Protein 2R41 (pdb70)

Solvent-accessible surface area: 19221 Å² total

Structure (mmCIF, N/CA/C/O backbone):
data_2R41
#
_entry.id   2R41
#
_cell.length_a   81.983
_cell.length_b   81.983
_cell.length_c   181.849
_cell.angle_alpha   90.00
_cell.angle_beta   90.00
_cell.angle_gamma   90.00
#
_symmetry.space_group_name_H-M   'P 43 21 2'
#
loop_
_entity.id
_entity.type
_entity.pdbx_description
1 polymer 'Uncharacterized protein'
2 water water
#
loop_
_atom_site.group_PDB
_atom_site.id
_atom_site.type_symbol
_atom_site.label_atom_id
_atom_site.label_alt_id
_atom_site.label_comp_id
_atom_site.label_asym_id
_atom_site.label_entity_id
_atom_site.label_seq_id
_atom_site.pdbx_PDB_ins_code
_atom_site.Cartn_x
_atom_site.Cartn_y
_atom_site.Cartn_z
_atom_site.occupancy
_atom_site.B_iso_or_equiv
_atom_site.auth_seq_id
_atom_site.auth_comp_id
_atom_site.auth_asym_id
_atom_site.auth_atom_id
_atom_site.pdbx_PDB_model_num
ATOM 1 N N . GLU A 1 6 ? 19.393 8.529 53.945 1.00 70.25 3 GLU A N 1
ATOM 2 C CA . GLU A 1 6 ? 19.326 7.680 55.128 1.00 70.76 3 GLU A CA 1
ATOM 3 C C . GLU A 1 6 ? 20.581 6.825 55.266 1.00 68.38 3 GLU A C 1
ATOM 4 O O . GLU A 1 6 ? 20.849 6.265 56.329 1.00 69.93 3 GLU A O 1
ATOM 10 N N . ARG A 1 7 ? 21.348 6.730 54.184 1.00 64.91 4 ARG A N 1
ATOM 11 C CA . ARG A 1 7 ? 22.659 6.094 54.228 1.00 62.12 4 ARG A CA 1
ATOM 12 C C . ARG A 1 7 ? 23.728 6.993 53.616 1.00 59.47 4 ARG A C 1
ATOM 13 O O . ARG A 1 7 ? 23.577 7.478 52.494 1.00 59.95 4 ARG A O 1
ATOM 21 N N . PHE A 1 8 ? 24.808 7.210 54.359 1.00 56.68 5 PHE A N 1
ATOM 22 C CA . PHE A 1 8 ? 25.586 8.438 54.240 1.00 52.93 5 PHE A CA 1
ATOM 23 C C . PHE A 1 8 ? 24.678 9.659 54.148 1.00 53.64 5 PHE A C 1
ATOM 24 O O . PHE A 1 8 ? 24.909 10.558 53.339 1.00 52.46 5 PHE A O 1
ATOM 32 N N . ASP A 1 9 ? 23.644 9.686 54.983 1.00 55.82 6 ASP A N 1
ATOM 33 C CA . ASP A 1 9 ? 22.835 10.879 55.158 1.00 57.50 6 ASP A CA 1
ATOM 34 C C . ASP A 1 9 ? 23.765 11.995 55.568 1.00 56.18 6 ASP A C 1
ATOM 35 O O . ASP A 1 9 ? 24.624 11.794 56.402 1.00 55.63 6 ASP A O 1
ATOM 40 N N . SER A 1 10 ? 23.623 13.174 54.987 1.00 56.33 7 SER A N 1
ATOM 41 C CA . SER A 1 10 ? 24.575 14.230 55.330 1.00 55.91 7 SER A CA 1
ATOM 42 C C . SER A 1 10 ? 24.253 14.921 56.647 1.00 57.39 7 SER A C 1
ATOM 43 O O . SER A 1 10 ? 24.930 15.851 57.026 1.00 57.53 7 SER A O 1
ATOM 46 N N . ASP A 1 11 ? 23.233 14.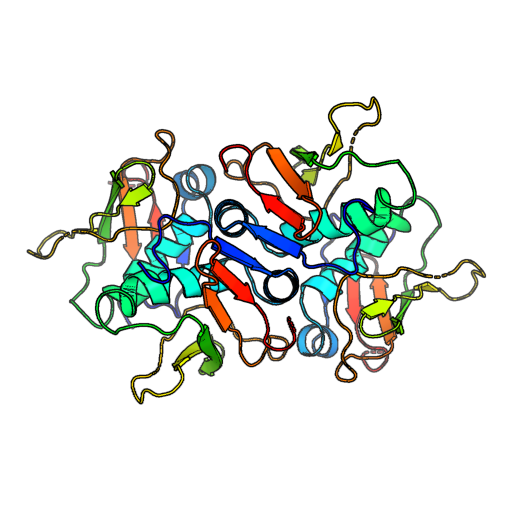456 57.355 1.00 59.27 8 ASP A N 1
ATOM 47 C CA . ASP A 1 11 ? 22.896 15.037 58.654 1.00 61.38 8 ASP A CA 1
ATOM 48 C C . ASP A 1 11 ? 23.513 14.318 59.829 1.00 59.96 8 ASP A C 1
ATOM 49 O O . ASP A 1 11 ? 23.329 14.743 60.952 1.00 62.27 8 ASP A O 1
ATOM 54 N N . ARG A 1 12 ? 24.199 13.213 59.602 1.00 56.59 9 ARG A N 1
ATOM 55 C CA . ARG A 1 12 ? 24.865 12.555 60.705 1.00 54.84 9 ARG A CA 1
ATOM 56 C C . ARG A 1 12 ? 26.376 12.868 60.641 1.00 52.27 9 ARG A C 1
ATOM 57 O O . ARG A 1 12 ? 26.869 13.354 59.624 1.00 51.41 9 ARG A O 1
ATOM 65 N N . SER A 1 13 ? 27.107 12.610 61.715 1.00 50.46 10 SER A N 1
ATOM 66 C CA . SER A 1 13 ? 28.484 12.972 61.761 1.00 47.41 10 SER A CA 1
ATOM 67 C C . SER A 1 13 ? 29.362 12.207 60.803 1.00 45.13 10 SER A C 1
ATOM 68 O O . SER A 1 13 ? 29.169 11.030 60.564 1.00 44.68 10 SER A O 1
ATOM 71 N N . ARG A 1 14 ? 30.371 12.915 60.303 1.00 43.51 11 ARG A N 1
ATOM 72 C CA . ARG A 1 14 ? 31.294 12.443 59.304 1.00 40.96 11 ARG A CA 1
ATOM 73 C C . ARG A 1 14 ? 32.714 12.714 59.730 1.00 39.91 11 ARG A C 1
ATOM 74 O O . ARG A 1 14 ? 33.011 13.793 60.198 1.00 40.12 11 ARG A O 1
ATOM 82 N N . TYR A 1 15 ? 33.575 11.716 59.544 1.00 38.84 12 TYR A N 1
ATOM 83 C CA . TYR A 1 15 ? 34.931 11.719 60.02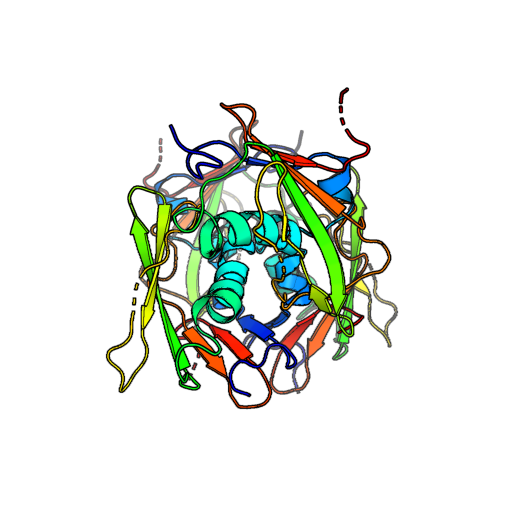9 1.00 38.29 12 TYR A CA 1
ATOM 84 C C . TYR A 1 15 ? 35.921 11.236 58.976 1.00 37.37 12 TYR A C 1
ATOM 85 O O . TYR A 1 15 ? 35.539 10.593 57.988 1.00 37.18 12 TYR A O 1
ATOM 94 N N . ALA A 1 16 ? 37.200 11.527 59.203 1.00 36.59 13 ALA A N 1
ATOM 95 C CA . ALA A 1 16 ? 38.265 10.920 58.432 1.00 35.75 13 ALA A CA 1
ATOM 96 C C . ALA A 1 16 ? 39.264 10.248 59.378 1.00 36.91 13 ALA A C 1
ATOM 97 O O . ALA A 1 16 ? 39.703 10.867 60.340 1.00 37.85 13 ALA A O 1
ATOM 99 N N . SER A 1 17 ? 39.652 9.003 59.129 1.00 37.13 14 SER A N 1
ATOM 100 C CA . SER A 1 17 ? 40.573 8.388 60.066 1.00 38.58 14 SER A CA 1
ATOM 101 C C . SER A 1 17 ? 41.898 9.107 60.017 1.00 39.05 14 SER A C 1
ATOM 102 O O . SER A 1 17 ? 42.200 9.856 59.059 1.00 37.43 14 SER A O 1
ATO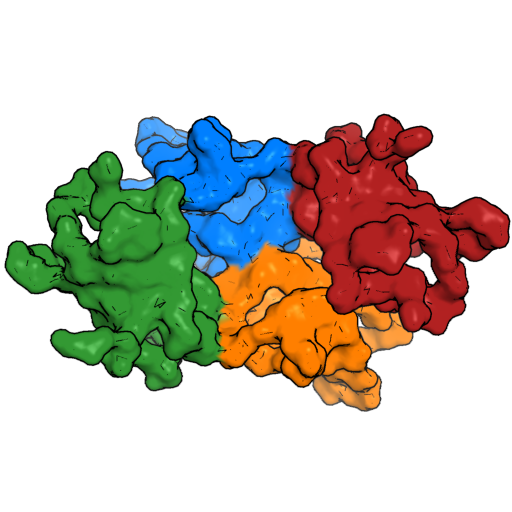M 105 N N . LEU A 1 18 ? 42.697 8.850 61.054 1.00 40.61 15 LEU A N 1
ATOM 106 C CA . LEU A 1 18 ? 44.038 9.394 61.132 1.00 41.15 15 LEU A CA 1
ATOM 107 C C . LEU A 1 18 ? 44.816 9.030 59.877 1.00 40.94 15 LEU A C 1
ATOM 108 O O . LEU A 1 18 ? 45.519 9.875 59.314 1.00 40.63 15 LEU A O 1
ATOM 113 N N . GLY A 1 19 ? 44.676 7.767 59.459 1.00 41.24 16 GLY A N 1
ATOM 114 C CA . GLY A 1 19 ? 45.456 7.198 58.361 1.00 41.19 16 GLY A CA 1
ATOM 115 C C . GLY A 1 19 ? 45.228 7.936 57.063 1.00 39.82 16 GLY A C 1
ATOM 116 O O . GLY A 1 19 ? 46.176 8.199 56.305 1.00 40.36 16 GLY A O 1
ATOM 117 N N . VAL A 1 20 ? 43.966 8.289 56.818 1.00 38.19 17 VAL A N 1
ATOM 118 C CA . VAL A 1 20 ? 43.577 9.100 55.662 1.00 35.91 17 VAL A CA 1
ATOM 119 C C . VAL A 1 20 ? 44.107 10.517 55.774 1.00 35.66 17 VAL A C 1
ATOM 120 O O . VAL A 1 20 ? 44.785 10.999 54.854 1.00 36.04 17 VAL A O 1
ATOM 124 N N . VAL A 1 21 ? 43.830 11.184 56.896 1.00 35.06 18 VAL A N 1
ATOM 125 C CA . VAL A 1 21 ? 44.348 12.525 57.087 1.00 34.58 18 VAL A CA 1
ATOM 126 C C . VAL A 1 21 ? 45.870 12.582 56.917 1.00 36.44 18 VAL A C 1
ATOM 127 O O . VAL A 1 21 ? 46.383 13.491 56.279 1.00 37.28 18 VAL A O 1
ATOM 131 N N . SER A 1 22 ? 46.617 11.628 57.448 1.00 37.86 19 SER A N 1
ATOM 132 C CA . SER A 1 22 ? 48.077 11.757 57.326 1.00 40.47 19 SER A CA 1
ATOM 133 C C . SER A 1 22 ? 48.612 11.498 55.946 1.00 40.16 19 SER A C 1
ATOM 134 O O . SER A 1 22 ? 49.773 11.755 55.678 1.00 41.31 19 SER A O 1
ATOM 137 N N . SER A 1 23 ? 47.767 11.037 55.043 1.00 39.25 20 SER A N 1
ATOM 138 C CA . SER A 1 23 ? 48.289 10.748 53.740 1.00 39.51 20 SER A CA 1
ATOM 139 C C . SER A 1 23 ? 47.610 11.443 52.607 1.00 37.99 20 SER A C 1
ATOM 140 O O . SER A 1 23 ? 48.047 11.270 51.500 1.00 39.34 20 SER A O 1
ATOM 143 N N . LEU A 1 24 ? 46.530 12.171 52.849 1.00 36.42 21 LEU A N 1
ATOM 144 C CA . LEU A 1 24 ? 45.809 12.841 51.766 1.00 34.98 21 LEU A CA 1
ATOM 145 C C . LEU A 1 24 ? 45.605 14.258 52.192 1.00 35.98 21 LEU A C 1
ATOM 146 O O . LEU A 1 24 ? 45.466 14.498 53.391 1.00 37.10 21 LEU A O 1
ATOM 151 N N . PRO A 1 25 ? 45.593 15.224 51.250 1.00 36.19 22 PRO A N 1
ATOM 152 C CA . PRO A 1 25 ? 45.264 16.595 51.679 1.00 36.22 22 PRO A CA 1
ATOM 153 C C . PRO A 1 25 ? 43.789 16.754 51.996 1.00 35.76 22 PRO A C 1
ATOM 154 O O . PRO A 1 25 ? 42.951 15.966 51.530 1.00 34.41 22 PRO A O 1
ATOM 158 N N . SER A 1 26 ? 43.476 17.769 52.792 1.00 37.43 23 SER A N 1
ATOM 159 C CA . SER A 1 26 ? 42.096 18.025 53.242 1.00 37.90 23 SER A CA 1
ATOM 160 C C . SER A 1 26 ? 41.119 18.111 52.089 1.00 37.83 23 SER A C 1
ATOM 161 O O . SER A 1 26 ? 40.024 17.552 52.178 1.00 36.96 23 SER A O 1
ATOM 164 N N . GLY A 1 27 ? 41.520 18.831 51.026 1.00 38.79 24 GLY A N 1
ATOM 165 C CA . GLY A 1 27 ? 40.676 19.056 49.855 1.00 38.59 24 GLY A CA 1
ATOM 166 C C . GLY A 1 27 ? 40.247 17.763 49.193 1.00 37.66 24 GLY A C 1
ATOM 167 O O . GLY A 1 27 ? 39.087 17.595 48.809 1.00 37.76 24 GLY A O 1
ATOM 168 N N . LEU A 1 28 ? 41.172 16.831 49.078 1.00 37.32 25 LEU A N 1
ATOM 169 C CA . LEU A 1 28 ? 40.851 15.571 48.490 1.00 37.32 25 LEU A CA 1
ATOM 170 C C . LEU A 1 28 ? 39.902 14.764 49.379 1.00 37.76 25 LEU A C 1
ATOM 171 O O . LEU A 1 28 ? 38.994 14.090 48.893 1.00 37.61 25 LEU A O 1
ATOM 176 N N . ILE A 1 29 ? 40.099 14.823 50.689 1.00 39.11 26 ILE A N 1
ATOM 177 C CA . ILE A 1 29 ? 39.218 14.080 51.583 1.00 39.38 26 ILE A CA 1
ATOM 178 C C . ILE A 1 29 ? 37.806 14.588 51.410 1.00 39.96 26 ILE A C 1
ATOM 179 O O . ILE A 1 29 ? 36.890 13.781 51.211 1.00 40.05 26 ILE A O 1
ATOM 184 N N . ASP A 1 30 ? 37.646 15.916 51.438 1.00 41.16 27 ASP A N 1
ATOM 185 C CA . ASP A 1 30 ? 36.359 16.570 51.212 1.00 42.77 27 ASP A CA 1
ATOM 186 C C . ASP A 1 30 ? 35.706 16.202 49.873 1.00 42.46 27 ASP A C 1
ATOM 187 O O . ASP A 1 30 ? 34.469 16.087 49.782 1.00 42.37 27 ASP A O 1
ATOM 192 N N . SER A 1 31 ? 36.535 15.980 48.855 1.00 41.69 28 SER A N 1
ATOM 193 C CA . SER A 1 31 ? 36.021 15.604 47.560 1.00 41.57 28 SER A CA 1
ATOM 194 C C . SER A 1 31 ? 35.174 14.395 47.682 1.00 40.59 28 SER A C 1
ATOM 195 O O . SER A 1 31 ? 34.129 14.290 47.030 1.00 40.99 28 SER A O 1
ATOM 198 N N . ILE A 1 32 ? 35.607 13.477 48.536 1.00 39.67 29 ILE A N 1
ATOM 199 C CA . ILE A 1 32 ? 34.928 12.195 48.632 1.00 38.64 29 ILE A CA 1
ATOM 200 C C . ILE A 1 32 ? 33.517 12.445 49.139 1.00 38.33 29 ILE A C 1
ATOM 201 O O . ILE A 1 32 ? 32.527 11.900 48.605 1.00 38.40 29 ILE A O 1
ATOM 206 N N . TRP A 1 33 ? 33.410 13.292 50.147 1.00 37.17 30 TRP A N 1
ATOM 207 C CA . TRP A 1 33 ? 32.086 13.548 50.642 1.00 37.37 30 TRP A CA 1
ATOM 208 C C . TRP A 1 33 ? 31.257 14.162 49.554 1.00 37.31 30 TRP A C 1
ATOM 209 O O . TRP A 1 33 ? 30.122 13.745 49.347 1.00 37.34 30 TRP A O 1
ATOM 220 N N . LEU A 1 34 ? 31.838 15.131 48.841 1.00 36.99 31 LEU A N 1
ATOM 221 C CA . LEU A 1 34 ? 31.121 15.766 47.755 1.00 37.50 31 LEU A CA 1
ATOM 222 C C . LEU A 1 34 ? 30.732 14.778 46.660 1.00 37.40 31 LEU A C 1
ATOM 223 O O . LEU A 1 34 ? 29.577 14.791 46.202 1.00 38.30 31 LEU A O 1
ATOM 228 N N . ILE A 1 35 ? 31.661 13.925 46.235 1.00 35.88 32 ILE A N 1
ATOM 229 C CA . ILE A 1 35 ? 31.287 12.940 45.242 1.00 35.92 32 ILE A CA 1
ATOM 230 C C . ILE A 1 35 ? 30.046 12.217 45.737 1.00 36.94 32 ILE A C 1
ATOM 231 O O . ILE A 1 35 ? 29.044 12.189 45.050 1.00 38.52 32 ILE A O 1
ATOM 236 N N . ILE A 1 36 ? 30.087 11.673 46.942 1.00 36.78 33 ILE A N 1
ATOM 237 C CA . ILE A 1 36 ? 28.917 11.020 47.467 1.00 38.02 33 ILE A CA 1
ATOM 238 C C . ILE A 1 36 ? 27.702 11.940 47.446 1.00 40.25 33 ILE A C 1
ATOM 239 O O . ILE A 1 36 ? 26.631 11.561 46.992 1.00 41.93 33 ILE A O 1
ATOM 244 N N . ASP A 1 37 ? 27.838 13.153 47.931 1.00 41.34 34 ASP A N 1
ATOM 245 C CA . ASP A 1 37 ? 26.652 13.982 48.035 1.00 44.33 34 ASP A CA 1
ATOM 246 C C . ASP A 1 37 ? 26.143 14.479 46.673 1.00 45.33 34 ASP A C 1
ATOM 247 O O . ASP A 1 37 ? 24.964 14.456 46.414 1.00 47.07 34 ASP A O 1
ATOM 252 N N . LEU A 1 38 ? 27.034 14.922 45.798 1.00 45.38 35 LEU A N 1
ATOM 253 C CA . LEU A 1 38 ? 26.635 15.459 44.507 1.00 46.27 35 LEU A CA 1
ATOM 254 C C . LEU A 1 38 ? 26.467 14.434 43.390 1.00 46.67 35 LEU A C 1
ATOM 255 O O . LEU A 1 38 ? 25.849 14.739 42.371 1.00 48.82 35 LEU A O 1
ATOM 260 N N . ASN A 1 39 ? 27.034 13.246 43.511 1.00 45.42 36 ASN A N 1
ATOM 261 C CA . ASN A 1 39 ? 26.964 12.341 42.376 1.00 45.51 36 ASN A CA 1
ATOM 262 C C . ASN A 1 39 ? 26.331 11.016 42.697 1.00 46.11 36 ASN A C 1
ATOM 263 O O . ASN A 1 39 ? 25.880 10.335 41.810 1.00 47.19 36 ASN A O 1
ATOM 268 N N . LEU A 1 40 ? 26.343 10.603 43.947 1.00 46.21 37 LEU A N 1
ATOM 269 C CA . LEU A 1 40 ? 26.000 9.232 44.229 1.00 47.06 37 LEU A CA 1
ATOM 270 C C . LEU A 1 40 ? 24.622 9.141 44.855 1.00 49.94 37 LEU A C 1
ATOM 271 O O . LEU A 1 40 ? 23.811 8.278 44.500 1.00 51.66 37 LEU A O 1
ATOM 276 N N . LYS A 1 41 ? 24.353 10.072 45.768 1.00 51.01 38 LYS A N 1
ATOM 277 C CA . LYS A 1 41 ? 23.262 9.953 46.716 1.00 52.87 38 LYS A CA 1
ATOM 278 C C . LYS A 1 41 ? 21.954 10.328 46.021 1.00 53.73 38 LYS A C 1
ATOM 279 O O . LYS A 1 41 ? 21.860 11.356 45.392 1.00 53.52 38 LYS A O 1
ATOM 285 N N . GLY A 1 42 ? 20.954 9.464 46.097 1.00 55.30 39 GLY A N 1
ATOM 286 C CA . GLY A 1 42 ? 19.668 9.755 45.467 1.00 57.54 39 GLY A CA 1
ATOM 287 C C . GLY A 1 42 ? 19.588 9.245 44.042 1.00 57.77 39 GLY A C 1
ATOM 288 O O . GLY A 1 42 ? 18.533 9.248 43.417 1.00 60.48 39 GLY A O 1
ATOM 289 N N . VAL A 1 43 ? 20.716 8.774 43.541 1.00 55.62 40 VAL A N 1
ATOM 290 C CA . VAL A 1 43 ? 20.850 8.362 42.176 1.00 54.47 40 VAL A CA 1
ATOM 291 C C . VAL A 1 43 ? 21.089 6.863 42.185 1.00 53.98 40 VAL A C 1
ATOM 292 O O . VAL A 1 43 ? 20.586 6.158 41.351 1.00 55.30 40 VAL A O 1
ATOM 296 N N . ILE A 1 44 ? 21.865 6.364 43.129 1.00 52.80 41 ILE A N 1
ATOM 297 C CA . ILE A 1 44 ? 22.017 4.912 43.295 1.00 53.19 41 ILE A CA 1
ATOM 298 C C . ILE A 1 44 ? 21.803 4.571 44.755 1.00 53.46 41 ILE A C 1
ATOM 299 O O . ILE A 1 44 ? 22.194 5.361 45.609 1.00 52.36 41 ILE A O 1
ATOM 304 N N . PRO A 1 45 ? 21.128 3.442 45.066 1.00 55.58 42 PRO A N 1
ATOM 305 C CA . PRO A 1 45 ? 21.266 2.871 46.440 1.00 56.32 42 PRO A CA 1
ATOM 306 C C . PRO A 1 45 ? 22.757 2.663 46.840 1.00 54.55 42 PRO A C 1
ATOM 307 O O . PRO A 1 45 ? 23.614 2.408 45.971 1.00 53.12 42 PRO A O 1
ATOM 311 N N . LEU A 1 46 ? 23.070 2.802 48.127 1.00 54.08 43 LEU A N 1
ATOM 312 C CA . LEU A 1 46 ? 24.459 2.748 48.546 1.00 52.00 43 LEU A CA 1
ATOM 313 C C . LEU A 1 46 ? 24.664 1.716 49.649 1.00 53.86 43 LEU A C 1
ATOM 314 O O . LEU A 1 46 ? 23.871 1.693 50.604 1.00 55.32 43 LEU A O 1
ATOM 319 N N . ASN A 1 47 ? 25.689 0.848 49.507 1.00 53.96 44 ASN A N 1
ATOM 320 C CA . ASN A 1 47 ? 26.179 0.006 50.621 1.00 55.58 44 ASN A CA 1
ATOM 321 C C . ASN A 1 47 ? 26.688 0.873 51.761 1.00 54.94 44 ASN A C 1
ATOM 322 O O . ASN A 1 47 ? 27.129 2.025 51.568 1.00 53.77 44 ASN A O 1
ATOM 327 N N . ASP A 1 48 ? 26.696 0.302 52.949 1.00 55.81 45 ASP A N 1
ATOM 328 C CA . ASP A 1 48 ? 27.377 0.948 54.055 1.00 54.09 45 ASP A CA 1
ATOM 329 C C . ASP A 1 48 ? 28.898 1.081 53.821 1.00 50.89 45 ASP A C 1
ATOM 330 O O . ASP A 1 48 ? 29.568 1.819 54.525 1.00 49.68 45 ASP A O 1
ATOM 335 N N . LEU A 1 49 ? 29.416 0.385 52.816 1.00 49.56 46 LEU A N 1
ATOM 336 C CA . LEU A 1 49 ? 30.820 0.443 52.455 1.00 47.45 46 LEU A CA 1
ATOM 337 C C . LEU A 1 49 ? 31.037 0.765 50.966 1.00 46.55 46 LEU A C 1
ATOM 338 O O . LEU A 1 49 ? 30.704 -0.052 50.059 1.00 48.12 46 LEU A O 1
ATOM 343 N N . LEU A 1 50 ? 31.591 1.954 50.718 1.00 44.00 47 LEU A N 1
ATOM 344 C CA . LEU A 1 50 ? 31.896 2.407 49.364 1.00 42.56 47 LEU A CA 1
ATOM 345 C C . LEU A 1 50 ? 33.383 2.290 49.099 1.00 42.67 47 LEU A C 1
ATOM 346 O O . LEU A 1 50 ? 34.157 2.486 50.031 1.00 43.17 47 LEU A O 1
ATOM 351 N N . HIS A 1 51 ? 33.787 1.934 47.874 1.00 43.04 48 HIS A N 1
ATOM 352 C CA . HIS A 1 51 ? 35.209 1.906 47.480 1.00 43.65 48 HIS A CA 1
ATOM 353 C C . HIS A 1 51 ? 35.558 3.108 46.632 1.00 42.53 48 HIS A C 1
ATOM 354 O O . HIS A 1 51 ? 34.807 3.488 45.731 1.00 42.79 48 HIS A O 1
ATOM 361 N N . PHE A 1 52 ? 36.717 3.687 46.888 1.00 41.90 49 PHE A N 1
ATOM 362 C CA . PHE A 1 52 ? 37.228 4.750 46.059 1.00 40.96 49 PHE A CA 1
ATOM 363 C C . PHE A 1 52 ? 38.683 4.468 45.743 1.00 42.69 49 PHE A C 1
ATOM 364 O O . PHE A 1 52 ? 39.546 4.652 46.594 1.00 43.87 49 PHE A O 1
ATOM 372 N N . ASP A 1 53 ? 38.977 3.976 44.545 1.00 44.04 50 ASP A N 1
ATOM 373 C CA . ASP A 1 53 ? 40.372 3.789 44.167 1.00 45.25 50 ASP A CA 1
ATOM 374 C C . ASP A 1 53 ? 40.872 5.125 43.713 1.00 43.97 50 ASP A C 1
ATOM 375 O O . ASP A 1 53 ? 40.104 5.892 43.145 1.00 43.19 50 ASP A O 1
ATOM 380 N N . LEU A 1 54 ? 42.137 5.419 44.006 1.00 44.01 51 LEU A N 1
ATOM 381 C CA . LEU A 1 54 ? 42.755 6.684 43.633 1.00 43.15 51 LEU A CA 1
ATOM 382 C C . LEU A 1 54 ? 43.736 6.442 42.539 1.00 44.14 51 LEU A C 1
ATOM 383 O O . LEU A 1 54 ? 44.764 5.849 42.786 1.00 44.95 51 LEU A O 1
ATOM 388 N N . LEU A 1 55 ? 43.427 6.923 41.337 1.00 44.40 52 LEU A N 1
ATOM 389 C CA . LEU A 1 55 ? 44.209 6.597 40.146 1.00 46.01 52 LEU A CA 1
ATOM 390 C C . LEU A 1 55 ? 44.958 7.789 39.633 1.00 47.01 52 LEU A C 1
ATOM 391 O O . LEU A 1 55 ? 44.524 8.933 39.852 1.00 46.01 52 LEU A O 1
ATOM 396 N N . ASN A 1 56 ? 46.094 7.525 38.974 1.00 49.32 53 ASN A N 1
ATOM 397 C CA . ASN A 1 56 ? 46.853 8.595 38.337 1.00 50.60 53 ASN A CA 1
ATOM 398 C C . ASN A 1 56 ? 46.278 8.919 36.974 1.00 51.27 53 ASN A C 1
ATOM 399 O O . ASN A 1 56 ? 46.478 8.197 36.021 1.00 52.59 53 ASN A O 1
ATOM 404 N N . ASN A 1 57 ? 45.554 10.016 36.889 1.00 51.37 54 ASN A N 1
ATOM 405 C CA . ASN A 1 57 ? 45.169 10.518 35.602 1.00 53.21 54 ASN A CA 1
ATOM 406 C C . ASN A 1 57 ? 46.095 11.613 35.141 1.00 54.80 54 ASN A C 1
ATOM 407 O O . ASN A 1 57 ? 45.868 12.794 35.412 1.00 55.05 54 ASN A O 1
ATOM 412 N N . ASN A 1 58 ? 47.141 11.216 34.443 1.00 56.85 55 ASN A N 1
ATOM 413 C CA . ASN A 1 58 ? 48.045 12.167 33.820 1.00 59.50 55 ASN A CA 1
ATOM 414 C C . ASN A 1 58 ? 48.608 13.246 34.759 1.00 59.10 55 ASN A C 1
ATOM 415 O O . ASN A 1 58 ? 48.782 14.412 34.386 1.00 60.46 55 ASN A O 1
ATOM 420 N N . GLY A 1 59 ? 48.912 12.836 35.977 1.00 57.71 56 GLY A N 1
ATOM 421 C CA . GLY A 1 59 ? 49.559 13.719 36.922 1.00 57.90 56 GLY A CA 1
ATOM 422 C C . GLY A 1 59 ? 48.564 14.203 37.948 1.00 55.58 56 GLY A C 1
ATOM 423 O O . GLY A 1 59 ? 48.946 14.732 39.010 1.00 55.88 56 GLY A O 1
ATOM 424 N N . LYS A 1 60 ? 47.291 14.009 37.627 1.00 53.31 57 LYS A N 1
ATOM 425 C CA . LYS A 1 60 ? 46.213 14.419 38.488 1.00 51.38 57 LYS A CA 1
ATOM 426 C C . LYS A 1 60 ? 45.503 13.188 39.013 1.00 48.62 57 LYS A C 1
ATOM 427 O O . LYS A 1 60 ? 45.739 12.108 38.521 1.00 48.40 57 LYS A O 1
ATOM 433 N N . VAL A 1 61 ? 44.635 13.355 40.006 1.00 46.55 58 VAL A N 1
ATOM 434 C CA . VAL A 1 61 ? 43.986 12.218 40.674 1.00 44.98 58 VAL A CA 1
ATOM 435 C C . VAL A 1 61 ? 42.638 11.923 40.036 1.00 44.83 58 VAL A C 1
ATOM 436 O O . VAL A 1 61 ? 41.834 12.837 39.894 1.00 45.72 58 VAL A O 1
ATOM 440 N N . THR A 1 62 ? 42.387 10.673 39.641 1.00 44.39 59 THR A N 1
ATOM 441 C CA . THR A 1 62 ? 41.019 10.240 39.327 1.00 43.54 59 THR A CA 1
ATOM 442 C C . THR A 1 62 ? 40.488 9.323 40.400 1.00 42.74 59 THR A C 1
ATOM 443 O O . THR A 1 62 ? 41.156 8.366 40.819 1.00 43.38 59 THR A O 1
ATOM 447 N N . VAL A 1 63 ? 39.274 9.592 40.830 1.00 41.37 60 VAL A N 1
ATOM 448 C CA . VAL A 1 63 ? 38.684 8.744 41.819 1.00 40.61 60 VAL A CA 1
ATOM 449 C C . VAL A 1 63 ? 37.802 7.823 41.077 1.00 40.97 60 VAL A C 1
ATOM 450 O O . VAL A 1 63 ? 37.009 8.265 40.244 1.00 41.92 60 VAL A O 1
ATOM 454 N N . HIS A 1 64 ? 37.911 6.546 41.388 1.00 40.75 61 HIS A N 1
ATOM 455 C CA . HIS A 1 64 ? 37.013 5.620 40.803 1.00 41.71 61 HIS A CA 1
ATOM 456 C C . HIS A 1 64 ? 36.129 5.015 41.864 1.00 41.13 61 HIS A C 1
ATOM 457 O O . HIS A 1 64 ? 36.587 4.299 42.737 1.00 41.03 61 HIS A O 1
ATOM 464 N N . PHE A 1 65 ? 34.845 5.303 41.789 1.00 41.25 62 PHE A N 1
ATOM 465 C CA . PHE A 1 65 ? 33.927 4.718 42.740 1.00 42.23 62 PHE A CA 1
ATOM 466 C C . PHE A 1 65 ? 33.349 3.349 42.380 1.00 43.93 62 PHE A C 1
ATOM 467 O O . PHE A 1 65 ? 32.761 3.186 41.337 1.00 44.94 62 PHE A O 1
ATOM 475 N N . SER A 1 66 ? 33.441 2.388 43.282 1.00 45.28 63 SER A N 1
ATOM 476 C CA . SER A 1 66 ? 32.712 1.149 43.092 1.00 48.07 63 SER A CA 1
ATOM 477 C C . SER A 1 66 ? 32.181 0.668 44.423 1.00 49.51 63 SER A C 1
ATOM 478 O O . SER A 1 66 ? 32.618 1.145 45.466 1.00 48.89 63 SER A O 1
ATOM 481 N N . GLN A 1 67 ? 31.268 -0.301 44.382 1.00 51.87 64 GLN A N 1
ATOM 482 C CA . GLN A 1 67 ? 30.827 -0.961 45.588 1.00 53.91 64 GLN A CA 1
ATOM 483 C C . GLN A 1 67 ? 30.386 -2.384 45.297 1.00 58.02 64 GLN A C 1
ATOM 484 O O . GLN A 1 67 ? 30.317 -2.770 44.142 1.00 59.00 64 GLN A O 1
ATOM 490 N N . GLU A 1 68 ? 30.119 -3.162 46.348 1.00 61.71 65 GLU A N 1
ATOM 491 C CA . GLU A 1 68 ? 29.957 -4.607 46.221 1.00 66.79 65 GLU A CA 1
ATOM 492 C C . GLU A 1 68 ? 28.526 -4.994 45.919 1.00 68.39 65 GLU A C 1
ATOM 493 O O . GLU A 1 68 ? 27.593 -4.286 46.331 1.00 67.50 65 GLU A O 1
ATOM 499 N N . ASN A 1 69 ? 28.376 -6.124 45.208 1.00 70.76 66 ASN A N 1
ATOM 500 C CA . ASN A 1 69 ? 27.081 -6.594 44.711 1.00 72.73 66 ASN A CA 1
ATOM 501 C C . ASN A 1 69 ? 26.360 -5.565 43.858 1.00 70.57 66 ASN A C 1
ATOM 502 O O . ASN A 1 69 ? 25.152 -5.350 44.015 1.00 71.71 66 ASN A O 1
ATOM 507 N N . SER A 1 70 ? 27.099 -4.903 42.978 1.00 67.46 67 SER A N 1
ATOM 508 C CA . SER A 1 70 ? 26.505 -3.899 42.104 1.00 65.16 67 SER A CA 1
ATOM 509 C C . SER A 1 70 ? 27.495 -3.620 41.041 1.00 62.91 67 SER A C 1
ATOM 510 O O . SER A 1 70 ? 28.696 -3.598 41.296 1.00 62.45 67 SER A O 1
ATOM 513 N N . SER A 1 71 ? 27.014 -3.412 39.836 1.00 61.70 68 SER A N 1
ATOM 514 C CA . SER A 1 71 ? 27.962 -3.186 38.802 1.00 59.98 68 SER A CA 1
ATOM 515 C C . SER A 1 71 ? 27.976 -1.711 38.396 1.00 57.21 68 SER A C 1
ATOM 516 O O . SER A 1 71 ? 28.478 -1.393 37.315 1.00 57.39 68 SER A O 1
ATOM 519 N N . VAL A 1 72 ? 27.438 -0.820 39.244 1.00 54.39 69 VAL A N 1
ATOM 520 C CA . VAL A 1 72 ? 27.441 0.619 38.958 1.00 51.33 69 VAL A CA 1
ATOM 521 C C . VAL A 1 72 ? 28.718 1.212 39.459 1.00 49.75 69 VAL A C 1
ATOM 522 O O . VAL A 1 72 ? 29.019 1.072 40.629 1.00 50.17 69 VAL A O 1
ATOM 526 N N . GLU A 1 73 ? 29.482 1.845 38.581 1.00 48.65 70 GLU A N 1
ATOM 527 C CA . GLU A 1 73 ? 30.761 2.439 38.975 1.00 48.28 70 GLU A CA 1
ATOM 528 C C . GLU A 1 73 ? 30.838 3.828 38.419 1.00 46.89 70 GLU A C 1
ATOM 529 O O . GLU A 1 73 ? 29.941 4.218 37.669 1.00 48.78 70 GLU A O 1
ATOM 543 N N . ALA A 1 75 ? 33.866 7.207 37.333 1.00 43.76 72 ALA A N 1
ATOM 544 C CA . ALA A 1 75 ? 35.196 7.799 37.380 1.00 43.72 72 ALA A CA 1
ATOM 545 C C . ALA A 1 75 ? 35.025 9.292 37.532 1.00 43.71 72 ALA A C 1
ATOM 546 O O . ALA A 1 75 ? 34.224 9.886 36.819 1.00 45.75 72 ALA A O 1
ATOM 548 N N . ILE A 1 76 ? 35.743 9.912 38.461 1.00 42.74 73 ILE A N 1
ATOM 549 C CA . ILE A 1 76 ? 35.638 11.347 38.634 1.00 42.30 73 ILE A CA 1
ATOM 550 C C . ILE A 1 76 ? 37.020 11.982 38.599 1.00 43.01 73 ILE A C 1
ATOM 551 O O . ILE A 1 76 ? 37.854 11.708 39.449 1.00 42.45 73 ILE A O 1
ATOM 556 N N . ASP A 1 77 ? 37.274 12.824 37.608 1.00 44.59 74 ASP A N 1
ATOM 557 C CA . ASP A 1 77 ? 38.538 13.525 37.565 1.00 46.22 74 ASP A CA 1
ATOM 558 C C . ASP A 1 77 ? 38.473 14.721 38.477 1.00 45.83 74 ASP A C 1
ATOM 559 O O . ASP A 1 77 ? 37.558 15.554 38.379 1.00 47.02 74 ASP A O 1
ATOM 564 N N . LEU A 1 78 ? 39.442 14.785 39.376 1.00 44.64 75 LEU A N 1
ATOM 565 C CA . LEU A 1 78 ? 39.576 15.876 40.300 1.00 44.39 75 LEU A CA 1
ATOM 566 C C . LEU A 1 78 ? 40.845 16.621 39.978 1.00 46.28 75 LEU A C 1
ATOM 567 O O . LEU A 1 78 ? 41.773 16.019 39.444 1.00 47.35 75 LEU A O 1
ATOM 572 N N . PRO A 1 79 ? 40.917 17.915 40.344 1.00 47.40 76 PRO A N 1
ATOM 573 C CA . PRO A 1 79 ? 42.058 18.761 40.067 1.00 49.49 76 PRO A CA 1
ATOM 574 C C . PRO A 1 79 ? 43.308 18.572 40.942 1.00 50.27 76 PRO A C 1
ATOM 575 O O . PRO A 1 79 ? 44.315 19.225 40.662 1.00 53.92 76 PRO A O 1
ATOM 579 N N . PHE A 1 80 ? 43.287 17.720 41.959 1.00 48.32 77 PHE A N 1
ATOM 580 C CA . PHE A 1 80 ? 44.465 17.485 42.826 1.00 48.08 77 PHE A CA 1
ATOM 581 C C . PHE A 1 80 ? 45.633 16.736 42.215 1.00 48.14 77 PHE A C 1
ATOM 582 O O . PHE A 1 80 ? 45.419 15.817 41.446 1.00 48.18 77 PHE A O 1
ATOM 590 N N . SER A 1 81 ? 46.860 17.086 42.577 1.00 48.43 78 SER A N 1
ATOM 591 C CA . SER A 1 81 ? 48.014 16.345 42.075 1.00 49.72 78 SER A CA 1
ATOM 592 C C . SER A 1 81 ? 48.029 14.969 42.644 1.00 48.12 78 SER A C 1
ATOM 593 O O . SER A 1 81 ? 47.709 14.803 43.829 1.00 48.00 78 SER A O 1
ATOM 596 N N . TYR A 1 82 ? 48.442 13.999 41.824 1.00 47.56 79 TYR A N 1
ATOM 597 C CA . TYR A 1 82 ? 48.597 12.599 42.233 1.00 45.69 79 TYR A CA 1
ATOM 598 C C . TYR A 1 82 ? 49.963 12.389 42.903 1.00 46.87 79 TYR A C 1
ATOM 599 O O . TYR A 1 82 ? 50.932 13.052 42.526 1.00 49.35 79 TYR A O 1
ATOM 608 N N . SER A 1 83 ? 50.052 11.504 43.901 1.00 45.46 80 SER A N 1
ATOM 609 C CA . SER A 1 83 ? 51.350 11.152 44.501 1.00 46.36 80 SER A CA 1
ATOM 610 C C . SER A 1 83 ? 51.476 9.662 44.612 1.00 46.20 80 SER A C 1
ATOM 611 O O . SER A 1 83 ? 50.514 9.032 44.981 1.00 44.50 80 SER A O 1
ATOM 614 N N . THR A 1 84 ? 52.638 9.081 44.314 1.00 48.22 81 THR A N 1
ATOM 615 C CA . THR A 1 84 ? 52.746 7.627 44.498 1.00 49.44 81 THR A CA 1
ATOM 616 C C . THR A 1 84 ? 52.593 7.232 45.958 1.00 48.76 81 THR A C 1
ATOM 617 O O . THR A 1 84 ? 52.355 6.071 46.264 1.00 49.49 81 THR A O 1
ATOM 621 N N . ALA A 1 85 ? 52.726 8.193 46.854 1.00 47.65 82 ALA A N 1
ATOM 622 C CA . ALA A 1 85 ? 52.621 7.895 48.251 1.00 47.20 82 ALA A CA 1
ATOM 623 C C . ALA A 1 85 ? 51.192 7.808 48.744 1.00 45.22 82 ALA A C 1
ATOM 624 O O . ALA A 1 85 ? 50.968 7.495 49.918 1.00 46.11 82 ALA A O 1
ATOM 626 N N . TYR A 1 86 ? 50.216 8.098 47.897 1.00 44.08 83 TYR A N 1
ATOM 627 C CA . TYR A 1 86 ? 48.828 8.085 48.368 1.00 43.02 83 TYR A CA 1
ATOM 628 C C . TYR A 1 86 ? 48.355 6.667 48.510 1.00 43.54 83 TYR A C 1
ATOM 629 O O . TYR A 1 86 ? 48.768 5.809 47.751 1.00 44.11 83 TYR A O 1
ATOM 638 N N . PRO A 1 87 ? 47.442 6.415 49.454 1.00 43.47 84 PRO A N 1
ATOM 639 C CA . PRO A 1 87 ? 46.931 5.055 49.502 1.00 44.83 84 PRO A CA 1
ATOM 640 C C . PRO A 1 87 ? 46.342 4.743 48.132 1.00 45.22 84 PRO A C 1
ATOM 641 O O . PRO A 1 87 ? 45.797 5.647 47.486 1.00 43.93 84 PRO A O 1
ATOM 645 N N . SER A 1 88 ? 46.453 3.498 47.686 1.00 46.96 85 SER A N 1
ATOM 646 C CA . SER A 1 88 ? 45.947 3.185 46.379 1.00 47.43 85 SER A CA 1
ATOM 647 C C . SER A 1 88 ? 44.413 3.161 46.368 1.00 45.83 85 SER A C 1
ATOM 648 O O . SER A 1 88 ? 43.809 3.502 45.334 1.00 45.65 85 SER A O 1
ATOM 651 N N A ARG A 1 89 ? 43.792 2.762 47.480 0.50 45.50 86 ARG A N 1
ATOM 652 N N B ARG A 1 89 ? 43.782 2.740 47.465 0.50 45.40 86 ARG A N 1
ATOM 653 C CA A ARG A 1 89 ? 42.334 2.913 47.629 0.50 44.50 86 ARG A CA 1
ATOM 654 C CA B ARG A 1 89 ? 42.336 2.977 47.625 0.50 44.22 86 ARG A CA 1
ATOM 655 C C A ARG A 1 89 ? 41.912 3.269 49.059 0.50 43.68 86 ARG A C 1
ATOM 656 C C B ARG A 1 89 ? 41.926 3.304 49.057 0.50 43.53 86 ARG A C 1
ATOM 657 O O A ARG A 1 89 ? 42.649 2.991 50.003 0.50 44.57 86 ARG A O 1
ATOM 658 O O B ARG A 1 89 ? 42.674 3.036 49.995 0.50 44.42 86 ARG A O 1
ATOM 673 N N . ILE A 1 90 ? 40.754 3.923 49.194 1.00 42.14 87 ILE A N 1
ATOM 674 C CA . ILE A 1 90 ? 40.165 4.272 50.500 1.00 41.75 87 ILE A CA 1
ATOM 675 C C . ILE A 1 90 ? 38.697 3.889 50.522 1.00 41.83 87 ILE A C 1
ATOM 676 O O . ILE A 1 90 ? 38.144 3.597 49.461 1.00 42.11 87 ILE A O 1
ATOM 681 N N . PHE A 1 91 ? 38.074 3.906 51.712 1.00 41.82 88 PHE A N 1
ATOM 682 C CA . PHE A 1 91 ? 36.671 3.511 51.884 1.00 42.01 88 PHE A CA 1
ATOM 683 C C . PHE A 1 91 ? 35.835 4.597 52.507 1.00 41.04 88 PHE A C 1
ATOM 684 O O . PHE A 1 91 ? 36.336 5.419 53.236 1.00 41.41 88 PHE A O 1
ATOM 692 N N . ALA A 1 92 ? 34.542 4.579 52.245 1.00 40.93 89 ALA A N 1
ATOM 693 C CA . ALA A 1 92 ? 33.602 5.355 53.028 1.00 40.82 89 ALA A CA 1
ATOM 694 C C . ALA A 1 92 ? 32.720 4.318 53.709 1.00 43.16 89 ALA A C 1
ATOM 695 O O . ALA A 1 92 ? 32.230 3.392 53.063 1.00 44.54 89 ALA A O 1
ATOM 697 N N . PHE A 1 93 ? 32.557 4.441 55.017 1.00 44.20 90 PHE A N 1
ATOM 698 C CA . PHE A 1 93 ? 31.815 3.470 55.768 1.00 46.41 90 PHE A CA 1
ATOM 699 C C . PHE A 1 93 ? 30.815 4.186 56.610 1.00 47.69 90 PHE A C 1
ATOM 700 O O . PHE A 1 93 ? 31.143 5.212 57.220 1.00 47.15 90 PHE A O 1
ATOM 708 N N . ASP A 1 94 ? 29.596 3.631 56.634 1.00 49.79 91 ASP A N 1
ATOM 709 C CA . ASP A 1 94 ? 28.467 4.132 57.429 1.00 51.04 91 ASP A CA 1
ATOM 710 C C . ASP A 1 94 ? 27.996 3.049 58.428 1.00 53.84 91 ASP A C 1
ATOM 711 O O . ASP A 1 94 ? 27.269 2.121 58.049 1.00 55.52 91 ASP A O 1
ATOM 716 N N . ASP A 1 95 ? 28.396 3.154 59.696 1.00 54.80 92 ASP A N 1
ATOM 717 C CA . ASP A 1 95 ? 27.987 2.144 60.674 1.00 58.35 92 ASP A CA 1
ATOM 718 C C . ASP A 1 95 ? 26.528 2.305 61.122 1.00 60.65 92 ASP A C 1
ATOM 719 O O . ASP A 1 95 ? 26.057 1.538 61.956 1.00 63.30 92 ASP A O 1
ATOM 724 N N . GLY A 1 96 ? 25.835 3.314 60.588 1.00 60.10 93 GLY A N 1
ATOM 725 C CA . GLY A 1 96 ? 24.493 3.686 61.064 1.00 62.74 93 GLY A CA 1
ATOM 726 C C . GLY A 1 96 ? 24.353 4.898 61.999 1.00 63.51 93 GLY A C 1
ATOM 727 O O . GLY A 1 96 ? 23.256 5.407 62.198 1.00 64.75 93 GLY A O 1
ATOM 728 N N A HIS A 1 97 ? 25.459 5.334 62.591 0.50 62.40 94 HIS A N 1
ATOM 729 N N B HIS A 1 97 ? 25.465 5.355 62.570 0.50 62.69 94 HIS A N 1
ATOM 730 C CA A HIS A 1 97 ? 25.474 6.523 63.430 0.50 62.42 94 HIS A CA 1
ATOM 731 C CA B HIS A 1 97 ? 25.453 6.517 63.456 0.50 63.14 94 HIS A CA 1
ATOM 732 C C A HIS A 1 97 ? 26.510 7.438 62.801 0.50 59.99 94 HIS A C 1
ATOM 733 C C B HIS A 1 97 ? 26.577 7.478 63.059 0.50 60.65 94 HIS A C 1
ATOM 734 O O A HIS A 1 97 ? 26.214 8.560 62.378 0.50 59.40 94 HIS A O 1
ATOM 735 O O B HIS A 1 97 ? 26.405 8.700 63.072 0.50 60.55 94 HIS A O 1
ATOM 748 N N . ARG A 1 98 ? 27.726 6.914 62.696 1.00 59.06 95 ARG A N 1
ATOM 749 C CA . ARG A 1 98 ? 28.871 7.689 62.261 1.00 56.81 95 ARG A CA 1
ATOM 750 C C . ARG A 1 98 ? 29.304 7.256 60.843 1.00 54.43 95 ARG A C 1
ATOM 751 O O . ARG A 1 98 ? 29.175 6.101 60.465 1.00 55.38 95 ARG A O 1
ATOM 759 N N . GLU A 1 99 ? 29.796 8.197 60.060 1.00 51.58 96 GLU A N 1
ATOM 760 C CA . GLU A 1 99 ? 30.258 7.909 58.732 1.00 49.18 96 GLU A CA 1
ATOM 761 C C . GLU A 1 99 ? 31.691 8.347 58.654 1.00 46.62 96 GLU A C 1
ATOM 762 O O . GLU A 1 99 ? 32.045 9.394 59.157 1.00 46.36 96 GLU A O 1
ATOM 768 N N . THR A 1 100 ? 32.516 7.551 58.005 1.00 44.88 97 THR A N 1
ATOM 769 C CA . THR A 1 100 ? 33.946 7.763 58.058 1.00 43.26 97 THR A CA 1
ATOM 770 C C . THR A 1 100 ? 34.656 7.372 56.780 1.00 42.40 97 THR A C 1
ATOM 771 O O . THR A 1 100 ? 34.354 6.342 56.176 1.00 42.85 97 THR A O 1
ATOM 775 N N . ILE A 1 101 ? 35.616 8.194 56.370 1.00 41.27 98 ILE A N 1
ATOM 776 C CA . ILE A 1 101 ? 36.558 7.800 55.327 1.00 39.66 98 ILE A CA 1
ATOM 777 C C . ILE A 1 101 ? 37.788 7.206 55.977 1.00 39.33 98 ILE A C 1
ATOM 778 O O . ILE A 1 101 ? 38.416 7.837 56.824 1.00 38.87 98 ILE A O 1
ATOM 783 N N . LEU A 1 102 ? 38.119 5.982 55.602 1.00 39.69 99 LEU A N 1
ATOM 784 C CA . LEU A 1 102 ? 39.259 5.293 56.228 1.00 41.57 99 LEU A CA 1
ATOM 785 C C . LEU A 1 102 ? 40.057 4.413 55.253 1.00 42.16 99 LEU A C 1
ATOM 786 O O . LEU A 1 102 ? 39.629 4.211 54.125 1.00 41.97 99 LEU A O 1
ATOM 791 N N . LEU A 1 103 ? 41.225 3.935 55.673 1.00 43.67 100 LEU A N 1
ATOM 792 C CA . LEU A 1 103 ? 42.038 3.074 54.830 1.00 45.32 100 LEU A CA 1
ATOM 793 C C . LEU A 1 103 ? 41.557 1.672 55.022 1.00 48.63 100 LEU A C 1
ATOM 794 O O . LEU A 1 103 ? 41.007 1.346 56.077 1.00 49.92 100 LEU A O 1
ATOM 799 N N . PRO A 1 104 ? 41.739 0.822 54.006 1.00 50.62 101 PRO A N 1
ATOM 800 C CA . PRO A 1 104 ? 41.360 -0.562 54.120 1.00 53.62 101 PRO A CA 1
ATOM 801 C C . PRO A 1 104 ? 41.928 -1.215 55.365 1.00 56.89 101 PRO A C 1
ATOM 802 O O . PRO A 1 104 ? 41.161 -1.834 56.120 1.00 58.48 101 PRO A O 1
ATOM 806 N N . ALA A 1 105 ? 43.236 -1.044 55.597 1.00 58.62 102 ALA A N 1
ATOM 807 C CA . ALA A 1 105 ? 43.913 -1.603 56.766 1.00 61.65 102 ALA A CA 1
ATOM 808 C C . ALA A 1 105 ? 43.184 -1.210 58.038 1.00 62.65 102 ALA A C 1
ATOM 809 O O . ALA A 1 105 ? 43.093 -1.982 58.960 1.00 64.79 102 ALA A O 1
ATOM 811 N N . GLU A 1 106 ? 42.609 -0.020 58.056 1.00 62.76 103 GLU A N 1
ATOM 812 C CA . GLU A 1 106 ? 41.898 0.461 59.229 1.00 64.88 103 GLU A CA 1
ATOM 813 C C . GLU A 1 106 ? 40.546 -0.209 59.519 1.00 67.82 103 GLU A C 1
ATOM 814 O O . GLU A 1 106 ? 40.045 -0.067 60.630 1.00 68.81 103 GLU A O 1
ATOM 828 N N . LEU A 1 108 ? 39.365 -3.218 60.812 1.00 83.70 105 LEU A N 1
ATOM 829 C CA . LEU A 1 108 ? 39.548 -4.448 61.621 1.00 88.61 105 LEU A CA 1
ATOM 830 C C . LEU A 1 108 ? 39.344 -4.140 63.119 1.00 90.01 105 LEU A C 1
ATOM 831 O O . LEU A 1 108 ? 38.317 -3.585 63.532 1.00 89.58 105 LEU A O 1
ATOM 844 N N . PHE B 1 5 ? 39.732 4.312 81.451 1.00 66.91 2 PHE B N 1
ATOM 845 C CA . PHE B 1 5 ? 40.566 4.165 80.222 1.00 63.37 2 PHE B CA 1
ATOM 846 C C . PHE B 1 5 ? 41.798 5.064 80.112 1.00 61.04 2 PHE B C 1
ATOM 847 O O . PHE B 1 5 ? 41.828 6.124 80.720 1.00 60.61 2 PHE B O 1
ATOM 855 N N . GLU B 1 6 ? 42.809 4.648 79.338 1.00 59.70 3 GLU B N 1
ATOM 856 C CA . GLU B 1 6 ? 43.944 5.515 79.050 1.00 57.61 3 GLU B CA 1
ATOM 857 C C . GLU B 1 6 ? 43.601 6.592 78.032 1.00 55.50 3 GLU B C 1
ATOM 858 O O . GLU B 1 6 ? 43.217 6.291 76.879 1.00 55.35 3 GLU B O 1
ATOM 864 N N . ARG B 1 7 ? 43.774 7.849 78.436 1.00 54.02 4 ARG B N 1
ATOM 865 C CA . ARG B 1 7 ? 43.380 8.944 77.574 1.00 51.80 4 ARG B CA 1
ATOM 866 C C . ARG B 1 7 ? 44.220 9.035 76.323 1.00 49.60 4 ARG B C 1
ATOM 867 O O . ARG B 1 7 ? 45.441 8.900 76.384 1.00 49.60 4 ARG B O 1
ATOM 875 N N . PHE B 1 8 ? 43.549 9.247 75.194 1.00 47.73 5 PHE B N 1
ATOM 876 C CA . PHE B 1 8 ? 44.208 9.482 73.915 1.00 45.77 5 PHE B CA 1
ATOM 877 C C . PHE B 1 8 ? 45.222 8.435 73.556 1.00 46.33 5 PHE B C 1
ATOM 878 O O . PHE B 1 8 ? 46.242 8.724 72.966 1.00 46.08 5 PHE B O 1
ATOM 886 N N . ASP B 1 9 ? 44.904 7.202 73.910 1.00 48.11 6 ASP B N 1
ATOM 887 C CA . ASP B 1 9 ? 45.791 6.078 73.711 1.00 49.40 6 ASP B CA 1
ATOM 888 C C . ASP B 1 9 ? 46.007 5.861 72.199 1.00 48.89 6 ASP B C 1
ATOM 889 O O . ASP B 1 9 ? 45.056 5.726 71.423 1.00 48.36 6 ASP B O 1
ATOM 894 N N . SER B 1 10 ? 47.274 5.867 71.800 1.00 48.69 7 SER B N 1
ATOM 895 C CA . SER B 1 10 ? 47.653 5.654 70.410 1.00 49.19 7 SER B CA 1
ATOM 896 C C . SER B 1 10 ? 47.248 4.301 69.802 1.00 51.09 7 SER B C 1
ATOM 897 O O . SER B 1 10 ? 47.246 4.161 68.588 1.00 51.17 7 SER B O 1
ATOM 900 N N . ASP B 1 11 ? 46.905 3.322 70.636 1.00 52.73 8 ASP B N 1
ATOM 901 C CA . ASP B 1 11 ? 46.524 2.002 70.160 1.00 55.05 8 ASP B CA 1
ATOM 902 C C . ASP B 1 11 ? 45.055 1.928 69.811 1.00 54.12 8 ASP B C 1
ATOM 903 O O . ASP B 1 11 ? 44.535 0.842 69.618 1.00 56.13 8 ASP B O 1
ATOM 908 N N . ARG B 1 12 ? 44.367 3.058 69.781 1.00 51.48 9 ARG B N 1
ATOM 909 C CA . ARG B 1 12 ? 42.973 3.064 69.354 1.00 50.64 9 ARG B CA 1
ATOM 910 C C . ARG B 1 12 ? 42.791 4.055 68.218 1.00 49.11 9 ARG B C 1
ATOM 911 O O . ARG B 1 12 ? 43.714 4.775 67.860 1.00 48.16 9 ARG B O 1
ATOM 919 N N . SER B 1 13 ? 41.579 4.079 67.680 1.00 49.37 10 SER B N 1
ATOM 920 C CA . SER B 1 13 ? 41.224 4.776 66.451 1.00 47.75 10 SER B CA 1
ATOM 921 C C . SER B 1 13 ? 41.120 6.270 66.654 1.00 45.35 10 SER B C 1
ATOM 922 O O . SER B 1 13 ? 40.522 6.717 67.631 1.00 45.03 10 SER B O 1
ATOM 925 N N . ARG B 1 14 ? 41.721 7.026 65.727 1.00 43.48 11 ARG B N 1
ATOM 926 C CA . ARG B 1 14 ? 41.726 8.478 65.776 1.00 41.00 11 ARG B CA 1
ATOM 927 C C . ARG B 1 14 ? 41.048 9.076 64.566 1.00 40.90 11 ARG B C 1
ATOM 928 O O . ARG B 1 14 ? 41.235 8.598 63.438 1.00 41.77 11 ARG B O 1
ATOM 936 N N . TYR B 1 15 ? 40.268 10.131 64.793 1.00 40.16 12 TYR B N 1
ATOM 937 C CA . TYR B 1 15 ? 39.514 10.740 63.733 1.00 39.89 12 TYR B CA 1
ATOM 938 C C . TYR B 1 15 ? 39.546 12.223 63.822 1.00 39.31 12 TYR B C 1
ATOM 939 O O . TYR B 1 15 ? 39.751 12.799 64.890 1.00 40.06 12 TYR B O 1
ATOM 948 N N . ALA B 1 16 ? 39.328 12.850 62.676 1.00 39.02 13 ALA B N 1
ATOM 949 C CA . ALA B 1 16 ? 39.044 14.266 62.605 1.00 37.35 13 ALA B CA 1
ATOM 950 C C . ALA B 1 16 ? 37.658 14.369 62.020 1.00 38.52 13 ALA B C 1
ATOM 951 O O . ALA B 1 16 ? 37.302 13.602 61.111 1.00 38.69 13 ALA B O 1
ATOM 953 N N . SER B 1 17 ? 36.867 15.286 62.582 1.00 39.08 14 SER B N 1
ATOM 954 C CA . SER B 1 17 ? 35.538 15.605 62.074 1.00 40.44 14 SER B CA 1
ATOM 955 C C . SER B 1 17 ? 35.587 16.329 60.724 1.00 40.56 14 SER B C 1
ATOM 956 O O . SER B 1 17 ? 36.583 16.949 60.340 1.00 40.13 14 SER B O 1
ATOM 959 N N . LEU B 1 18 ? 34.462 16.286 60.040 1.00 41.85 15 LEU B N 1
ATOM 960 C CA . LEU B 1 18 ? 34.286 16.933 58.771 1.00 42.22 15 LEU B CA 1
ATOM 961 C C . LEU B 1 18 ? 34.490 18.402 58.971 1.00 41.36 15 LEU B C 1
ATOM 962 O O . LEU B 1 18 ? 35.075 19.096 58.135 1.00 41.37 15 LEU B O 1
ATOM 967 N N . GLY B 1 19 ? 33.989 18.884 60.089 1.00 40.92 16 GLY B N 1
ATOM 968 C CA . GLY B 1 19 ? 34.072 20.294 60.345 1.00 40.53 16 GLY B CA 1
ATOM 969 C C . GLY B 1 19 ? 35.515 20.704 60.354 1.00 39.01 16 GLY B C 1
ATOM 970 O O . GLY B 1 19 ? 35.844 21.748 59.819 1.00 39.48 16 GLY B O 1
ATOM 971 N N . VAL B 1 20 ? 36.373 19.877 60.952 1.00 37.39 17 VAL B N 1
ATOM 972 C CA . VAL B 1 20 ? 37.777 20.205 61.096 1.00 36.11 17 VAL B CA 1
ATOM 973 C C . VAL B 1 20 ? 38.573 19.981 59.802 1.00 36.54 17 VAL B C 1
ATOM 974 O O . VAL B 1 20 ? 39.455 20.773 59.418 1.00 36.08 17 VAL B O 1
ATOM 978 N N . VAL B 1 21 ? 38.247 18.897 59.111 1.00 37.24 18 VAL B N 1
ATOM 979 C CA . VAL B 1 21 ? 38.930 18.584 57.885 1.00 37.11 18 VAL B CA 1
ATOM 980 C C . VAL B 1 21 ? 38.654 19.662 56.871 1.00 38.67 18 VAL B C 1
ATOM 981 O O . VAL B 1 21 ? 39.474 19.908 56.013 1.00 39.69 18 VAL B O 1
ATOM 985 N N . SER B 1 22 ? 37.526 20.346 56.975 1.00 39.70 19 SER B N 1
ATOM 986 C CA . SER B 1 22 ? 37.254 21.373 55.983 1.00 41.38 19 SER B CA 1
ATOM 987 C C . SER B 1 22 ? 37.671 22.757 56.406 1.00 40.65 19 SER B C 1
ATOM 988 O O . SER B 1 22 ? 37.285 23.697 55.780 1.00 42.14 19 SER B O 1
ATOM 991 N N . SER B 1 23 ? 38.448 22.904 57.460 1.00 39.78 20 SER B N 1
ATOM 992 C CA . SER B 1 23 ? 38.947 24.228 57.798 1.00 40.12 20 SER B CA 1
ATOM 993 C C . SER B 1 23 ? 40.421 24.217 57.991 1.00 39.12 20 SER B C 1
ATOM 994 O O . SER B 1 23 ? 41.025 25.256 57.872 1.00 40.46 20 SER B O 1
ATOM 997 N N . LEU B 1 24 ? 41.010 23.077 58.332 1.00 37.74 21 LEU B N 1
ATOM 998 C CA . LEU B 1 24 ? 42.470 23.030 58.530 1.00 36.96 21 LEU B CA 1
ATOM 999 C C . LEU B 1 24 ? 43.126 22.153 57.512 1.00 37.62 21 LEU B C 1
ATOM 1000 O O . LEU B 1 24 ? 42.491 21.202 57.017 1.00 38.70 21 LEU B O 1
ATOM 1005 N N . PRO B 1 25 ? 44.398 22.461 57.173 1.00 37.72 22 PRO B N 1
ATOM 1006 C CA . PRO B 1 25 ? 45.140 21.480 56.352 1.00 37.73 22 PRO B CA 1
ATOM 1007 C C . PRO B 1 25 ? 45.490 20.230 57.187 1.00 37.11 22 PRO B C 1
ATOM 1008 O O . PRO B 1 25 ? 45.655 20.323 58.443 1.00 35.65 22 PRO B O 1
ATOM 1012 N N . SER B 1 26 ? 45.565 19.081 56.495 1.00 37.51 23 SER B N 1
ATOM 1013 C CA . SER B 1 26 ? 45.942 17.789 57.099 1.00 36.88 23 SER B CA 1
ATOM 1014 C C . SER B 1 26 ? 47.141 17.924 58.016 1.00 36.32 23 SER B C 1
ATOM 1015 O O . SER B 1 26 ? 47.096 17.479 59.185 1.00 35.35 23 SER B O 1
ATOM 1018 N N . GLY B 1 27 ? 48.215 18.512 57.479 1.00 36.38 24 GLY B N 1
ATOM 1019 C CA . GLY B 1 27 ? 49.413 18.754 58.266 1.00 36.46 24 GLY B CA 1
ATOM 1020 C C . GLY B 1 27 ? 49.117 19.316 59.646 1.00 35.13 24 GLY B C 1
ATOM 1021 O O . GLY B 1 27 ? 49.587 18.810 60.669 1.00 34.36 24 GLY B O 1
ATOM 1022 N N . LEU B 1 28 ? 48.298 20.344 59.682 1.00 34.86 25 LEU B N 1
ATOM 1023 C CA . LEU B 1 28 ? 48.009 20.961 60.920 1.00 34.91 25 LEU B CA 1
ATOM 1024 C C . LEU B 1 28 ? 47.213 20.059 61.816 1.00 34.98 25 LEU B C 1
ATOM 1025 O O . LEU B 1 28 ? 47.397 20.093 63.006 1.00 35.32 25 LEU B O 1
ATOM 1030 N N . ILE B 1 29 ? 46.328 19.247 61.255 1.00 36.03 26 ILE B N 1
ATOM 1031 C CA . ILE B 1 29 ? 45.502 18.344 62.043 1.00 36.37 26 ILE B CA 1
ATOM 1032 C C . ILE B 1 29 ? 46.369 17.260 62.678 1.00 37.98 26 ILE B C 1
ATOM 1033 O O . ILE B 1 29 ? 46.241 16.948 63.875 1.00 37.76 26 ILE B O 1
ATOM 1038 N N . ASP B 1 30 ? 47.253 16.691 61.856 1.00 40.08 27 ASP B N 1
ATOM 1039 C CA . ASP B 1 30 ? 48.224 15.712 62.303 1.00 42.12 27 ASP B CA 1
ATOM 1040 C C . ASP B 1 30 ? 49.060 16.310 63.409 1.00 41.58 27 ASP B C 1
ATOM 1041 O O . ASP B 1 30 ? 49.595 15.590 64.229 1.00 41.92 27 ASP B O 1
ATOM 1046 N N . SER B 1 31 ? 49.236 17.621 63.405 1.00 41.15 28 SER B N 1
ATOM 1047 C CA . SER B 1 31 ? 49.994 18.246 64.476 1.00 41.61 28 SER B CA 1
ATOM 1048 C C . SER B 1 31 ? 49.344 18.159 65.821 1.00 40.55 28 SER B C 1
ATOM 1049 O O . SER B 1 31 ? 50.019 17.931 66.809 1.00 40.88 28 SER B O 1
ATOM 1052 N N . ILE B 1 32 ? 48.034 18.309 65.879 1.00 39.67 29 ILE B N 1
ATOM 1053 C CA . ILE B 1 32 ? 47.414 18.138 67.156 1.00 39.05 29 ILE B CA 1
ATOM 1054 C C . ILE B 1 32 ? 47.749 16.732 67.675 1.00 39.23 29 ILE B C 1
ATOM 1055 O O . ILE B 1 32 ? 48.246 16.564 68.807 1.00 39.98 29 ILE B O 1
ATOM 1060 N N . TRP B 1 33 ? 47.535 15.716 66.850 1.00 38.55 30 TRP B N 1
ATOM 1061 C CA . TRP B 1 33 ? 47.866 14.393 67.318 1.00 38.56 30 TRP B CA 1
ATOM 1062 C C . TRP B 1 33 ? 49.346 14.320 67.763 1.00 39.28 30 TRP B C 1
ATOM 1063 O O . TRP B 1 33 ? 49.654 13.820 68.865 1.00 40.62 30 TRP B O 1
ATOM 1074 N N . LEU B 1 34 ? 50.261 14.831 66.947 1.00 38.36 31 LEU B N 1
ATOM 1075 C CA . LEU B 1 34 ? 51.639 14.699 67.298 1.00 38.41 31 LEU B CA 1
ATOM 1076 C C . LEU B 1 34 ? 51.937 15.498 68.566 1.00 38.21 31 LEU B C 1
ATOM 1077 O O . LEU B 1 34 ? 52.827 15.131 69.351 1.00 38.59 31 LEU B O 1
ATOM 1082 N N . ILE B 1 35 ? 51.191 16.581 68.786 1.00 36.76 32 ILE B N 1
ATOM 1083 C CA . ILE B 1 35 ? 51.406 17.372 69.978 1.00 35.94 32 ILE B CA 1
ATOM 1084 C C . ILE B 1 35 ? 51.003 16.543 71.165 1.00 36.35 32 ILE B C 1
ATOM 1085 O O . ILE B 1 35 ? 51.740 16.471 72.136 1.00 37.73 32 ILE B O 1
ATOM 1090 N N . ILE B 1 36 ? 49.867 15.864 71.082 1.00 35.85 33 ILE B N 1
ATOM 1091 C CA . ILE B 1 36 ? 49.461 15.001 72.173 1.00 36.72 33 ILE B CA 1
ATOM 1092 C C . ILE B 1 36 ? 50.480 13.862 72.415 1.00 38.99 33 ILE B C 1
ATOM 1093 O O . ILE B 1 36 ? 50.900 13.612 73.555 1.00 40.00 33 ILE B O 1
ATOM 1098 N N . ASP B 1 37 ? 50.885 13.170 71.358 1.00 40.29 34 ASP B N 1
ATOM 1099 C CA . ASP B 1 37 ? 51.772 12.023 71.537 1.00 43.30 34 ASP B CA 1
ATOM 1100 C C . ASP B 1 37 ? 53.173 12.407 71.995 1.00 43.68 34 ASP B C 1
ATOM 1101 O O . ASP B 1 37 ? 53.754 11.703 72.761 1.00 45.00 34 ASP B O 1
ATOM 1106 N N . LEU B 1 38 ? 53.691 13.547 71.552 1.00 43.65 35 LEU B N 1
ATOM 1107 C CA . LEU B 1 38 ? 55.075 13.935 71.777 1.00 43.94 35 LEU B CA 1
ATOM 1108 C C . LEU B 1 38 ? 55.274 14.803 72.984 1.00 44.04 35 LEU B C 1
ATOM 1109 O O . LEU B 1 38 ? 56.310 14.717 73.640 1.00 46.40 35 LEU B O 1
ATOM 1114 N N . ASN B 1 39 ? 54.317 15.667 73.275 1.00 42.13 36 ASN B N 1
ATOM 1115 C CA . ASN B 1 39 ? 54.526 16.629 74.341 1.00 42.16 36 ASN B CA 1
ATOM 1116 C C . ASN B 1 39 ? 53.608 16.500 75.557 1.00 41.86 36 ASN B C 1
ATOM 1117 O O . ASN B 1 39 ? 53.910 17.025 76.646 1.00 42.29 36 ASN B O 1
ATOM 1122 N N . LEU B 1 40 ? 52.478 15.827 75.356 1.00 40.59 37 LEU B N 1
ATOM 1123 C CA . LEU B 1 40 ? 51.517 15.663 76.410 1.00 40.17 37 LEU B CA 1
ATOM 1124 C C . LEU B 1 40 ? 51.597 14.292 77.010 1.00 41.14 37 LEU B C 1
ATOM 1125 O O . LEU B 1 40 ? 51.910 14.179 78.182 1.00 42.92 37 LEU B O 1
ATOM 1130 N N . LYS B 1 41 ? 51.332 13.243 76.241 1.00 40.81 38 LYS B N 1
ATOM 1131 C CA . LYS B 1 41 ? 51.335 11.902 76.839 1.00 42.54 38 LYS B CA 1
ATOM 1132 C C . LYS B 1 41 ? 52.655 11.591 77.525 1.00 43.12 38 LYS B C 1
ATOM 1133 O O . LYS B 1 41 ? 53.713 11.935 77.018 1.00 43.50 38 LYS B O 1
ATOM 1139 N N . GLY B 1 42 ? 52.598 10.975 78.695 1.00 43.85 39 GLY B N 1
ATOM 1140 C CA . GLY B 1 42 ? 53.822 10.664 79.425 1.00 44.82 39 GLY B CA 1
ATOM 1141 C C . GLY B 1 42 ? 54.283 11.861 80.232 1.00 44.52 39 GLY B C 1
ATOM 1142 O O . GLY B 1 42 ? 55.173 11.775 81.082 1.00 47.07 39 GLY B O 1
ATOM 1143 N N . VAL B 1 43 ? 53.656 12.990 80.011 1.00 42.44 40 VAL B N 1
ATOM 1144 C CA . VAL B 1 43 ? 54.142 14.185 80.635 1.00 42.24 40 VAL B CA 1
ATOM 1145 C C . VAL B 1 43 ? 53.163 14.715 81.691 1.00 42.35 40 VAL B C 1
ATOM 1146 O O . VAL B 1 43 ? 53.545 14.894 82.869 1.00 44.18 40 VAL B O 1
ATOM 1150 N N . ILE B 1 44 ? 51.917 14.940 81.274 1.00 39.73 41 ILE B N 1
ATOM 1151 C CA . ILE B 1 44 ? 50.873 15.358 82.182 1.00 39.38 41 ILE B CA 1
ATOM 1152 C C . ILE B 1 44 ? 49.690 14.390 82.126 1.00 39.67 41 ILE B C 1
ATOM 1153 O O . ILE B 1 44 ? 49.480 13.738 81.097 1.00 39.57 41 ILE B O 1
ATOM 1158 N N . PRO B 1 45 ? 48.913 14.279 83.216 1.00 40.42 42 PRO B N 1
ATOM 1159 C CA . PRO B 1 45 ? 47.689 13.500 83.195 1.00 40.72 42 PRO B CA 1
ATOM 1160 C C . PRO B 1 45 ? 46.705 14.254 82.337 1.00 40.28 42 PRO B C 1
ATOM 1161 O O . PRO B 1 45 ? 46.823 15.492 82.216 1.00 39.62 42 PRO B O 1
ATOM 1165 N N . LEU B 1 46 ? 45.743 13.545 81.741 1.00 40.48 43 LEU B N 1
ATOM 1166 C CA . LEU B 1 46 ? 44.926 14.140 80.666 1.00 39.29 43 LEU B CA 1
ATOM 1167 C C . LEU B 1 46 ? 43.472 13.972 80.921 1.00 41.28 43 LEU B C 1
ATOM 1168 O O . LEU B 1 46 ? 43.014 12.877 81.240 1.00 41.99 43 LEU B O 1
ATOM 1173 N N . ASN B 1 47 ? 42.770 15.094 80.812 1.00 42.82 44 ASN B N 1
ATOM 1174 C CA . ASN B 1 47 ? 41.318 15.154 80.701 1.00 45.97 44 ASN B CA 1
ATOM 1175 C C . ASN B 1 47 ? 40.863 14.404 79.438 1.00 45.63 44 ASN B C 1
ATOM 1176 O O . ASN B 1 47 ? 41.649 14.167 78.520 1.00 43.47 44 ASN B O 1
ATOM 1181 N N . ASP B 1 48 ? 39.595 14.027 79.391 1.00 47.98 45 ASP B N 1
ATOM 1182 C CA . ASP B 1 48 ? 39.090 13.270 78.251 1.00 48.42 45 ASP B CA 1
ATOM 1183 C C . ASP B 1 48 ? 38.772 14.227 77.115 1.00 47.13 45 ASP B C 1
ATOM 1184 O O . ASP B 1 48 ? 38.547 13.807 75.978 1.00 46.80 45 ASP B O 1
ATOM 1189 N N . LEU B 1 49 ? 38.795 15.516 77.426 1.00 46.98 46 LEU B N 1
ATOM 1190 C CA . LEU B 1 49 ? 38.554 16.539 76.441 1.00 46.26 46 LEU B CA 1
ATOM 1191 C C . LEU B 1 49 ? 39.663 17.566 76.548 1.00 45.03 46 LEU B C 1
ATOM 1192 O O . LEU B 1 49 ? 39.875 18.107 77.613 1.00 46.44 46 LEU B O 1
ATOM 1197 N N . LEU B 1 50 ? 40.376 17.822 75.461 1.00 43.16 47 LEU B N 1
ATOM 1198 C CA . LEU B 1 50 ? 41.448 18.801 75.466 1.00 42.64 47 LEU B CA 1
ATOM 1199 C C . LEU B 1 50 ? 41.099 20.040 74.643 1.00 43.57 47 LEU B C 1
ATOM 1200 O O . LEU B 1 50 ? 40.439 19.944 73.583 1.00 42.98 47 LEU B O 1
ATOM 1205 N N . HIS B 1 51 ? 41.584 21.202 75.092 1.00 44.52 48 HIS B N 1
ATOM 1206 C CA . HIS B 1 51 ? 41.384 22.441 74.341 1.00 45.05 48 HIS B CA 1
ATOM 1207 C C . HIS B 1 51 ? 42.641 22.876 73.647 1.00 43.71 48 HIS B C 1
ATOM 1208 O O . HIS B 1 51 ? 43.653 23.054 74.281 1.00 44.04 48 HIS B O 1
ATOM 1215 N N . PHE B 1 52 ? 42.572 23.104 72.348 1.00 43.71 49 PHE B N 1
ATOM 1216 C CA . PHE B 1 52 ? 43.649 23.834 71.667 1.00 43.77 49 PHE B CA 1
ATOM 1217 C C . PHE B 1 52 ? 43.207 25.121 70.979 1.00 44.35 49 PHE B C 1
ATOM 1218 O O . PHE B 1 52 ? 42.323 25.083 70.132 1.00 45.38 49 PHE B O 1
ATOM 1226 N N . ASP B 1 53 ? 43.818 26.249 71.328 1.00 44.87 50 ASP B N 1
ATOM 1227 C CA . ASP B 1 53 ? 43.619 27.497 70.588 1.00 46.01 50 ASP B CA 1
ATOM 1228 C C . ASP B 1 53 ? 44.618 27.702 69.478 1.00 44.88 50 ASP B C 1
ATOM 1229 O O . ASP B 1 53 ? 45.823 27.558 69.686 1.00 44.19 50 ASP B O 1
ATOM 1234 N N . LEU B 1 54 ? 44.104 28.072 68.308 1.00 44.38 51 LEU B N 1
ATOM 1235 C CA . LEU B 1 54 ? 44.943 28.383 67.172 1.00 43.67 51 LEU B CA 1
ATOM 1236 C C . LEU B 1 54 ? 45.228 29.865 67.127 1.00 44.72 51 LEU B C 1
ATOM 1237 O O . LEU B 1 54 ? 44.387 30.633 66.758 1.00 46.41 51 LEU B O 1
ATOM 1242 N N . LEU B 1 55 ? 46.415 30.270 67.527 1.00 44.83 52 LEU B N 1
ATOM 1243 C CA . LEU B 1 55 ? 46.757 31.669 67.518 1.00 46.03 52 LEU B CA 1
ATOM 1244 C C . LEU B 1 55 ? 47.718 32.077 66.411 1.00 46.24 52 LEU B C 1
ATOM 1245 O O . LEU B 1 55 ? 48.532 31.300 65.912 1.00 45.72 52 LEU B O 1
ATOM 1250 N N . ASN B 1 56 ? 47.603 33.335 66.034 1.00 47.24 53 ASN B N 1
ATOM 1251 C CA . ASN B 1 56 ? 48.504 33.895 65.109 1.00 47.38 53 ASN B CA 1
ATOM 1252 C C . ASN B 1 56 ? 49.737 34.276 65.845 1.00 48.20 53 ASN B C 1
ATOM 1253 O O . ASN B 1 56 ? 49.707 35.145 66.668 1.00 50.08 53 ASN B O 1
ATOM 1258 N N . ASN B 1 57 ? 50.841 33.642 65.544 1.00 48.31 54 ASN B N 1
ATOM 1259 C CA . ASN B 1 57 ? 52.070 34.128 66.066 1.00 50.16 54 ASN B CA 1
ATOM 1260 C C . ASN B 1 57 ? 52.921 34.490 64.899 1.00 51.44 54 ASN B C 1
ATOM 1261 O O . ASN B 1 57 ? 53.605 33.649 64.324 1.00 51.18 54 ASN B O 1
ATOM 1266 N N . ASN B 1 58 ? 52.840 35.754 64.515 1.00 53.78 55 ASN B N 1
ATOM 1267 C CA . ASN B 1 58 ? 53.721 36.257 63.490 1.00 56.21 55 ASN B CA 1
ATOM 1268 C C . ASN B 1 58 ? 53.535 35.637 62.091 1.00 55.99 55 ASN B C 1
ATOM 1269 O O . ASN B 1 58 ? 54.461 35.621 61.277 1.00 57.47 55 ASN B O 1
ATOM 1274 N N . GLY B 1 59 ? 52.342 35.106 61.829 1.00 54.24 56 GLY B N 1
ATOM 1275 C CA . GLY B 1 59 ? 51.989 34.639 60.515 1.00 53.43 56 GLY B CA 1
ATOM 1276 C C . GLY B 1 59 ? 51.906 33.152 60.497 1.00 51.46 56 GLY B C 1
ATOM 1277 O O . GLY B 1 59 ? 51.328 32.584 59.571 1.00 50.52 56 GLY B O 1
ATOM 1278 N N . LYS B 1 60 ? 52.514 32.531 61.508 1.00 51.28 57 LYS B N 1
ATOM 1279 C CA . LYS B 1 60 ? 52.467 31.077 61.703 1.00 50.11 57 LYS B CA 1
ATOM 1280 C C . LYS B 1 60 ? 51.449 30.748 62.800 1.00 48.34 57 LYS B C 1
ATOM 1281 O O . LYS B 1 60 ? 50.982 31.630 63.518 1.00 49.12 57 LYS B O 1
ATOM 1287 N N . VAL B 1 61 ? 51.082 29.484 62.920 1.00 46.45 58 VAL B N 1
ATOM 1288 C CA . VAL B 1 61 ? 50.118 29.071 63.930 1.00 44.59 58 VAL B CA 1
ATOM 1289 C C . VAL B 1 61 ? 50.839 28.739 65.234 1.00 44.18 58 VAL B C 1
ATOM 1290 O O . VAL B 1 61 ? 51.852 28.044 65.226 1.00 44.88 58 VAL B O 1
ATOM 1294 N N . THR B 1 62 ? 50.331 29.223 66.357 1.00 43.26 59 THR B N 1
ATOM 1295 C CA . THR B 1 62 ? 50.788 28.704 67.624 1.00 42.42 59 THR B CA 1
ATOM 1296 C C . THR B 1 62 ? 49.584 28.095 68.277 1.00 41.49 59 THR B C 1
ATOM 1297 O O . THR B 1 62 ? 48.509 28.687 68.241 1.00 41.61 59 THR B O 1
ATOM 1301 N N . VAL B 1 63 ? 49.778 26.924 68.873 1.00 40.36 60 VAL B N 1
ATOM 1302 C CA . VAL B 1 63 ? 48.746 26.252 69.600 1.00 40.21 60 VAL B CA 1
ATOM 1303 C C . VAL B 1 63 ? 48.900 26.476 71.098 1.00 42.03 60 VAL B C 1
ATOM 1304 O O . VAL B 1 63 ? 49.954 26.197 71.675 1.00 42.66 60 VAL B O 1
ATOM 1308 N N A HIS B 1 64 ? 47.851 27.005 71.712 0.50 42.70 61 HIS B N 1
ATOM 1309 N N B HIS B 1 64 ? 47.852 27.016 71.717 0.50 43.14 61 HIS B N 1
ATOM 1310 C CA A HIS B 1 64 ? 47.772 27.061 73.157 0.50 43.80 61 HIS B CA 1
ATOM 1311 C CA B HIS B 1 64 ? 47.747 27.132 73.173 0.50 44.67 61 HIS B CA 1
ATOM 1312 C C A HIS B 1 64 ? 46.956 25.856 73.565 0.50 43.57 61 HIS B C 1
ATOM 1313 C C B HIS B 1 64 ? 46.938 25.907 73.616 0.50 44.11 61 HIS B C 1
ATOM 1314 O O A HIS B 1 64 ? 45.837 25.663 73.096 0.50 43.68 61 HIS B O 1
ATOM 1315 O O B HIS B 1 64 ? 45.786 25.757 73.214 0.50 44.28 61 HIS B O 1
ATOM 1328 N N . PHE B 1 65 ? 47.528 25.027 74.423 1.00 44.06 62 PHE B N 1
ATOM 1329 C CA . PHE B 1 65 ? 46.778 23.913 74.993 1.00 43.40 62 PHE B CA 1
ATOM 1330 C C . PHE B 1 65 ? 46.376 24.237 76.431 1.00 44.62 62 PHE B C 1
ATOM 1331 O O . PHE B 1 65 ? 47.154 24.805 77.185 1.00 45.11 62 PHE B O 1
ATOM 1339 N N . SER B 1 66 ? 45.152 23.895 76.784 1.00 45.08 63 SER B N 1
ATOM 1340 C CA . SER B 1 66 ? 44.770 23.834 78.163 1.00 47.82 63 SER B CA 1
ATOM 1341 C C . SER B 1 66 ? 43.731 22.712 78.303 1.00 48.48 63 SER B C 1
ATOM 1342 O O . SER B 1 66 ? 43.322 22.094 77.307 1.00 47.52 63 SER B O 1
ATOM 1345 N N . GLN B 1 67 ? 43.310 22.455 79.537 1.00 50.50 64 GLN B N 1
ATOM 1346 C CA . GLN B 1 67 ? 42.302 21.437 79.807 1.00 51.83 64 GLN B CA 1
ATOM 1347 C C . GLN B 1 67 ? 41.573 21.716 81.117 1.00 56.33 64 GLN B C 1
ATOM 1348 O O . GLN B 1 67 ? 42.072 22.449 81.971 1.00 57.01 64 GLN B O 1
ATOM 1354 N N . GLU B 1 68 ? 40.391 21.128 81.268 1.00 59.76 65 GLU B N 1
ATOM 1355 C CA . GLU B 1 68 ? 39.352 21.704 82.114 1.00 65.00 65 GLU B CA 1
ATOM 1356 C C . GLU B 1 68 ? 39.793 21.755 83.573 1.00 68.54 65 GLU B C 1
ATOM 1357 O O . GLU B 1 68 ? 39.754 22.809 84.206 1.00 71.96 65 GLU B O 1
ATOM 1363 N N . ASN B 1 69 ? 40.213 20.609 84.099 1.00 69.38 66 ASN B N 1
ATOM 1364 C CA . ASN B 1 69 ? 40.409 20.452 85.535 1.00 72.52 66 ASN B CA 1
ATOM 1365 C C . ASN B 1 69 ? 41.875 20.583 85.934 1.00 71.52 66 ASN B C 1
ATOM 1366 O O . ASN B 1 69 ? 42.319 19.980 86.911 1.00 73.30 66 ASN B O 1
ATOM 1371 N N . SER B 1 70 ? 42.623 21.373 85.171 1.00 69.54 67 SER B N 1
ATOM 1372 C CA . SER B 1 70 ? 44.065 21.479 85.358 1.00 68.86 67 SER B CA 1
ATOM 1373 C C . SER B 1 70 ? 44.547 22.908 85.133 1.00 68.87 67 SER B C 1
ATOM 1374 O O . SER B 1 70 ? 43.829 23.734 84.569 1.00 69.58 67 SER B O 1
ATOM 1377 N N . SER B 1 71 ? 45.767 23.192 85.577 1.00 68.87 68 SER B N 1
ATOM 1378 C CA . SER B 1 71 ? 46.290 24.512 85.529 1.00 69.87 68 SER B CA 1
ATOM 1379 C C . SER B 1 71 ? 47.528 24.505 84.672 1.00 68.42 68 SER B C 1
ATOM 1380 O O . SER B 1 71 ? 48.284 25.474 84.656 1.00 69.23 68 SER B O 1
ATOM 1383 N N . VAL B 1 72 ? 47.763 23.413 83.966 1.00 67.27 69 VAL B N 1
ATOM 1384 C CA . VAL B 1 72 ? 48.856 23.425 83.009 1.00 66.31 69 VAL B CA 1
ATOM 1385 C C . VAL B 1 72 ? 48.357 24.058 81.721 1.00 65.03 69 VAL B C 1
ATOM 1386 O O . VAL B 1 72 ? 47.208 23.847 81.330 1.00 64.76 69 VAL B O 1
ATOM 1390 N N . GLU B 1 73 ? 49.215 24.848 81.086 1.00 64.62 70 GLU B N 1
ATOM 1391 C CA . GLU B 1 73 ? 48.896 25.509 79.820 1.00 64.38 70 GLU B CA 1
ATOM 1392 C C . GLU B 1 73 ? 50.159 25.546 79.024 1.00 63.12 70 GLU B C 1
ATOM 1393 O O . GLU B 1 73 ? 51.202 25.875 79.534 1.00 64.39 70 GLU B O 1
ATOM 1407 N N . ALA B 1 75 ? 52.163 26.170 75.092 1.00 59.04 72 ALA B N 1
ATOM 1408 C CA . ALA B 1 75 ? 52.127 26.944 73.869 1.00 57.96 72 ALA B CA 1
ATOM 1409 C C . ALA B 1 75 ? 53.130 26.361 72.907 1.00 57.11 72 ALA B C 1
ATOM 1410 O O . ALA B 1 75 ? 54.309 26.398 73.198 1.00 57.71 72 ALA B O 1
ATOM 1412 N N . ILE B 1 76 ? 52.671 25.846 71.756 1.00 55.61 73 ILE B N 1
ATOM 1413 C CA . ILE B 1 76 ? 53.575 25.180 70.809 1.00 55.11 73 ILE B CA 1
ATOM 1414 C C . ILE B 1 76 ? 53.631 25.906 69.503 1.00 54.63 73 ILE B C 1
ATOM 1415 O O . ILE B 1 76 ? 52.623 25.955 68.814 1.00 54.22 73 ILE B O 1
ATOM 1420 N N . ASP B 1 77 ? 54.796 26.448 69.147 1.00 55.19 74 ASP B N 1
ATOM 1421 C CA . ASP B 1 77 ? 54.940 27.132 67.848 1.00 55.64 74 ASP B CA 1
ATOM 1422 C C . ASP B 1 77 ? 54.953 26.101 66.718 1.00 53.97 74 ASP B C 1
ATOM 1423 O O . ASP B 1 77 ? 55.637 25.117 66.837 1.00 54.10 74 ASP B O 1
ATOM 1428 N N . LEU B 1 78 ? 54.165 26.287 65.660 1.00 52.49 75 LEU B N 1
ATOM 1429 C CA . LEU B 1 78 ? 54.111 25.299 64.582 1.00 51.64 75 LEU B CA 1
ATOM 1430 C C . LEU B 1 78 ? 54.517 25.934 63.281 1.00 53.45 75 LEU B C 1
ATOM 1431 O O . LEU B 1 78 ? 54.392 27.139 63.143 1.00 55.09 75 LEU B O 1
ATOM 1436 N N . PRO B 1 79 ? 55.035 25.143 62.328 1.00 54.17 76 PRO B N 1
ATOM 1437 C CA . PRO B 1 79 ? 55.447 25.716 61.034 1.00 55.28 76 PRO B CA 1
ATOM 1438 C C . PRO B 1 79 ? 54.327 26.265 60.159 1.00 53.72 76 PRO B C 1
ATOM 1439 O O . PRO B 1 79 ? 54.606 27.052 59.287 1.00 55.34 76 PRO B O 1
ATOM 1443 N N . PHE B 1 80 ? 53.082 25.864 60.370 1.00 51.14 77 PHE B N 1
ATOM 1444 C CA . PHE B 1 80 ? 52.008 26.193 59.401 1.00 50.60 77 PHE B CA 1
ATOM 1445 C C . PHE B 1 80 ? 51.606 27.635 59.435 1.00 50.37 77 PHE B C 1
ATOM 1446 O O . PHE B 1 80 ? 51.577 28.244 60.488 1.00 50.76 77 PHE B O 1
ATOM 1454 N N . SER B 1 81 ? 51.292 28.207 58.293 1.00 50.26 78 SER B N 1
ATOM 1455 C CA . SER B 1 81 ? 50.887 29.587 58.349 1.00 50.51 78 SER B CA 1
ATOM 1456 C C . SER B 1 81 ? 49.436 29.687 58.775 1.00 48.43 78 SER B C 1
ATOM 1457 O O . SER B 1 81 ? 48.642 28.769 58.564 1.00 47.36 78 SER B O 1
ATOM 1460 N N . TYR B 1 82 ? 49.133 30.816 59.401 1.00 47.86 79 TYR B N 1
ATOM 1461 C CA . TYR B 1 82 ? 47.853 31.130 59.989 1.00 46.12 79 TYR B CA 1
ATOM 1462 C C . TYR B 1 82 ? 46.892 31.714 58.965 1.00 47.24 79 TYR B C 1
ATOM 1463 O O . TYR B 1 82 ? 47.311 32.323 57.982 1.00 48.93 79 TYR B O 1
ATOM 1472 N N . SER B 1 83 ? 45.595 31.529 59.214 1.00 46.84 80 SER B N 1
ATOM 1473 C CA . SER B 1 83 ? 44.529 32.095 58.398 1.00 48.09 80 SER B CA 1
ATOM 1474 C C . SER B 1 83 ? 43.474 32.613 59.316 1.00 47.81 80 SER B C 1
ATOM 1475 O O . SER B 1 83 ? 43.107 31.914 60.261 1.00 46.18 80 SER B O 1
ATOM 1478 N N . THR B 1 84 ? 42.975 33.818 59.009 1.00 49.48 81 THR B N 1
ATOM 1479 C CA . THR B 1 84 ? 41.793 34.393 59.649 1.00 50.23 81 THR B CA 1
ATOM 1480 C C . THR B 1 84 ? 40.601 33.477 59.631 1.00 49.04 81 THR B C 1
ATOM 1481 O O . THR B 1 84 ? 39.702 33.670 60.416 1.00 50.72 81 THR B O 1
ATOM 1485 N N . ALA B 1 85 ? 40.558 32.500 58.738 1.00 47.23 82 ALA B N 1
ATOM 1486 C CA . ALA B 1 85 ? 39.373 31.679 58.662 1.00 46.49 82 ALA B CA 1
ATOM 1487 C C . ALA B 1 85 ? 39.481 30.353 59.426 1.00 44.98 82 ALA B C 1
ATOM 1488 O O . ALA B 1 85 ? 38.543 29.567 59.457 1.00 45.05 82 ALA B O 1
ATOM 1490 N N . TYR B 1 86 ? 40.619 30.071 60.037 1.00 43.85 83 TYR B N 1
ATOM 1491 C CA . TYR B 1 86 ? 40.710 28.888 60.859 1.00 42.08 83 TYR B CA 1
ATOM 1492 C C . TYR B 1 86 ? 39.842 29.054 62.075 1.00 43.04 83 TYR B C 1
ATOM 1493 O O . TYR B 1 86 ? 39.645 30.173 62.521 1.00 45.10 83 TYR B O 1
ATOM 1502 N N . PRO B 1 87 ? 39.334 27.950 62.642 1.00 42.78 84 PRO B N 1
ATOM 1503 C CA . PRO B 1 87 ? 38.530 28.086 63.865 1.00 43.44 84 PRO B CA 1
ATOM 1504 C C . PRO B 1 87 ? 39.451 28.614 64.928 1.00 43.54 84 PRO B C 1
ATOM 1505 O O . PRO B 1 87 ? 40.619 28.300 64.839 1.00 42.79 84 PRO B O 1
ATOM 1509 N N . SER B 1 88 ? 38.978 29.381 65.914 1.00 45.63 85 SER B N 1
ATOM 1510 C CA . SER B 1 88 ? 39.855 29.867 67.028 1.00 47.15 85 SER B CA 1
ATOM 1511 C C . SER B 1 88 ? 40.422 28.754 67.893 1.00 46.55 85 SER B C 1
ATOM 1512 O O . SER B 1 88 ? 41.568 28.811 68.407 1.00 46.40 85 SER B O 1
ATOM 1515 N N . ARG B 1 89 ? 39.571 27.752 68.057 1.00 46.20 86 ARG B N 1
ATOM 1516 C CA . ARG B 1 89 ? 39.726 26.768 69.063 1.00 45.51 86 ARG B CA 1
ATOM 1517 C C . ARG B 1 89 ? 39.153 25.451 68.557 1.00 44.06 86 ARG B C 1
ATOM 1518 O O . ARG B 1 89 ? 38.025 25.371 68.022 1.00 44.87 86 ARG B O 1
ATOM 1526 N N . ILE B 1 90 ? 39.932 24.405 68.730 1.00 41.83 87 ILE B N 1
ATOM 1527 C CA . ILE B 1 90 ? 39.422 23.087 68.499 1.00 40.67 87 ILE B CA 1
ATOM 1528 C C . ILE B 1 90 ? 39.631 22.213 69.744 1.00 41.09 87 ILE B C 1
ATOM 1529 O O . ILE B 1 90 ? 40.414 22.553 70.654 1.00 40.98 87 ILE B O 1
ATOM 1534 N N . PHE B 1 91 ? 38.919 21.090 69.757 1.00 41.03 88 PHE B N 1
ATOM 1535 C CA . PHE B 1 91 ? 38.945 20.155 70.834 1.00 41.26 88 PHE B CA 1
ATOM 1536 C C . PHE B 1 91 ? 39.508 18.826 70.350 1.00 40.24 88 PHE B C 1
ATOM 1537 O O . PHE B 1 91 ? 39.293 18.430 69.192 1.00 39.59 88 PHE B O 1
ATOM 1545 N N . ALA B 1 92 ? 40.228 18.138 71.238 1.00 39.84 89 ALA B N 1
ATOM 1546 C CA . ALA B 1 92 ? 40.401 16.697 71.103 1.00 39.20 89 ALA B CA 1
ATOM 1547 C C . ALA B 1 92 ? 39.569 15.999 72.192 1.00 40.51 89 ALA B C 1
ATOM 1548 O O . ALA B 1 92 ? 39.678 16.313 73.395 1.00 41.38 89 ALA B O 1
ATOM 1550 N N . PHE B 1 93 ? 38.698 15.094 71.763 1.00 40.70 90 PHE B N 1
ATOM 1551 C CA . PHE B 1 93 ? 37.816 14.418 72.676 1.00 42.45 90 PHE B CA 1
ATOM 1552 C C . PHE B 1 93 ? 37.997 12.934 72.587 1.00 44.19 90 PHE B C 1
ATOM 1553 O O . PHE B 1 93 ? 37.983 12.348 71.485 1.00 44.84 90 PHE B O 1
ATOM 1561 N N . ASP B 1 94 ? 38.143 12.301 73.744 1.00 45.87 91 ASP B N 1
ATOM 1562 C CA . ASP B 1 94 ? 38.297 10.861 73.770 1.00 46.96 91 ASP B CA 1
ATOM 1563 C C . ASP B 1 94 ? 37.184 10.267 74.599 1.00 48.89 91 ASP B C 1
ATOM 1564 O O . ASP B 1 94 ? 36.978 10.667 75.721 1.00 50.17 91 ASP B O 1
ATOM 1569 N N . ASP B 1 95 ? 36.462 9.307 74.054 1.00 50.15 92 ASP B N 1
ATOM 1570 C CA . ASP B 1 95 ? 35.283 8.816 74.757 1.00 53.19 92 ASP B CA 1
ATOM 1571 C C . ASP B 1 95 ? 35.459 7.418 75.284 1.00 54.61 92 ASP B C 1
ATOM 1572 O O . ASP B 1 95 ? 34.491 6.789 75.674 1.00 57.51 92 ASP B O 1
ATOM 1577 N N . GLY B 1 96 ? 36.662 6.888 75.266 1.00 53.37 93 GLY B N 1
ATOM 1578 C CA . GLY B 1 96 ? 36.794 5.509 75.672 1.00 56.14 93 GLY B CA 1
ATOM 1579 C C . GLY B 1 96 ? 37.022 4.541 74.537 1.00 56.96 93 GLY B C 1
ATOM 1580 O O . GLY B 1 96 ? 37.821 3.626 74.684 1.00 57.30 93 GLY B O 1
ATOM 1581 N N A HIS B 1 97 ? 36.350 4.782 73.405 0.50 57.21 94 HIS B N 1
ATOM 1582 N N B HIS B 1 97 ? 36.299 4.688 73.428 0.50 57.18 94 HIS B N 1
ATOM 1583 C CA A HIS B 1 97 ? 36.371 3.902 72.229 0.50 58.07 94 HIS B CA 1
ATOM 1584 C CA B HIS B 1 97 ? 36.610 3.920 72.223 0.50 57.32 94 HIS B CA 1
ATOM 1585 C C A HIS B 1 97 ? 37.012 4.573 71.002 0.50 56.28 94 HIS B C 1
ATOM 1586 C C B HIS B 1 97 ? 37.367 4.864 71.298 0.50 55.33 94 HIS B C 1
ATOM 1587 O O A HIS B 1 97 ? 37.839 3.964 70.312 0.50 56.26 94 HIS B O 1
ATOM 1588 O O B HIS B 1 97 ? 38.592 4.763 71.143 0.50 54.13 94 HIS B O 1
ATOM 1601 N N . ARG B 1 98 ? 36.631 5.831 70.759 1.00 55.13 95 ARG B N 1
ATOM 1602 C CA . ARG B 1 98 ? 37.077 6.636 69.637 1.00 54.15 95 ARG B CA 1
ATOM 1603 C C . ARG B 1 98 ? 37.705 7.932 70.111 1.00 50.72 95 ARG B C 1
ATOM 1604 O O . ARG B 1 98 ? 37.284 8.499 71.116 1.00 51.68 95 ARG B O 1
ATOM 1612 N N . GLU B 1 99 ? 38.690 8.418 69.371 1.00 47.35 96 GLU B N 1
ATOM 1613 C CA . GLU B 1 99 ? 39.342 9.640 69.716 1.00 44.80 96 GLU B CA 1
ATOM 1614 C C . GLU B 1 99 ? 39.222 10.608 68.567 1.00 44.48 96 GLU B C 1
ATOM 1615 O O . GLU B 1 99 ? 39.621 10.303 67.435 1.00 44.38 96 GLU B O 1
ATOM 1621 N N . THR B 1 100 ? 38.715 11.804 68.846 1.00 44.25 97 THR B N 1
ATOM 1622 C CA . THR B 1 100 ? 38.359 12.703 67.766 1.00 43.44 97 THR B CA 1
ATOM 1623 C C . THR B 1 100 ? 38.884 14.097 67.959 1.00 42.11 97 THR B C 1
ATOM 1624 O O . THR B 1 100 ? 38.892 14.605 69.065 1.00 42.48 97 THR B O 1
ATOM 1628 N N . ILE B 1 101 ? 39.334 14.710 66.870 1.00 41.20 98 ILE B N 1
ATOM 1629 C CA . ILE B 1 101 ? 39.613 16.129 66.852 1.00 39.87 98 ILE B CA 1
ATOM 1630 C C . ILE B 1 101 ? 38.451 16.756 66.147 1.00 39.98 98 ILE B C 1
ATOM 1631 O O . ILE B 1 101 ? 38.072 16.323 65.060 1.00 40.57 98 ILE B O 1
ATOM 1636 N N . LEU B 1 102 ? 37.842 17.741 66.782 1.00 39.99 99 LEU B N 1
ATOM 1637 C CA . LEU B 1 102 ? 36.542 18.225 66.319 1.00 40.91 99 LEU B CA 1
ATOM 1638 C C . LEU B 1 102 ? 36.314 19.683 66.730 1.00 41.52 99 LEU B C 1
ATOM 1639 O O . LEU B 1 102 ? 37.101 20.234 67.496 1.00 40.13 99 LEU B O 1
ATOM 1644 N N . LEU B 1 103 ? 35.246 20.288 66.220 1.00 43.60 100 LEU B N 1
ATOM 1645 C CA . LEU B 1 103 ? 34.963 21.694 66.484 1.00 45.58 100 LEU B CA 1
ATOM 1646 C C . LEU B 1 103 ? 34.050 21.853 67.696 1.00 48.83 100 LEU B C 1
ATOM 1647 O O . LEU B 1 103 ? 33.126 21.066 67.897 1.00 49.99 100 LEU B O 1
ATOM 1652 N N . PRO B 1 104 ? 34.317 22.877 68.500 1.00 50.95 101 PRO B N 1
ATOM 1653 C CA . PRO B 1 104 ? 33.426 23.239 69.607 1.00 53.38 101 PRO B CA 1
ATOM 1654 C C . PRO B 1 104 ? 31.959 23.040 69.242 1.00 56.24 101 PRO B C 1
ATOM 1655 O O . PRO B 1 104 ? 31.247 22.307 69.928 1.00 57.89 101 PRO B O 1
ATOM 1659 N N . ALA B 1 105 ? 31.518 23.690 68.169 1.00 58.04 102 ALA B N 1
ATOM 1660 C CA . ALA B 1 105 ? 30.119 23.634 67.761 1.00 61.19 102 ALA B CA 1
ATOM 1661 C C . ALA B 1 105 ? 29.653 22.193 67.587 1.00 62.29 102 ALA B C 1
ATOM 1662 O O . ALA B 1 105 ? 28.468 21.892 67.731 1.00 64.16 102 ALA B O 1
ATOM 1664 N N . GLU B 1 106 ? 30.592 21.305 67.276 1.00 61.77 103 GLU B N 1
ATOM 1665 C CA . GLU B 1 106 ? 30.258 19.939 66.892 1.00 63.71 103 GLU B CA 1
ATOM 1666 C C . GLU B 1 106 ? 30.012 19.065 68.117 1.00 66.19 103 GLU B C 1
ATOM 1667 O O . GLU B 1 106 ? 29.884 17.846 68.007 1.00 67.13 103 GLU B O 1
ATOM 1689 N N . PHE C 1 5 ? 41.625 25.364 24.841 1.00 88.52 2 PHE C N 1
ATOM 1690 C CA . PHE C 1 5 ? 41.347 25.929 26.156 1.00 83.98 2 PHE C CA 1
ATOM 1691 C C . PHE C 1 5 ? 39.890 25.711 26.552 1.00 80.28 2 PHE C C 1
ATOM 1692 O O . PHE C 1 5 ? 39.054 25.370 25.716 1.00 81.50 2 PHE C O 1
ATOM 1700 N N . GLU C 1 6 ? 39.594 25.912 27.832 1.00 75.37 3 GLU C N 1
ATOM 1701 C CA . GLU C 1 6 ? 38.399 25.340 28.440 1.00 70.38 3 GLU C CA 1
ATOM 1702 C C . GLU C 1 6 ? 37.915 26.188 29.611 1.00 65.63 3 GLU C C 1
ATOM 1703 O O . GLU C 1 6 ? 38.718 26.735 30.368 1.00 64.27 3 GLU C O 1
ATOM 1709 N N . ARG C 1 7 ? 36.598 26.294 29.755 1.00 62.36 4 ARG C N 1
ATOM 1710 C CA . ARG C 1 7 ? 36.000 27.305 30.619 1.00 58.07 4 ARG C CA 1
ATOM 1711 C C . ARG C 1 7 ? 35.957 26.834 32.069 1.00 55.26 4 ARG C C 1
ATOM 1712 O O . ARG C 1 7 ? 35.299 25.845 32.391 1.00 55.24 4 ARG C O 1
ATOM 1720 N N . PHE C 1 8 ? 36.661 27.550 32.939 1.00 52.53 5 PHE C N 1
ATOM 1721 C CA . PHE C 1 8 ? 37.015 27.027 34.253 1.00 49.15 5 PHE C CA 1
ATOM 1722 C C . PHE C 1 8 ? 37.762 25.702 34.136 1.00 49.84 5 PHE C C 1
ATOM 1723 O O . PHE C 1 8 ? 37.541 24.782 34.923 1.00 49.93 5 PHE C O 1
ATOM 1731 N N . ASP C 1 9 ? 38.646 25.613 33.148 1.00 51.21 6 ASP C N 1
ATOM 1732 C CA . ASP C 1 9 ? 39.613 24.523 33.082 1.00 52.40 6 ASP C CA 1
ATOM 1733 C C . ASP C 1 9 ? 40.306 24.318 34.425 1.00 51.60 6 ASP C C 1
ATOM 1734 O O . ASP C 1 9 ? 40.729 25.279 35.069 1.00 50.62 6 ASP C O 1
ATOM 1739 N N . SER C 1 10 ? 40.419 23.061 34.841 1.00 52.37 7 SER C N 1
ATOM 1740 C CA . SER C 1 10 ? 41.037 22.730 36.120 1.00 51.65 7 SER C CA 1
ATOM 1741 C C . SER C 1 10 ? 42.546 22.563 35.976 1.00 53.68 7 SER C C 1
ATOM 1742 O O . SER C 1 10 ? 43.262 22.428 36.968 1.00 54.61 7 SER C O 1
ATOM 1745 N N . ASP C 1 11 ? 43.022 22.574 34.735 1.00 55.50 8 ASP C N 1
ATOM 1746 C CA . ASP C 1 11 ? 44.452 22.499 34.463 1.00 57.93 8 ASP C CA 1
ATOM 1747 C C . ASP C 1 11 ? 45.104 23.875 34.555 1.00 55.83 8 ASP C C 1
ATOM 1748 O O . ASP C 1 11 ? 46.314 24.012 34.374 1.00 58.01 8 ASP C O 1
ATOM 1753 N N . ARG C 1 12 ? 44.294 24.890 34.836 1.00 51.70 9 ARG C N 1
ATOM 1754 C CA . ARG C 1 12 ? 44.758 26.259 34.819 1.00 49.39 9 ARG C CA 1
ATOM 1755 C C . ARG C 1 12 ? 44.684 26.693 36.259 1.00 47.43 9 ARG C C 1
ATOM 1756 O O . ARG C 1 12 ? 44.017 26.043 37.050 1.00 45.88 9 ARG C O 1
ATOM 1764 N N . SER C 1 13 ? 45.381 27.763 36.618 1.00 47.92 10 SER C N 1
ATOM 1765 C CA . SER C 1 13 ? 45.489 28.132 38.031 1.00 47.57 10 SER C CA 1
ATOM 1766 C C . SER C 1 13 ? 44.245 28.744 38.595 1.00 44.90 10 SER C C 1
ATOM 1767 O O . SER C 1 13 ? 43.659 29.591 37.973 1.00 44.27 10 SER C O 1
ATOM 1770 N N . ARG C 1 14 ? 43.861 28.307 39.789 1.00 44.13 11 ARG C N 1
ATOM 1771 C CA . ARG C 1 14 ? 42.700 28.841 40.463 1.00 43.09 11 ARG C CA 1
ATOM 1772 C C . ARG C 1 14 ? 43.130 29.570 41.724 1.00 43.58 11 ARG C C 1
ATOM 1773 O O . ARG C 1 14 ? 43.893 29.023 42.494 1.00 45.11 11 ARG C O 1
ATOM 1781 N N . TYR C 1 15 ? 42.680 30.805 41.922 1.00 43.49 12 TYR C N 1
ATOM 1782 C CA . TYR C 1 15 ? 43.075 31.586 43.076 1.00 43.97 12 TYR C CA 1
ATOM 1783 C C . TYR C 1 15 ? 41.825 31.939 43.798 1.00 42.94 12 TYR C C 1
ATOM 1784 O O . TYR C 1 15 ? 40.740 31.896 43.224 1.00 43.18 12 TYR C O 1
ATOM 1793 N N . ALA C 1 16 ? 41.945 32.307 45.059 1.00 42.68 13 ALA C N 1
ATOM 1794 C CA . ALA C 1 16 ? 40.805 32.899 45.738 1.00 41.92 13 ALA C CA 1
ATOM 1795 C C . ALA C 1 16 ? 41.190 34.260 46.292 1.00 42.61 13 ALA C C 1
ATOM 1796 O O . ALA C 1 16 ? 42.282 34.424 46.816 1.00 44.01 13 ALA C O 1
ATOM 1798 N N . SER C 1 17 ? 40.305 35.238 46.189 1.00 42.32 14 SER C N 1
ATOM 1799 C CA . SER C 1 17 ? 40.639 36.596 46.606 1.00 43.06 14 SER C CA 1
ATOM 1800 C C . SER C 1 17 ? 40.843 36.687 48.098 1.00 42.87 14 SER C C 1
ATOM 1801 O O . SER C 1 17 ? 40.364 35.846 48.837 1.00 41.80 14 SER C O 1
ATOM 1804 N N . LEU C 1 18 ? 41.481 37.769 48.523 1.00 43.94 15 LEU C N 1
ATOM 1805 C CA . LEU C 1 18 ? 41.674 38.062 49.922 1.00 44.94 15 LEU C CA 1
ATOM 1806 C C . LEU C 1 18 ? 40.383 37.998 50.734 1.00 45.51 15 LEU C C 1
ATOM 1807 O O . LEU C 1 18 ? 40.329 37.291 51.746 1.00 46.64 15 LEU C O 1
ATOM 1812 N N . GLY C 1 19 ? 39.348 38.708 50.303 1.00 45.30 16 GLY C N 1
ATOM 1813 C CA . GLY C 1 19 ? 38.086 38.679 51.010 1.00 45.53 16 GLY C CA 1
ATOM 1814 C C . GLY C 1 19 ? 37.477 37.302 51.139 1.00 44.86 16 GLY C C 1
ATOM 1815 O O . GLY C 1 19 ? 36.892 36.964 52.163 1.00 45.90 16 GLY C O 1
ATOM 1816 N N . VAL C 1 20 ? 37.605 36.496 50.106 1.00 44.17 17 VAL C N 1
ATOM 1817 C CA . VAL C 1 20 ? 37.050 35.154 50.161 1.00 43.96 17 VAL C CA 1
ATOM 1818 C C . VAL C 1 20 ? 37.885 34.277 51.097 1.00 44.77 17 VAL C C 1
ATOM 1819 O O . VAL C 1 20 ? 37.359 33.508 51.909 1.00 45.78 17 VAL C O 1
ATOM 1823 N N . VAL C 1 21 ? 39.194 34.387 50.987 1.00 45.08 18 VAL C N 1
ATOM 1824 C CA . VAL C 1 21 ? 40.065 33.417 51.628 1.00 45.39 18 VAL C CA 1
ATOM 1825 C C . VAL C 1 21 ? 40.008 33.619 53.130 1.00 46.59 18 VAL C C 1
ATOM 1826 O O . VAL C 1 21 ? 40.193 32.662 53.891 1.00 47.10 18 VAL C O 1
ATOM 1830 N N . SER C 1 22 ? 39.715 34.858 53.533 1.00 47.08 19 SER C N 1
ATOM 1831 C CA . SER C 1 22 ? 39.792 35.268 54.937 1.00 48.96 19 SER C CA 1
ATOM 1832 C C . SER C 1 22 ? 38.403 35.192 55.590 1.00 49.31 19 SER C C 1
ATOM 1833 O O . SER C 1 22 ? 38.216 35.512 56.769 1.00 51.14 19 SER C O 1
ATOM 1836 N N . SER C 1 23 ? 37.432 34.728 54.825 1.00 48.02 20 SER C N 1
ATOM 1837 C CA . SER C 1 23 ? 36.081 34.833 55.241 1.00 48.03 20 SER C CA 1
ATOM 1838 C C . SER C 1 23 ? 35.328 33.504 55.090 1.00 47.24 20 SER C C 1
ATOM 1839 O O . SER C 1 23 ? 34.368 33.255 55.820 1.00 48.38 20 SER C O 1
ATOM 1842 N N . LEU C 1 24 ? 35.766 32.631 54.180 1.00 45.54 21 LEU C N 1
ATOM 1843 C CA . LEU C 1 24 ? 35.224 31.250 54.095 1.00 44.58 21 LEU C CA 1
ATOM 1844 C C . LEU C 1 24 ? 36.283 30.214 54.426 1.00 44.24 21 LEU C C 1
ATOM 1845 O O . LEU C 1 24 ? 37.448 30.390 54.049 1.00 45.48 21 LEU C O 1
ATOM 1850 N N . PRO C 1 25 ? 35.905 29.118 55.100 1.00 43.45 22 PRO C N 1
ATOM 1851 C CA . PRO C 1 25 ? 36.906 28.081 55.313 1.00 43.52 22 PRO C CA 1
ATOM 1852 C C . PRO C 1 25 ? 37.314 27.436 54.003 1.00 42.13 22 PRO C C 1
ATOM 1853 O O . PRO C 1 25 ? 36.577 27.500 53.049 1.00 41.64 22 PRO C O 1
ATOM 1857 N N . SER C 1 26 ? 38.482 26.830 53.958 1.00 42.60 23 SER C N 1
ATOM 1858 C CA . SER C 1 26 ? 38.947 26.087 52.786 1.00 42.82 23 SER C CA 1
ATOM 1859 C C . SER C 1 26 ? 38.012 25.064 52.141 1.00 42.38 23 SER C C 1
ATOM 1860 O O . SER C 1 26 ? 37.946 24.948 50.923 1.00 41.61 23 SER C O 1
ATOM 1863 N N . GLY C 1 27 ? 37.317 24.308 52.967 1.00 43.12 24 GLY C N 1
ATOM 1864 C CA . GLY C 1 27 ? 36.530 23.219 52.488 1.00 43.94 24 GLY C CA 1
ATOM 1865 C C . GLY C 1 27 ? 35.364 23.752 51.718 1.00 43.19 24 GLY C C 1
ATOM 1866 O O . GLY C 1 27 ? 34.748 23.034 50.933 1.00 44.27 24 GLY C O 1
ATOM 1867 N N . LEU C 1 28 ? 35.054 25.021 51.927 1.00 42.12 25 LEU C N 1
ATOM 1868 C CA . LEU C 1 28 ? 33.933 25.617 51.234 1.00 40.73 25 LEU C CA 1
ATOM 1869 C C . LEU C 1 28 ? 34.352 26.238 49.914 1.00 39.26 25 LEU C C 1
ATOM 1870 O O . LEU C 1 28 ? 33.624 26.164 48.912 1.00 38.67 25 LEU C O 1
ATOM 1875 N N . ILE C 1 29 ? 35.511 26.878 49.926 1.00 38.75 26 ILE C N 1
ATOM 1876 C CA . ILE C 1 29 ? 36.085 27.362 48.713 1.00 38.20 26 ILE C CA 1
ATOM 1877 C C . ILE C 1 29 ? 36.240 26.152 47.767 1.00 39.83 26 ILE C C 1
ATOM 1878 O O . ILE C 1 29 ? 35.725 26.178 46.647 1.00 39.23 26 ILE C O 1
ATOM 1883 N N . ASP C 1 30 ? 36.875 25.075 48.228 1.00 41.48 27 ASP C N 1
ATOM 1884 C CA . ASP C 1 30 ? 37.059 23.918 47.370 1.00 43.77 27 ASP C CA 1
ATOM 1885 C C . ASP C 1 30 ? 35.724 23.413 46.840 1.00 43.98 27 ASP C C 1
ATOM 1886 O O . ASP C 1 30 ? 35.609 23.040 45.656 1.00 44.50 27 ASP C O 1
ATOM 1891 N N . SER C 1 31 ? 34.715 23.392 47.709 1.00 43.92 28 SER C N 1
ATOM 1892 C CA . SER C 1 31 ? 33.347 23.123 47.268 1.00 43.53 28 SER C CA 1
ATOM 1893 C C . SER C 1 31 ? 32.916 23.908 46.051 1.00 41.83 28 SER C C 1
ATOM 1894 O O . SER C 1 31 ? 32.306 23.329 45.160 1.00 42.45 28 SER C O 1
ATOM 1897 N N . ILE C 1 32 ? 33.190 25.212 45.995 1.00 39.89 29 ILE C N 1
ATOM 1898 C CA . ILE C 1 32 ? 32.766 25.939 44.813 1.00 38.45 29 ILE C CA 1
ATOM 1899 C C . ILE C 1 32 ? 33.455 25.331 43.601 1.00 38.08 29 ILE C C 1
ATOM 1900 O O . ILE C 1 32 ? 32.796 24.971 42.630 1.00 38.28 29 ILE C O 1
ATOM 1905 N N . TRP C 1 33 ? 34.770 25.162 43.670 1.00 37.32 30 TRP C N 1
ATOM 1906 C CA . TRP C 1 33 ? 35.462 24.560 42.560 1.00 37.53 30 TRP C CA 1
ATOM 1907 C C . TRP C 1 33 ? 34.878 23.192 42.260 1.00 38.80 30 TRP C C 1
ATOM 1908 O O . TRP C 1 33 ? 34.619 22.887 41.095 1.00 40.19 30 TRP C O 1
ATOM 1919 N N . LEU C 1 34 ? 34.633 22.364 43.273 1.00 38.75 31 LEU C N 1
ATOM 1920 C CA . LEU C 1 34 ? 34.112 21.048 42.961 1.00 39.62 31 LEU C CA 1
ATOM 1921 C C . LEU C 1 34 ? 32.740 21.096 42.324 1.00 38.55 31 LEU C C 1
ATOM 1922 O O . LEU C 1 34 ? 32.444 20.327 41.410 1.00 38.72 31 LEU C O 1
ATOM 1927 N N . ILE C 1 35 ? 31.903 22.012 42.776 1.00 37.12 32 ILE C N 1
ATOM 1928 C CA . ILE C 1 35 ? 30.614 22.160 42.128 1.00 37.72 32 ILE C CA 1
ATOM 1929 C C . ILE C 1 35 ? 30.822 22.434 40.646 1.00 38.70 32 ILE C C 1
ATOM 1930 O O . ILE C 1 35 ? 30.213 21.784 39.811 1.00 40.49 32 ILE C O 1
ATOM 1935 N N . ILE C 1 36 ? 31.686 23.386 40.314 1.00 38.30 33 ILE C N 1
ATOM 1936 C CA . ILE C 1 36 ? 32.001 23.637 38.932 1.00 38.67 33 ILE C CA 1
ATOM 1937 C C . ILE C 1 36 ? 32.475 22.343 38.280 1.00 41.05 33 ILE C C 1
ATOM 1938 O O . ILE C 1 36 ? 31.962 21.947 37.251 1.00 42.36 33 ILE C O 1
ATOM 1943 N N . ASP C 1 37 ? 33.422 21.653 38.888 1.00 42.46 34 ASP C N 1
ATOM 1944 C CA . ASP C 1 37 ? 33.988 20.493 38.223 1.00 45.85 34 ASP C CA 1
ATOM 1945 C C . ASP C 1 37 ? 33.083 19.277 38.119 1.00 46.75 34 ASP C C 1
ATOM 1946 O O . ASP C 1 37 ? 33.195 18.525 37.165 1.00 48.46 34 ASP C O 1
ATOM 1951 N N . LEU C 1 38 ? 32.195 19.077 39.088 1.00 45.93 35 LEU C N 1
ATOM 1952 C CA . LEU C 1 38 ? 31.441 17.846 39.156 1.00 46.36 35 LEU C CA 1
ATOM 1953 C C . LEU C 1 38 ? 30.092 18.032 38.560 1.00 46.22 35 LEU C C 1
ATOM 1954 O O . LEU C 1 38 ? 29.585 17.139 37.856 1.00 48.46 35 LEU C O 1
ATOM 1959 N N . ASN C 1 39 ? 29.516 19.197 38.823 1.00 44.04 36 ASN C N 1
ATOM 1960 C CA . ASN C 1 39 ? 28.171 19.493 38.365 1.00 44.07 36 ASN C CA 1
ATOM 1961 C C . ASN C 1 39 ? 28.031 20.389 37.141 1.00 43.50 36 ASN C C 1
ATOM 1962 O O . ASN C 1 39 ? 26.975 20.384 36.498 1.00 44.78 36 ASN C O 1
ATOM 1967 N N . LEU C 1 40 ? 29.046 21.171 36.801 1.00 42.06 37 LEU C N 1
ATOM 1968 C CA . LEU C 1 40 ? 28.854 22.115 35.719 1.00 40.59 37 LEU C CA 1
ATOM 1969 C C . LEU C 1 40 ? 29.628 21.739 34.489 1.00 41.78 37 LEU C C 1
ATOM 1970 O O . LEU C 1 40 ? 29.036 21.506 33.452 1.00 43.45 37 LEU C O 1
ATOM 1975 N N . LYS C 1 41 ? 30.941 21.611 34.572 1.00 42.02 38 LYS C N 1
ATOM 1976 C CA . LYS C 1 41 ? 31.683 21.373 33.337 1.00 43.86 38 LYS C CA 1
ATOM 1977 C C . LYS C 1 41 ? 31.221 20.092 32.753 1.00 45.61 38 LYS C C 1
ATOM 1978 O O . LYS C 1 41 ? 31.022 19.137 33.475 1.00 47.07 38 LYS C O 1
ATOM 1984 N N . GLY C 1 42 ? 31.016 20.064 31.449 1.00 46.98 39 GLY C N 1
ATOM 1985 C CA . GLY C 1 42 ? 30.601 18.830 30.802 1.00 47.74 39 GLY C CA 1
ATOM 1986 C C . GLY C 1 42 ? 29.097 18.702 30.864 1.00 46.96 39 GLY C C 1
ATOM 1987 O O . GLY C 1 42 ? 28.521 17.841 30.168 1.00 48.69 39 GLY C O 1
ATOM 1988 N N . VAL C 1 43 ? 28.452 19.564 31.663 1.00 43.96 40 VAL C N 1
ATOM 1989 C CA . VAL C 1 43 ? 27.004 19.489 31.787 1.00 43.72 40 VAL C CA 1
ATOM 1990 C C . VAL C 1 43 ? 26.296 20.605 31.048 1.00 44.62 40 VAL C C 1
ATOM 1991 O O . VAL C 1 43 ? 25.414 20.333 30.208 1.00 46.71 40 VAL C O 1
ATOM 1995 N N . ILE C 1 44 ? 26.647 21.851 31.346 1.00 43.51 41 ILE C N 1
ATOM 1996 C CA . ILE C 1 44 ? 26.080 22.986 30.616 1.00 44.32 41 ILE C CA 1
ATOM 1997 C C . ILE C 1 44 ? 27.212 23.917 30.129 1.00 44.68 41 ILE C C 1
ATOM 1998 O O . ILE C 1 44 ? 28.344 23.855 30.671 1.00 44.64 41 ILE C O 1
ATOM 2003 N N . PRO C 1 45 ? 26.906 24.832 29.174 1.00 45.30 42 PRO C N 1
ATOM 2004 C CA . PRO C 1 45 ? 27.901 25.777 28.709 1.00 45.31 42 PRO C CA 1
ATOM 2005 C C . PRO C 1 45 ? 28.117 26.791 29.808 1.00 43.96 42 PRO C C 1
ATOM 2006 O O . PRO C 1 45 ? 27.191 27.082 30.571 1.00 43.32 42 PRO C O 1
ATOM 2010 N N . LEU C 1 46 ? 29.332 27.318 29.904 1.00 44.32 43 LEU C N 1
ATOM 2011 C CA . LEU C 1 46 ? 29.691 28.214 30.999 1.00 42.86 43 LEU C CA 1
ATOM 2012 C C . LEU C 1 46 ? 30.052 29.601 30.530 1.00 44.23 43 LEU C C 1
ATOM 2013 O O . LEU C 1 46 ? 30.823 29.800 29.581 1.00 45.10 43 LEU C O 1
ATOM 2018 N N . ASN C 1 47 ? 29.445 30.557 31.205 1.00 44.64 44 ASN C N 1
ATOM 2019 C CA . ASN C 1 47 ? 29.753 31.960 31.075 1.00 46.68 44 ASN C CA 1
ATOM 2020 C C . ASN C 1 47 ? 31.091 32.116 31.737 1.00 45.30 44 ASN C C 1
ATOM 2021 O O . ASN C 1 47 ? 31.471 31.300 32.541 1.00 43.87 44 ASN C O 1
ATOM 2026 N N . ASP C 1 48 ? 31.835 33.148 31.435 1.00 46.44 45 ASP C N 1
ATOM 2027 C CA . ASP C 1 48 ? 33.116 33.261 32.101 1.00 45.73 45 ASP C CA 1
ATOM 2028 C C . ASP C 1 48 ? 32.947 33.806 33.488 1.00 44.11 45 ASP C C 1
ATOM 2029 O O . ASP C 1 48 ? 33.916 33.978 34.193 1.00 43.72 45 ASP C O 1
ATOM 2034 N N . LEU C 1 49 ? 31.717 34.124 33.873 1.00 44.15 46 LEU C N 1
ATOM 2035 C CA . LEU C 1 49 ? 31.468 34.613 35.225 1.00 43.04 46 LEU C CA 1
ATOM 2036 C C . LEU C 1 49 ? 30.246 33.954 35.832 1.00 42.70 46 LEU C C 1
ATOM 2037 O O . LEU C 1 49 ? 29.204 33.855 35.184 1.00 43.06 46 LEU C O 1
ATOM 2042 N N . LEU C 1 50 ? 30.401 33.478 37.066 1.00 41.74 47 LEU C N 1
ATOM 2043 C CA . LEU C 1 50 ? 29.460 32.551 37.674 1.00 41.55 47 LEU C CA 1
ATOM 2044 C C . LEU C 1 50 ? 29.017 33.047 39.029 1.00 42.56 47 LEU C C 1
ATOM 2045 O O . LEU C 1 50 ? 29.872 33.367 39.871 1.00 42.81 47 LEU C O 1
ATOM 2050 N N . HIS C 1 51 ? 27.704 33.132 39.253 1.00 44.23 48 HIS C N 1
ATOM 2051 C CA . HIS C 1 51 ? 27.165 33.628 40.527 1.00 45.66 48 HIS C CA 1
ATOM 2052 C C . HIS C 1 51 ? 26.905 32.434 41.436 1.00 44.97 48 HIS C C 1
ATOM 2053 O O . HIS C 1 51 ? 26.336 31.423 41.010 1.00 46.18 48 HIS C O 1
ATOM 2060 N N . PHE C 1 52 ? 27.319 32.524 42.690 1.00 44.27 49 PHE C N 1
ATOM 2061 C CA . PHE C 1 52 ? 26.882 31.542 43.669 1.00 43.85 49 PHE C CA 1
ATOM 2062 C C . PHE C 1 52 ? 26.295 32.206 44.894 1.00 45.66 49 PHE C C 1
ATOM 2063 O O . PHE C 1 52 ? 27.003 32.924 45.571 1.00 46.00 49 PHE C O 1
ATOM 2071 N N . ASP C 1 53 ? 25.018 31.981 45.183 1.00 47.77 50 ASP C N 1
ATOM 2072 C CA . ASP C 1 53 ? 24.490 32.408 46.465 1.00 50.85 50 ASP C CA 1
ATOM 2073 C C . ASP C 1 53 ? 24.643 31.292 47.507 1.00 51.19 50 ASP C C 1
ATOM 2074 O O . ASP C 1 53 ? 24.319 30.122 47.227 1.00 51.32 50 ASP C O 1
ATOM 2079 N N . LEU C 1 54 ? 25.154 31.665 48.691 1.00 51.37 51 LEU C N 1
ATOM 2080 C CA . LEU C 1 54 ? 25.362 30.762 49.825 1.00 51.71 51 LEU C CA 1
ATOM 2081 C C . LEU C 1 54 ? 24.180 30.906 50.803 1.00 53.50 51 LEU C C 1
ATOM 2082 O O . LEU C 1 54 ? 24.012 31.945 51.411 1.00 55.08 51 LEU C O 1
ATOM 2087 N N . LEU C 1 55 ? 23.335 29.898 50.960 1.00 54.09 52 LEU C N 1
ATOM 2088 C CA . LEU C 1 55 ? 22.127 30.121 51.747 1.00 55.95 52 LEU C CA 1
ATOM 2089 C C . LEU C 1 55 ? 22.097 29.208 52.956 1.00 57.96 52 LEU C C 1
ATOM 2090 O O . LEU C 1 55 ? 22.731 28.141 52.934 1.00 57.95 52 LEU C O 1
ATOM 2095 N N . ASN C 1 56 ? 21.410 29.637 54.023 1.00 60.39 53 ASN C N 1
ATOM 2096 C CA . ASN C 1 56 ? 21.180 28.771 55.177 1.00 62.21 53 ASN C CA 1
ATOM 2097 C C . ASN C 1 56 ? 20.120 27.780 54.843 1.00 63.27 53 ASN C C 1
ATOM 2098 O O . ASN C 1 56 ? 19.033 28.159 54.463 1.00 64.59 53 ASN C O 1
ATOM 2103 N N . ASN C 1 57 ? 20.444 26.512 54.989 1.00 63.81 54 ASN C N 1
ATOM 2104 C CA . ASN C 1 57 ? 19.476 25.457 54.831 1.00 66.52 54 ASN C CA 1
ATOM 2105 C C . ASN C 1 57 ? 19.463 24.538 56.056 1.00 69.56 54 ASN C C 1
ATOM 2106 O O . ASN C 1 57 ? 20.143 23.493 56.082 1.00 69.73 54 ASN C O 1
ATOM 2111 N N . ASN C 1 58 ? 18.682 24.947 57.061 1.00 72.64 55 ASN C N 1
ATOM 2112 C CA . ASN C 1 58 ? 18.675 24.312 58.371 1.00 75.55 55 ASN C CA 1
ATOM 2113 C C . ASN C 1 58 ? 20.042 24.139 59.021 1.00 74.64 55 ASN C C 1
ATOM 2114 O O . ASN C 1 58 ? 20.334 23.074 59.579 1.00 76.15 55 ASN C O 1
ATOM 2119 N N . GLY C 1 59 ? 20.872 25.181 58.950 1.00 72.50 56 GLY C N 1
ATOM 2120 C CA . GLY C 1 59 ? 22.180 25.177 59.599 1.00 71.30 56 GLY C CA 1
ATOM 2121 C C . GLY C 1 59 ? 23.265 24.719 58.655 1.00 68.27 56 GLY C C 1
ATOM 2122 O O . GLY C 1 59 ? 24.430 24.952 58.926 1.00 67.84 56 GLY C O 1
ATOM 2123 N N . LYS C 1 60 ? 22.890 24.071 57.551 1.00 66.30 57 LYS C N 1
ATOM 2124 C CA . LYS C 1 60 ? 23.853 23.654 56.540 1.00 63.41 57 LYS C CA 1
ATOM 2125 C C . LYS C 1 60 ? 23.920 24.611 55.339 1.00 60.49 57 LYS C C 1
ATOM 2126 O O . LYS C 1 60 ? 22.984 25.355 55.105 1.00 61.58 57 LYS C O 1
ATOM 2132 N N . VAL C 1 61 ? 25.008 24.606 54.567 1.00 57.10 58 VAL C N 1
ATOM 2133 C CA . VAL C 1 61 ? 25.101 25.573 53.481 1.00 53.46 58 VAL C CA 1
ATOM 2134 C C . VAL C 1 61 ? 24.413 25.050 52.235 1.00 52.40 58 VAL C C 1
ATOM 2135 O O . VAL C 1 61 ? 24.544 23.872 51.888 1.00 52.85 58 VAL C O 1
ATOM 2139 N N . THR C 1 62 ? 23.670 25.917 51.563 1.00 50.87 59 THR C N 1
ATOM 2140 C CA . THR C 1 62 ? 23.181 25.571 50.238 1.00 49.62 59 THR C CA 1
ATOM 2141 C C . THR C 1 62 ? 23.588 26.635 49.252 1.00 47.80 59 THR C C 1
ATOM 2142 O O . THR C 1 62 ? 23.390 27.835 49.483 1.00 47.50 59 THR C O 1
ATOM 2146 N N . VAL C 1 63 ? 24.146 26.165 48.145 1.00 46.09 60 VAL C N 1
ATOM 2147 C CA . VAL C 1 63 ? 24.636 27.022 47.120 1.00 44.85 60 VAL C CA 1
ATOM 2148 C C . VAL C 1 63 ? 23.635 27.042 45.982 1.00 45.42 60 VAL C C 1
ATOM 2149 O O . VAL C 1 63 ? 23.346 26.001 45.389 1.00 46.06 60 VAL C O 1
ATOM 2153 N N A HIS C 1 64 ? 23.104 28.223 45.710 0.50 45.48 61 HIS C N 1
ATOM 2154 N N B HIS C 1 64 ? 23.081 28.222 45.681 0.50 45.84 61 HIS C N 1
ATOM 2155 C CA A HIS C 1 64 ? 22.347 28.441 44.509 0.50 45.56 61 HIS C CA 1
ATOM 2156 C CA B HIS C 1 64 ? 22.235 28.441 44.493 0.50 46.32 61 HIS C CA 1
ATOM 2157 C C A HIS C 1 64 ? 23.349 28.902 43.485 0.50 44.63 61 HIS C C 1
ATOM 2158 C C B HIS C 1 64 ? 23.126 29.032 43.408 0.50 45.31 61 HIS C C 1
ATOM 2159 O O A HIS C 1 64 ? 24.162 29.785 43.767 0.50 44.24 61 HIS C O 1
ATOM 2160 O O B HIS C 1 64 ? 23.646 30.148 43.576 0.50 45.25 61 HIS C O 1
ATOM 2173 N N . PHE C 1 65 ? 23.295 28.296 42.305 1.00 44.61 62 PHE C N 1
ATOM 2174 C CA . PHE C 1 65 ? 24.097 28.753 41.160 1.00 44.03 62 PHE C CA 1
ATOM 2175 C C . PHE C 1 65 ? 23.246 29.411 40.076 1.00 45.48 62 PHE C C 1
ATOM 2176 O O . PHE C 1 65 ? 22.121 28.972 39.807 1.00 46.32 62 PHE C O 1
ATOM 2184 N N . SER C 1 66 ? 23.799 30.436 39.433 1.00 45.62 63 SER C N 1
ATOM 2185 C CA . SER C 1 66 ? 23.210 30.982 38.215 1.00 47.43 63 SER C CA 1
ATOM 2186 C C . SER C 1 66 ? 24.275 31.731 37.446 1.00 47.59 63 SER C C 1
ATOM 2187 O O . SER C 1 66 ? 25.362 31.927 37.971 1.00 47.00 63 SER C O 1
ATOM 2190 N N . GLN C 1 67 ? 23.953 32.138 36.217 1.00 49.31 64 GLN C N 1
ATOM 2191 C CA . GLN C 1 67 ? 24.819 32.935 35.356 1.00 50.38 64 GLN C CA 1
ATOM 2192 C C . GLN C 1 67 ? 23.961 33.810 34.435 1.00 53.80 64 GLN C C 1
ATOM 2193 O O . GLN C 1 67 ? 22.803 33.474 34.154 1.00 54.29 64 GLN C O 1
ATOM 2199 N N A GLU C 1 68 ? 24.549 34.934 34.010 0.50 55.71 65 GLU C N 1
ATOM 2200 N N B GLU C 1 68 ? 24.523 34.938 33.999 0.50 55.67 65 GLU C N 1
ATOM 2201 C CA A GLU C 1 68 ? 23.994 35.865 33.025 0.50 59.30 65 GLU C CA 1
ATOM 2202 C CA B GLU C 1 68 ? 23.857 35.857 33.081 0.50 59.18 65 GLU C CA 1
ATOM 2203 C C A GLU C 1 68 ? 23.772 35.093 31.722 0.50 60.99 65 GLU C C 1
ATOM 2204 C C B GLU C 1 68 ? 23.800 35.189 31.707 0.50 61.01 65 GLU C C 1
ATOM 2205 O O A GLU C 1 68 ? 24.562 34.199 31.392 0.50 60.25 65 GLU C O 1
ATOM 2206 O O B GLU C 1 68 ? 24.721 34.463 31.322 0.50 60.43 65 GLU C O 1
ATOM 2217 N N . ASN C 1 69 ? 22.700 35.418 30.991 1.00 63.94 66 ASN C N 1
ATOM 2218 C CA . ASN C 1 69 ? 22.431 34.787 29.678 1.00 66.72 66 ASN C CA 1
ATOM 2219 C C . ASN C 1 69 ? 22.130 33.311 29.740 1.00 66.08 66 ASN C C 1
ATOM 2220 O O . ASN C 1 69 ? 22.522 32.567 28.830 1.00 67.05 66 ASN C O 1
ATOM 2225 N N . SER C 1 70 ? 21.470 32.861 30.798 1.00 64.92 67 SER C N 1
ATOM 2226 C CA . SER C 1 70 ? 21.145 31.456 30.866 1.00 64.42 67 SER C CA 1
ATOM 2227 C C . SER C 1 70 ? 20.024 31.224 31.827 1.00 64.12 67 SER C C 1
ATOM 2228 O O . SER C 1 70 ? 19.868 31.946 32.799 1.00 63.29 67 SER C O 1
ATOM 2231 N N . SER C 1 71 ? 19.243 30.200 31.538 1.00 65.41 68 SER C N 1
ATOM 2232 C CA . SER C 1 71 ? 18.040 29.953 32.292 1.00 67.28 68 SER C CA 1
ATOM 2233 C C . SER C 1 71 ? 18.285 28.880 33.343 1.00 66.38 68 SER C C 1
ATOM 2234 O O . SER C 1 71 ? 17.424 28.575 34.164 1.00 67.10 68 SER C O 1
ATOM 2237 N N . VAL C 1 72 ? 19.482 28.332 33.356 1.00 66.00 69 VAL C N 1
ATOM 2238 C CA . VAL C 1 72 ? 19.815 27.405 34.416 1.00 65.68 69 VAL C CA 1
ATOM 2239 C C . VAL C 1 72 ? 20.026 28.066 35.776 1.00 64.84 69 VAL C C 1
ATOM 2240 O O . VAL C 1 72 ? 20.711 29.093 35.880 1.00 64.72 69 VAL C O 1
ATOM 2244 N N . GLU C 1 73 ? 19.362 27.497 36.782 1.00 65.18 70 GLU C N 1
ATOM 2245 C CA . GLU C 1 73 ? 19.667 27.709 38.204 1.00 64.74 70 GLU C CA 1
ATOM 2246 C C . GLU C 1 73 ? 19.886 26.311 38.751 1.00 63.74 70 GLU C C 1
ATOM 2247 O O . GLU C 1 73 ? 19.410 25.326 38.189 1.00 64.41 70 GLU C O 1
ATOM 2261 N N . ALA C 1 75 ? 20.448 24.363 42.755 1.00 59.79 72 ALA C N 1
ATOM 2262 C CA . ALA C 1 75 ? 20.644 24.387 44.200 1.00 58.40 72 ALA C CA 1
ATOM 2263 C C . ALA C 1 75 ? 21.460 23.167 44.587 1.00 57.45 72 ALA C C 1
ATOM 2264 O O . ALA C 1 75 ? 21.099 22.051 44.235 1.00 58.39 72 ALA C O 1
ATOM 2266 N N . ILE C 1 76 ? 22.574 23.379 45.280 1.00 55.80 73 ILE C N 1
ATOM 2267 C CA . ILE C 1 76 ? 23.466 22.285 45.645 1.00 55.41 73 ILE C CA 1
ATOM 2268 C C . ILE C 1 76 ? 23.571 22.261 47.146 1.00 55.53 73 ILE C C 1
ATOM 2269 O O . ILE C 1 76 ? 24.090 23.193 47.740 1.00 54.67 73 ILE C O 1
ATOM 2274 N N . ASP C 1 77 ? 23.073 21.195 47.761 1.00 56.97 74 ASP C N 1
ATOM 2275 C CA . ASP C 1 77 ? 23.076 21.112 49.220 1.00 58.14 74 ASP C CA 1
ATOM 2276 C C . ASP C 1 77 ? 24.411 20.637 49.711 1.00 57.08 74 ASP C C 1
ATOM 2277 O O . ASP C 1 77 ? 24.860 19.580 49.333 1.00 57.89 74 ASP C O 1
ATOM 2282 N N . LEU C 1 78 ? 25.048 21.415 50.563 1.00 55.76 75 LEU C N 1
ATOM 2283 C CA . LEU C 1 78 ? 26.349 21.025 51.030 1.00 55.07 75 LEU C CA 1
ATOM 2284 C C . LEU C 1 78 ? 26.327 20.453 52.421 1.00 57.06 75 LEU C C 1
ATOM 2285 O O . LEU C 1 78 ? 25.516 20.862 53.265 1.00 58.13 75 LEU C O 1
ATOM 2290 N N . PRO C 1 79 ? 27.254 19.517 52.676 1.00 57.75 76 PRO C N 1
ATOM 2291 C CA . PRO C 1 79 ? 27.361 18.909 53.980 1.00 59.30 76 PRO C CA 1
ATOM 2292 C C . PRO C 1 79 ? 27.780 19.917 55.012 1.00 58.76 76 PRO C C 1
ATOM 2293 O O . PRO C 1 79 ? 27.475 19.732 56.172 1.00 61.16 76 PRO C O 1
ATOM 2297 N N . PHE C 1 80 ? 28.441 20.988 54.601 1.00 56.57 77 PHE C N 1
ATOM 2298 C CA . PHE C 1 80 ? 29.038 21.928 55.572 1.00 57.29 77 PHE C CA 1
ATOM 2299 C C . PHE C 1 80 ? 28.086 22.785 56.396 1.00 57.80 77 PHE C C 1
ATOM 2300 O O . PHE C 1 80 ? 26.943 22.995 56.039 1.00 58.13 77 PHE C O 1
ATOM 2308 N N . SER C 1 81 ? 28.590 23.261 57.515 1.00 58.90 78 SER C N 1
ATOM 2309 C CA . SER C 1 81 ? 27.826 24.059 58.423 1.00 60.62 78 SER C CA 1
ATOM 2310 C C . SER C 1 81 ? 27.717 25.505 57.951 1.00 59.81 78 SER C C 1
ATOM 2311 O O . SER C 1 81 ? 28.736 26.146 57.601 1.00 58.83 78 SER C O 1
ATOM 2314 N N . TYR C 1 82 ? 26.485 26.021 57.956 1.00 60.69 79 TYR C N 1
ATOM 2315 C CA . TYR C 1 82 ? 26.233 27.425 57.671 1.00 59.95 79 TYR C CA 1
ATOM 2316 C C . TYR C 1 82 ? 26.614 28.282 58.859 1.00 61.11 79 TYR C C 1
ATOM 2317 O O . TYR C 1 82 ? 26.461 27.866 60.003 1.00 62.63 79 TYR C O 1
ATOM 2326 N N . SER C 1 83 ? 27.127 29.468 58.542 1.00 60.21 80 SER C N 1
ATOM 2327 C CA . SER C 1 83 ? 27.436 30.515 59.485 1.00 61.66 80 SER C CA 1
ATOM 2328 C C . SER C 1 83 ? 26.971 31.870 58.926 1.00 61.73 80 SER C C 1
ATOM 2329 O O . SER C 1 83 ? 27.072 32.130 57.737 1.00 60.11 80 SER C O 1
ATOM 2332 N N . THR C 1 84 ? 26.461 32.740 59.790 1.00 64.74 81 THR C N 1
ATOM 2333 C CA . THR C 1 84 ? 25.914 34.035 59.359 1.00 65.48 81 THR C CA 1
ATOM 2334 C C . THR C 1 84 ? 27.047 35.000 58.978 1.00 64.82 81 THR C C 1
ATOM 2335 O O . THR C 1 84 ? 26.816 36.060 58.361 1.00 64.85 81 THR C O 1
ATOM 2339 N N . ALA C 1 85 ? 28.260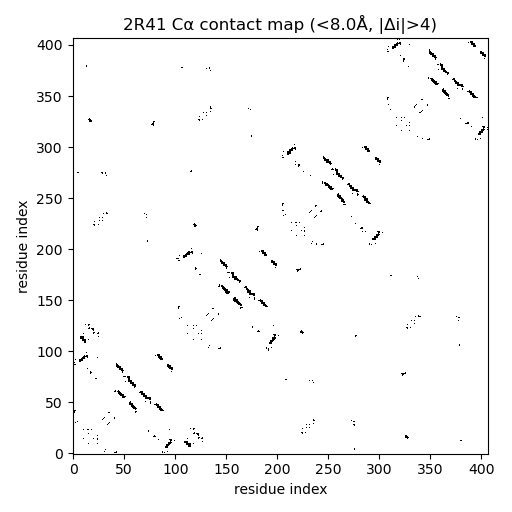 34.618 59.389 1.00 64.23 82 ALA C N 1
ATOM 2340 C CA . ALA C 1 85 ? 29.488 35.357 59.121 1.00 63.15 82 ALA C CA 1
ATOM 2341 C C . ALA C 1 85 ? 29.913 35.240 57.668 1.00 60.77 82 ALA C C 1
ATOM 2342 O O . ALA C 1 85 ? 30.612 36.109 57.162 1.00 60.87 82 ALA C O 1
ATOM 2344 N N . TYR C 1 86 ? 29.509 34.161 56.999 1.00 59.39 83 TYR C N 1
ATOM 2345 C CA . TYR C 1 86 ? 29.924 33.927 55.619 1.00 56.51 83 TYR C CA 1
ATOM 2346 C C . TYR C 1 86 ? 29.358 35.006 54.712 1.00 56.45 83 TYR C C 1
ATOM 2347 O O . TYR C 1 86 ? 28.306 35.584 55.005 1.00 58.06 83 TYR C O 1
ATOM 2356 N N . PRO C 1 87 ? 30.051 35.267 53.598 1.00 54.85 84 PRO C N 1
ATOM 2357 C CA . PRO C 1 87 ? 29.612 36.199 52.581 1.00 54.63 84 PRO C CA 1
ATOM 2358 C C . PRO C 1 87 ? 28.369 35.624 51.925 1.00 54.44 84 PRO C C 1
ATOM 2359 O O . PRO C 1 87 ? 28.300 34.421 51.718 1.00 52.94 84 PRO C O 1
ATOM 2363 N N . SER C 1 88 ? 27.385 36.463 51.625 1.00 55.99 85 SER C N 1
ATOM 2364 C CA . SER C 1 88 ? 26.105 35.940 51.170 1.00 56.86 85 SER C CA 1
ATOM 2365 C C . SER C 1 88 ? 26.158 35.485 49.709 1.00 55.21 85 SER C C 1
ATOM 2366 O O . SER C 1 88 ? 25.426 34.587 49.316 1.00 55.59 85 SER C O 1
ATOM 2369 N N . ARG C 1 89 ? 27.019 36.092 48.898 1.00 53.70 86 ARG C N 1
ATOM 2370 C CA . ARG C 1 89 ? 27.265 35.532 47.573 1.00 51.38 86 ARG C CA 1
ATOM 2371 C C . ARG C 1 89 ? 28.711 35.660 47.138 1.00 49.16 86 ARG C C 1
ATOM 2372 O O . ARG C 1 89 ? 29.402 36.542 47.620 1.00 49.97 86 ARG C O 1
ATOM 2380 N N . ILE C 1 90 ? 29.171 34.768 46.264 1.00 46.63 87 ILE C N 1
ATOM 2381 C CA . ILE C 1 90 ? 30.485 34.910 45.626 1.00 45.20 87 ILE C CA 1
ATOM 2382 C C . ILE C 1 90 ? 30.440 34.645 44.120 1.00 44.26 87 ILE C C 1
ATOM 2383 O O . ILE C 1 90 ? 29.482 34.066 43.591 1.00 43.60 87 ILE C O 1
ATOM 2388 N N . PHE C 1 91 ? 31.506 35.058 43.444 1.00 43.27 88 PHE C N 1
ATOM 2389 C CA . PHE C 1 91 ? 31.611 34.908 42.019 1.00 42.71 88 PHE C CA 1
ATOM 2390 C C . PHE C 1 91 ? 32.785 34.020 41.705 1.00 41.62 88 PHE C C 1
ATOM 2391 O O . PHE C 1 91 ? 33.802 34.043 42.441 1.00 42.21 88 PHE C O 1
ATOM 2399 N N . ALA C 1 92 ? 32.663 33.216 40.646 1.00 39.62 89 ALA C N 1
ATOM 2400 C CA . ALA C 1 92 ? 33.828 32.570 40.051 1.00 37.87 89 ALA C CA 1
ATOM 2401 C C . ALA C 1 92 ? 34.083 33.253 38.728 1.00 38.60 89 ALA C C 1
ATOM 2402 O O . ALA C 1 92 ? 33.171 33.432 37.888 1.00 39.84 89 ALA C O 1
ATOM 2404 N N . PHE C 1 93 ? 35.322 33.656 38.527 1.00 38.10 90 PHE C N 1
ATOM 2405 C CA . PHE C 1 93 ? 35.646 34.374 37.321 1.00 38.39 90 PHE C CA 1
ATOM 2406 C C . PHE C 1 93 ? 36.841 33.815 36.596 1.00 38.78 90 PHE C C 1
ATOM 2407 O O . PHE C 1 93 ? 37.868 33.490 37.189 1.00 38.57 90 PHE C O 1
ATOM 2415 N N . ASP C 1 94 ? 36.708 33.761 35.288 1.00 39.78 91 ASP C N 1
ATOM 2416 C CA . ASP C 1 94 ? 37.705 33.166 34.469 1.00 41.17 91 ASP C CA 1
ATOM 2417 C C . ASP C 1 94 ? 38.080 34.187 33.439 1.00 43.35 91 ASP C C 1
ATOM 2418 O O . ASP C 1 94 ? 37.305 34.471 32.559 1.00 45.35 91 ASP C O 1
ATOM 2423 N N . ASP C 1 95 ? 39.283 34.739 33.558 1.00 44.50 92 ASP C N 1
ATOM 2424 C CA . ASP C 1 95 ? 39.725 35.810 32.672 1.00 47.61 92 ASP C CA 1
ATOM 2425 C C . ASP C 1 95 ? 40.523 35.257 31.495 1.00 49.94 92 ASP C C 1
ATOM 2426 O O . ASP C 1 95 ? 41.068 36.015 30.692 1.00 52.11 92 ASP C O 1
ATOM 2431 N N . GLY C 1 96 ? 40.586 33.933 31.399 1.00 49.71 93 GLY C N 1
ATOM 2432 C CA . GLY C 1 96 ? 41.050 33.278 30.191 1.00 52.57 93 GLY C CA 1
ATOM 2433 C C . GLY C 1 96 ? 42.418 32.647 30.362 1.00 53.85 93 GLY C C 1
ATOM 2434 O O . GLY C 1 96 ? 42.833 31.814 29.555 1.00 55.52 93 GLY C O 1
ATOM 2435 N N . HIS C 1 97 ? 43.121 33.045 31.417 1.00 53.69 94 HIS C N 1
ATOM 2436 C CA . HIS C 1 97 ? 44.351 32.373 31.816 1.00 55.40 94 HIS C CA 1
ATOM 2437 C C . HIS C 1 97 ? 44.301 31.954 33.282 1.00 53.29 94 HIS C C 1
ATOM 2438 O O . HIS C 1 97 ? 44.845 30.917 33.660 1.00 54.60 94 HIS C O 1
ATOM 2445 N N . ARG C 1 98 ? 43.645 32.768 34.102 1.00 51.11 95 ARG C N 1
ATOM 2446 C CA . ARG C 1 98 ? 43.558 32.506 35.534 1.00 49.15 95 ARG C CA 1
ATOM 2447 C C . ARG C 1 98 ? 42.109 32.527 36.011 1.00 46.48 95 ARG C C 1
ATOM 2448 O O . ARG C 1 98 ? 41.325 33.385 35.605 1.00 46.31 95 ARG C O 1
ATOM 2456 N N . GLU C 1 99 ? 41.762 31.579 36.875 1.00 44.32 96 GLU C N 1
ATOM 2457 C CA . GLU C 1 99 ? 40.428 31.529 37.462 1.00 41.49 96 GLU C CA 1
ATOM 2458 C C . GLU C 1 99 ? 40.442 32.022 38.906 1.00 40.15 96 GLU C C 1
ATOM 2459 O O . GLU C 1 99 ? 41.358 31.712 39.668 1.00 39.53 96 GLU C O 1
ATOM 2465 N N . THR C 1 100 ? 39.422 32.790 39.273 1.00 39.51 97 THR C N 1
ATOM 2466 C CA . THR C 1 100 ? 39.385 33.440 40.571 1.00 38.96 97 THR C CA 1
ATOM 2467 C C . THR C 1 100 ? 37.997 33.427 41.193 1.00 38.13 97 THR C C 1
ATOM 2468 O O . THR C 1 100 ? 37.005 33.685 40.531 1.00 37.81 97 THR C O 1
ATOM 2472 N N . ILE C 1 101 ? 37.943 33.101 42.478 1.00 38.37 98 ILE C N 1
ATOM 2473 C CA . ILE C 1 101 ? 36.730 33.267 43.265 1.00 38.27 98 ILE C CA 1
ATOM 2474 C C . ILE C 1 101 ? 36.836 34.506 44.109 1.00 38.76 98 ILE C C 1
ATOM 2475 O O . ILE C 1 101 ? 37.817 34.725 44.795 1.00 39.09 98 ILE C O 1
ATOM 2480 N N . LEU C 1 102 ? 35.816 35.328 44.073 1.00 40.10 99 LEU C N 1
ATOM 2481 C CA . LEU C 1 102 ? 35.890 36.594 44.783 1.00 41.76 99 LEU C CA 1
ATOM 2482 C C . LEU C 1 102 ? 34.504 37.096 45.127 1.00 42.83 99 LEU C C 1
ATOM 2483 O O . LEU C 1 102 ? 33.480 36.520 44.712 1.00 42.31 99 LEU C O 1
ATOM 2488 N N . LEU C 1 103 ? 34.503 38.164 45.911 1.00 44.86 100 LEU C N 1
ATOM 2489 C CA . LEU C 1 103 ? 33.306 38.771 46.440 1.00 46.76 100 LEU C CA 1
ATOM 2490 C C . LEU C 1 103 ? 32.878 39.811 45.462 1.00 48.96 100 LEU C C 1
ATOM 2491 O O . LEU C 1 103 ? 33.720 40.363 44.783 1.00 50.24 100 LEU C O 1
ATOM 2496 N N . PRO C 1 104 ? 31.570 40.046 45.332 1.00 50.60 101 PRO C N 1
ATOM 2497 C CA . PRO C 1 104 ? 31.031 41.105 44.471 1.00 52.57 101 PRO C CA 1
ATOM 2498 C C . PRO C 1 104 ? 31.640 42.457 44.718 1.00 54.53 101 PRO C C 1
ATOM 2499 O O . PRO C 1 104 ? 31.902 43.190 43.770 1.00 55.30 101 PRO C O 1
ATOM 2503 N N . ALA C 1 105 ? 31.888 42.764 45.980 1.00 56.13 102 ALA C N 1
ATOM 2504 C CA . ALA C 1 105 ? 32.543 44.008 46.377 1.00 59.79 102 ALA C CA 1
ATOM 2505 C C . ALA C 1 105 ? 33.941 44.183 45.767 1.00 61.22 102 ALA C C 1
ATOM 2506 O O . ALA C 1 105 ? 34.460 45.293 45.695 1.00 62.96 102 ALA C O 1
ATOM 2508 N N . GLU C 1 106 ? 34.548 43.080 45.347 1.00 61.43 103 GLU C N 1
ATOM 2509 C CA . GLU C 1 106 ? 35.903 43.098 44.855 1.00 63.71 103 GLU C CA 1
ATOM 2510 C C . GLU C 1 106 ? 36.002 43.195 43.362 1.00 66.11 103 GLU C C 1
ATOM 2511 O O . GLU C 1 106 ? 37.085 43.442 42.891 1.00 67.25 103 GLU C O 1
ATOM 2525 N N . LEU C 1 108 ? 35.946 44.799 39.702 1.00 80.46 105 LEU C N 1
ATOM 2526 C CA . LEU C 1 108 ? 36.510 46.127 39.378 1.00 85.48 105 LEU C CA 1
ATOM 2527 C C . LEU C 1 108 ? 35.543 47.231 38.831 1.00 89.47 105 LEU C C 1
ATOM 2528 O O . LEU C 1 108 ? 35.580 48.381 39.312 1.00 92.08 105 LEU C O 1
ATOM 2533 N N . GLU C 1 109 ? 34.705 46.913 37.841 1.00 90.88 106 GLU C N 1
ATOM 2534 C CA . GLU C 1 109 ? 33.898 47.954 37.194 1.00 95.09 106 GLU C CA 1
ATOM 2535 C C . GLU C 1 109 ? 32.446 47.507 37.002 1.00 95.05 106 GLU C C 1
ATOM 2536 O O . GLU C 1 109 ? 31.995 47.254 35.877 1.00 96.32 106 GLU C O 1
ATOM 2542 N N . PHE D 1 5 ? 71.232 33.424 63.377 1.00 88.77 2 PHE D N 1
ATOM 2543 C CA . PHE D 1 5 ? 71.104 32.121 62.660 1.00 84.44 2 PHE D CA 1
ATOM 2544 C C . PHE D 1 5 ? 70.846 30.990 63.630 1.00 81.65 2 PHE D C 1
ATOM 2545 O O . PHE D 1 5 ? 71.331 31.027 64.749 1.00 83.68 2 PHE D O 1
ATOM 2553 N N . GLU D 1 6 ? 70.117 29.967 63.191 1.00 77.72 3 GLU D N 1
ATOM 2554 C CA . GLU D 1 6 ? 69.898 28.815 64.028 1.00 75.70 3 GLU D CA 1
ATOM 2555 C C . GLU D 1 6 ? 69.658 27.581 63.208 1.00 70.56 3 GLU D C 1
ATOM 2556 O O . GLU D 1 6 ? 68.846 27.573 62.293 1.00 69.31 3 GLU D O 1
ATOM 2562 N N . ARG D 1 7 ? 70.372 26.525 63.559 1.00 68.41 4 ARG D N 1
ATOM 2563 C CA . ARG D 1 7 ? 70.203 25.243 62.917 1.00 64.80 4 ARG D CA 1
ATOM 2564 C C . ARG D 1 7 ? 68.733 24.797 62.859 1.00 62.33 4 ARG D C 1
ATOM 2565 O O . ARG D 1 7 ? 68.010 24.842 63.873 1.00 62.87 4 ARG D O 1
ATOM 2573 N N . PHE D 1 8 ? 68.313 24.379 61.668 1.00 59.77 5 PHE D N 1
ATOM 2574 C CA . PHE D 1 8 ? 66.950 23.935 61.395 1.00 57.46 5 PHE D CA 1
ATOM 2575 C C . PHE D 1 8 ? 65.870 24.918 61.812 1.00 59.65 5 PHE D C 1
ATOM 2576 O O . PHE D 1 8 ? 64.837 24.520 62.330 1.00 59.03 5 PHE D O 1
ATOM 2584 N N . ASP D 1 9 ? 66.105 26.197 61.558 1.00 63.15 6 ASP D N 1
ATOM 2585 C CA . ASP D 1 9 ? 65.085 27.221 61.728 1.00 66.31 6 ASP D CA 1
ATOM 2586 C C . ASP D 1 9 ? 63.788 26.811 61.024 1.00 65.05 6 ASP D C 1
ATOM 2587 O O . ASP D 1 9 ? 63.841 26.225 59.957 1.00 63.63 6 ASP D O 1
ATOM 2592 N N . SER D 1 10 ? 62.636 27.133 61.618 1.00 66.31 7 SER D N 1
ATOM 2593 C CA . SER D 1 10 ? 61.304 26.860 61.031 1.00 65.56 7 SER D CA 1
ATOM 2594 C C . SER D 1 10 ? 60.918 27.849 59.954 1.00 66.94 7 SER D C 1
ATOM 2595 O O . SER D 1 10 ? 60.144 27.524 59.058 1.00 65.52 7 SER D O 1
ATOM 2598 N N . ASP D 1 11 ? 61.441 29.066 60.082 1.00 69.88 8 ASP D N 1
ATOM 2599 C CA . ASP D 1 11 ? 61.177 30.162 59.140 1.00 72.77 8 ASP D CA 1
ATOM 2600 C C . ASP D 1 11 ? 61.982 30.075 57.843 1.00 71.16 8 ASP D C 1
ATOM 2601 O O . ASP D 1 11 ? 61.709 30.815 56.903 1.00 72.90 8 ASP D O 1
ATOM 2606 N N . ARG D 1 12 ? 62.979 29.186 57.805 1.00 68.06 9 ARG D N 1
ATOM 2607 C CA . ARG D 1 12 ? 63.667 28.838 56.550 1.00 66.58 9 ARG D CA 1
ATOM 2608 C C . ARG D 1 12 ? 62.954 27.664 55.860 1.00 63.19 9 ARG D C 1
ATOM 2609 O O . ARG D 1 12 ? 62.239 26.881 56.482 1.00 61.51 9 ARG D O 1
ATOM 2617 N N . SER D 1 13 ? 63.066 27.569 54.558 1.00 62.68 10 SER D N 1
ATOM 2618 C CA . SER D 1 13 ? 62.089 26.740 53.908 1.00 60.87 10 SER D CA 1
ATOM 2619 C C . SER D 1 13 ? 62.583 25.299 53.853 1.00 57.15 10 SER D C 1
ATOM 2620 O O . SER D 1 13 ? 63.789 25.061 53.855 1.00 56.84 10 SER D O 1
ATOM 2623 N N . ARG D 1 14 ? 61.642 24.355 53.833 1.00 54.38 11 ARG D N 1
ATOM 2624 C CA . ARG D 1 14 ? 61.944 22.952 54.045 1.00 51.05 11 ARG D CA 1
ATOM 2625 C C . ARG D 1 14 ? 61.436 22.123 52.884 1.00 49.95 11 ARG D C 1
ATOM 2626 O O . ARG D 1 14 ? 60.351 22.370 52.402 1.00 51.47 11 ARG D O 1
ATOM 2634 N N . TYR D 1 15 ? 62.211 21.143 52.428 1.00 47.50 12 TYR D N 1
ATOM 2635 C CA . TYR D 1 15 ? 61.812 20.362 51.280 1.00 46.30 12 TYR D CA 1
ATOM 2636 C C . TYR D 1 15 ? 62.042 18.922 51.629 1.00 44.45 12 TYR D C 1
ATOM 2637 O O . TYR D 1 15 ? 62.764 18.638 52.564 1.00 42.93 12 TYR D O 1
ATOM 2646 N N . ALA D 1 16 ? 61.411 18.035 50.856 1.00 44.38 13 ALA D N 1
ATOM 2647 C CA . ALA D 1 16 ? 61.643 16.594 50.867 1.00 43.43 13 ALA D CA 1
ATOM 2648 C C . ALA D 1 16 ? 62.187 16.196 49.499 1.00 44.77 13 ALA D C 1
ATOM 2649 O O . ALA D 1 16 ? 61.689 16.663 48.493 1.00 45.89 13 ALA D O 1
ATOM 2651 N N . SER D 1 17 ? 63.183 15.329 49.425 1.00 44.91 14 SER D N 1
ATOM 2652 C CA . SER D 1 17 ? 63.686 14.974 48.112 1.00 47.18 14 SER D CA 1
ATOM 2653 C C . SER D 1 17 ? 62.680 14.107 47.413 1.00 48.13 14 SER D C 1
ATOM 2654 O O . SER D 1 17 ? 61.785 13.572 48.061 1.00 47.55 14 SER D O 1
ATOM 2657 N N . LEU D 1 18 ? 62.905 13.893 46.114 1.00 50.45 15 LEU D N 1
ATOM 2658 C CA . LEU D 1 18 ? 62.128 12.947 45.301 1.00 52.11 15 LEU D CA 1
ATOM 2659 C C . LEU D 1 18 ? 61.921 11.582 45.968 1.00 52.16 15 LEU D C 1
ATOM 2660 O O . LEU D 1 18 ? 60.778 11.167 46.165 1.00 53.01 15 LEU D O 1
ATOM 2665 N N . GLY D 1 19 ? 63.004 10.888 46.322 1.00 52.02 16 GLY D N 1
ATOM 2666 C CA . GLY D 1 19 ? 62.878 9.570 46.978 1.00 51.50 16 GLY D CA 1
ATOM 2667 C C . GLY D 1 19 ? 61.957 9.606 48.199 1.00 49.91 16 GLY D C 1
ATOM 2668 O O . GLY D 1 19 ? 61.153 8.676 48.431 1.00 50.03 16 GLY D O 1
ATOM 2669 N N . VAL D 1 20 ? 62.063 10.696 48.963 1.00 47.73 17 VAL D N 1
ATOM 2670 C CA . VAL D 1 20 ? 61.348 10.798 50.227 1.00 46.33 17 VAL D CA 1
ATOM 2671 C C . VAL D 1 20 ? 59.857 11.012 49.977 1.00 46.79 17 VAL D C 1
ATOM 2672 O O . VAL D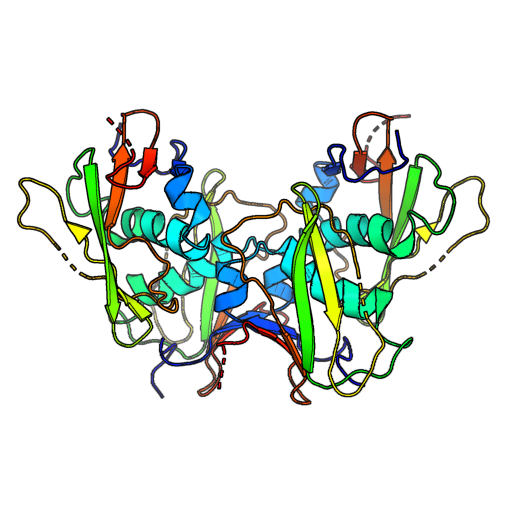 1 20 ? 59.016 10.275 50.491 1.00 47.13 17 VAL D O 1
ATOM 2676 N N . VAL D 1 21 ? 59.557 11.995 49.140 1.00 46.87 18 VAL D N 1
ATOM 2677 C CA . VAL D 1 21 ? 58.199 12.421 48.856 1.00 47.45 18 VAL D CA 1
ATOM 2678 C C . VAL D 1 21 ? 57.409 11.308 48.162 1.00 48.55 18 VAL D C 1
ATOM 2679 O O . VAL D 1 21 ? 56.197 11.309 48.166 1.00 49.36 18 VAL D O 1
ATOM 2683 N N . SER D 1 22 ? 58.132 10.337 47.620 1.00 49.19 19 SER D N 1
ATOM 2684 C CA . SER D 1 22 ? 57.577 9.257 46.820 1.00 51.72 19 SER D CA 1
ATOM 2685 C C . SER D 1 22 ? 57.243 8.025 47.607 1.00 52.42 19 SER D C 1
ATOM 2686 O O . SER D 1 22 ? 56.608 7.100 47.093 1.00 55.17 19 SER D O 1
ATOM 2689 N N . SER D 1 23 ? 57.713 7.965 48.835 1.00 50.72 20 SER D N 1
ATOM 2690 C CA . SER D 1 23 ? 57.612 6.714 49.541 1.00 51.62 20 SER D CA 1
ATOM 2691 C C . SER D 1 23 ? 57.056 6.859 50.926 1.00 50.18 20 SER D C 1
ATOM 2692 O O . SER D 1 23 ? 56.666 5.855 51.493 1.00 52.69 20 SER D O 1
ATOM 2695 N N . LEU D 1 24 ? 57.005 8.074 51.470 1.00 47.07 21 LEU D N 1
ATOM 2696 C CA . LEU D 1 24 ? 56.356 8.298 52.753 1.00 45.59 21 LEU D CA 1
ATOM 2697 C C . LEU D 1 24 ? 55.130 9.222 52.719 1.00 46.45 21 LEU D C 1
ATOM 2698 O O . LEU D 1 24 ? 55.112 10.218 52.007 1.00 46.84 21 LEU D O 1
ATOM 2703 N N . PRO D 1 25 ? 54.090 8.917 53.500 1.00 47.53 22 PRO D N 1
ATOM 2704 C CA . PRO D 1 25 ? 52.951 9.828 53.503 1.00 48.87 22 PRO D CA 1
ATOM 2705 C C . PRO D 1 25 ? 53.363 11.184 54.068 1.00 47.75 22 PRO D C 1
ATOM 2706 O O . PRO D 1 25 ? 54.345 11.258 54.813 1.00 46.13 22 PRO D O 1
ATOM 2710 N N . SER D 1 26 ? 52.625 12.241 53.732 1.00 48.56 23 SER D N 1
ATOM 2711 C CA . SER D 1 26 ? 52.913 13.555 54.297 1.00 48.09 23 SER D CA 1
ATOM 2712 C C . SER D 1 26 ? 52.978 13.583 55.816 1.00 46.79 23 SER D C 1
ATOM 2713 O O . SER D 1 26 ? 53.795 14.299 56.378 1.00 46.24 23 SER D O 1
ATOM 2716 N N . GLY D 1 27 ? 52.098 12.855 56.479 1.00 46.74 24 GLY D N 1
ATOM 2717 C CA . GLY D 1 27 ? 52.049 12.909 57.910 1.00 46.60 24 GLY D CA 1
ATOM 2718 C C . GLY D 1 27 ? 53.384 12.495 58.484 1.00 45.09 24 GLY D C 1
ATOM 2719 O O . GLY D 1 27 ? 53.869 13.068 59.468 1.00 44.28 24 GLY D O 1
ATOM 2720 N N . LEU D 1 28 ? 54.006 11.507 57.855 1.00 44.93 25 LEU D N 1
ATOM 2721 C CA . LEU D 1 28 ? 55.306 11.055 58.308 1.00 43.62 25 LEU D CA 1
ATOM 2722 C C . LEU D 1 28 ? 56.440 12.024 58.077 1.00 41.95 25 LEU D C 1
ATOM 2723 O O . LEU D 1 28 ? 57.246 12.256 58.957 1.00 41.48 25 LEU D O 1
ATOM 2728 N N . ILE D 1 29 ? 56.513 12.571 56.881 1.00 41.92 26 ILE D N 1
ATOM 2729 C CA . ILE D 1 29 ? 57.402 13.658 56.615 1.00 41.66 26 ILE D CA 1
ATOM 2730 C C . ILE D 1 29 ? 57.174 14.812 57.598 1.00 43.04 26 ILE D C 1
ATOM 2731 O O . ILE D 1 29 ? 58.138 15.279 58.237 1.00 42.74 26 ILE D O 1
ATOM 2736 N N . ASP D 1 30 ? 55.919 15.259 57.753 1.00 44.56 27 ASP D N 1
ATOM 2737 C CA . ASP D 1 30 ? 55.601 16.269 58.771 1.00 45.89 27 ASP D CA 1
ATOM 2738 C C . ASP D 1 30 ? 56.184 15.875 60.145 1.00 44.44 27 ASP D C 1
ATOM 2739 O O . ASP D 1 30 ? 56.756 16.712 60.849 1.00 44.25 27 ASP D O 1
ATOM 2744 N N . SER D 1 31 ? 56.039 14.600 60.513 1.00 43.30 28 SER D N 1
ATOM 2745 C CA . SER D 1 31 ? 56.542 14.076 61.774 1.00 42.32 28 SER D CA 1
ATOM 2746 C C . SER D 1 31 ? 57.995 14.339 62.007 1.00 40.59 28 SER D C 1
ATOM 2747 O O . SER D 1 31 ? 58.385 14.680 63.128 1.00 40.42 28 SER D O 1
ATOM 2750 N N . ILE D 1 32 ? 58.816 14.134 60.975 1.00 38.79 29 ILE D N 1
ATOM 2751 C CA . ILE D 1 32 ? 60.233 14.344 61.148 1.00 37.56 29 ILE D CA 1
ATOM 2752 C C . ILE D 1 32 ? 60.491 15.785 61.565 1.00 37.81 29 ILE D C 1
ATOM 2753 O O . ILE D 1 32 ? 61.080 16.052 62.618 1.00 38.43 29 ILE D O 1
ATOM 2758 N N . TRP D 1 33 ? 60.006 16.718 60.760 1.00 37.57 30 TRP D N 1
ATOM 2759 C CA . TRP D 1 33 ? 60.101 18.105 61.107 1.00 37.74 30 TRP D CA 1
ATOM 2760 C C . TRP D 1 33 ? 59.539 18.373 62.480 1.00 38.59 30 TRP D C 1
ATOM 2761 O O . TRP D 1 33 ? 60.104 19.145 63.235 1.00 39.91 30 TRP D O 1
ATOM 2772 N N . LEU D 1 34 ? 58.410 17.772 62.813 1.00 38.54 31 LEU D N 1
ATOM 2773 C CA . LEU D 1 34 ? 57.848 18.057 64.134 1.00 39.97 31 LEU D CA 1
ATOM 2774 C C . LEU D 1 34 ? 58.597 17.423 65.279 1.00 38.68 31 LEU D C 1
ATOM 2775 O O . LEU D 1 34 ? 58.631 17.983 66.367 1.00 39.57 31 LEU D O 1
ATOM 2780 N N . ILE D 1 35 ? 59.221 16.284 65.028 1.00 36.60 32 ILE D N 1
ATOM 2781 C CA . ILE D 1 35 ? 60.085 15.731 66.029 1.00 36.42 32 ILE D CA 1
ATOM 2782 C C . ILE D 1 35 ? 61.200 16.731 66.247 1.00 38.17 32 ILE D C 1
ATOM 2783 O O . ILE D 1 35 ? 61.601 16.987 67.390 1.00 39.58 32 ILE D O 1
ATOM 2788 N N . ILE D 1 36 ? 61.696 17.325 65.166 1.00 38.58 33 ILE D N 1
ATOM 2789 C CA . ILE D 1 36 ? 62.792 18.270 65.327 1.00 39.68 33 ILE D CA 1
ATOM 2790 C C . ILE D 1 36 ? 62.302 19.444 66.148 1.00 41.86 33 ILE D C 1
ATOM 2791 O O . ILE D 1 36 ? 62.802 19.679 67.229 1.00 43.25 33 ILE D O 1
ATOM 2796 N N . ASP D 1 37 ? 61.284 20.127 65.667 1.00 43.37 34 ASP D N 1
ATOM 2797 C CA . ASP D 1 37 ? 60.847 21.351 66.287 1.00 47.22 34 ASP D CA 1
ATOM 2798 C C . ASP D 1 37 ? 60.354 21.123 67.708 1.00 47.99 34 ASP D C 1
ATOM 2799 O O . ASP D 1 37 ? 60.601 21.937 68.579 1.00 50.45 34 ASP D O 1
ATOM 2804 N N . LEU D 1 38 ? 59.701 19.994 67.967 1.00 46.65 35 LEU D N 1
ATOM 2805 C CA . LEU D 1 38 ? 59.076 19.775 69.273 1.00 46.85 35 LEU D CA 1
ATOM 2806 C C . LEU D 1 38 ? 59.957 19.135 70.299 1.00 45.65 35 LEU D C 1
ATOM 2807 O O . LEU D 1 38 ? 59.805 19.387 71.483 1.00 47.54 35 LEU D O 1
ATOM 2812 N N . ASN D 1 39 ? 60.841 18.256 69.853 1.00 43.27 36 ASN D N 1
ATOM 2813 C CA . ASN D 1 39 ? 61.646 17.482 70.777 1.00 42.50 36 ASN D CA 1
ATOM 2814 C C . ASN D 1 39 ? 63.119 17.809 70.807 1.00 42.60 36 ASN D C 1
ATOM 2815 O O . ASN D 1 39 ? 63.748 17.613 71.838 1.00 43.24 36 ASN D O 1
ATOM 2820 N N . LEU D 1 40 ? 63.676 18.289 69.696 1.00 41.79 37 LEU D N 1
ATOM 2821 C CA . LEU D 1 40 ? 65.109 18.452 69.625 1.00 42.41 37 LEU D CA 1
ATOM 2822 C C . LEU D 1 40 ? 65.539 19.886 69.753 1.00 45.59 37 LEU D C 1
ATOM 2823 O O . LEU D 1 40 ? 66.248 20.238 70.702 1.00 47.60 37 LEU D O 1
ATOM 2828 N N . LYS D 1 41 ? 65.102 20.723 68.815 1.00 46.84 38 LYS D N 1
ATOM 2829 C CA . LYS D 1 41 ? 65.533 22.111 68.765 1.00 50.20 38 LYS D CA 1
ATOM 2830 C C . LYS D 1 41 ? 65.357 22.808 70.118 1.00 52.71 38 LYS D C 1
ATOM 2831 O O . LYS D 1 41 ? 64.316 22.665 70.756 1.00 53.34 38 LYS D O 1
ATOM 2837 N N . GLY D 1 42 ? 66.383 23.532 70.562 1.00 54.88 39 GLY D N 1
ATOM 2838 C CA . GLY D 1 42 ? 66.327 24.247 71.840 1.00 57.91 39 GLY D CA 1
ATOM 2839 C C . GLY D 1 42 ? 66.785 23.434 73.049 1.00 58.10 39 GLY D C 1
ATOM 2840 O O . GLY D 1 42 ? 67.018 23.984 74.138 1.00 60.42 39 GLY D O 1
ATOM 2841 N N . VAL D 1 43 ? 66.922 22.120 72.838 1.00 55.29 40 VAL D N 1
ATOM 2842 C CA . VAL D 1 43 ? 67.262 21.137 73.876 1.00 54.24 40 VAL D CA 1
ATOM 2843 C C . VAL D 1 43 ? 68.682 20.574 73.699 1.00 53.82 40 VAL D C 1
ATOM 2844 O O . VAL D 1 43 ? 69.378 20.357 74.674 1.00 55.41 40 VAL D O 1
ATOM 2848 N N . ILE D 1 44 ? 69.086 20.299 72.460 1.00 51.99 41 ILE D N 1
ATOM 2849 C CA . ILE D 1 44 ? 70.461 19.926 72.138 1.00 52.58 41 ILE D CA 1
ATOM 2850 C C . ILE D 1 44 ? 70.925 20.660 70.891 1.00 53.66 41 ILE D C 1
ATOM 2851 O O . ILE D 1 44 ? 70.098 21.004 70.038 1.00 52.23 41 ILE D O 1
ATOM 2856 N N . PRO D 1 45 ? 72.247 20.918 70.773 1.00 56.41 42 PRO D N 1
ATOM 2857 C CA . PRO D 1 45 ? 72.763 21.503 69.528 1.00 57.33 42 PRO D CA 1
ATOM 2858 C C . PRO D 1 45 ? 72.619 20.508 68.378 1.00 54.95 42 PRO D C 1
ATOM 2859 O O . PRO D 1 45 ? 72.753 19.306 68.572 1.00 54.25 42 PRO D O 1
ATOM 2863 N N . LEU D 1 46 ? 72.307 20.971 67.186 1.00 54.36 43 LEU D N 1
ATOM 2864 C CA . LEU D 1 46 ? 72.117 19.999 66.134 1.00 51.70 43 LEU D CA 1
ATOM 2865 C C . LEU D 1 46 ? 73.230 20.125 65.132 1.00 53.88 43 LEU D C 1
ATOM 2866 O O . LEU D 1 46 ? 73.787 21.216 64.945 1.00 57.13 43 LEU D O 1
ATOM 2871 N N . ASN D 1 47 ? 73.593 19.006 64.520 1.00 53.30 44 ASN D N 1
ATOM 2872 C CA . ASN D 1 47 ? 74.446 19.047 63.337 1.00 55.36 44 ASN D CA 1
ATOM 2873 C C . ASN D 1 47 ? 73.603 19.469 62.143 1.00 54.21 44 ASN D C 1
ATOM 2874 O O . ASN D 1 47 ? 72.370 19.533 62.220 1.00 52.07 44 ASN D O 1
ATOM 2879 N N . ASP D 1 48 ? 74.292 19.776 61.054 1.00 55.41 45 ASP D N 1
ATOM 2880 C CA . ASP D 1 48 ? 73.688 19.969 59.767 1.00 54.53 45 ASP D CA 1
ATOM 2881 C C . ASP D 1 48 ? 73.047 18.655 59.304 1.00 51.54 45 ASP D C 1
ATOM 2882 O O . ASP D 1 48 ? 72.111 18.676 58.484 1.00 50.34 45 ASP D O 1
ATOM 2887 N N . LEU D 1 49 ? 73.555 17.521 59.799 1.00 50.14 46 LEU D N 1
ATOM 2888 C CA . LEU D 1 49 ? 73.013 16.230 59.378 1.00 47.48 46 LEU D CA 1
ATOM 2889 C C . LEU D 1 49 ? 72.518 15.396 60.552 1.00 45.82 46 LEU D C 1
ATOM 2890 O O . LEU D 1 49 ? 73.212 15.243 61.568 1.00 46.52 46 LEU D O 1
ATOM 2895 N N . LEU D 1 50 ? 71.310 14.858 60.379 1.00 43.25 47 LEU D N 1
ATOM 2896 C CA . LEU D 1 50 ? 70.512 14.247 61.442 1.00 41.12 47 LEU D CA 1
ATOM 2897 C C . LEU D 1 50 ? 70.037 12.894 60.939 1.00 40.62 47 LEU D C 1
ATOM 2898 O O . LEU D 1 50 ? 69.540 12.813 59.822 1.00 40.22 47 LEU D O 1
ATOM 2903 N N . HIS D 1 51 ? 70.199 11.832 61.722 1.00 41.30 48 HIS D N 1
ATOM 2904 C CA . HIS D 1 51 ? 69.821 10.494 61.254 1.00 42.00 48 HIS D CA 1
ATOM 2905 C C . HIS D 1 51 ? 68.484 10.086 61.841 1.00 40.34 48 HIS D C 1
ATOM 2906 O O . HIS D 1 51 ? 68.293 10.178 63.053 1.00 41.28 48 HIS D O 1
ATOM 2913 N N . PHE D 1 52 ? 67.548 9.650 61.017 1.00 38.56 49 PHE D N 1
ATOM 2914 C CA . PHE D 1 52 ? 66.376 9.019 61.572 1.00 38.31 49 PHE D CA 1
ATOM 2915 C C . PHE D 1 52 ? 66.217 7.627 61.033 1.00 40.25 49 PHE D C 1
ATOM 2916 O O . PHE D 1 52 ? 66.182 7.417 59.816 1.00 40.74 49 PHE D O 1
ATOM 2924 N N . ASP D 1 53 ? 66.092 6.663 61.935 1.00 42.11 50 ASP D N 1
ATOM 2925 C CA . ASP D 1 53 ? 65.737 5.332 61.499 1.00 44.89 50 ASP D CA 1
ATOM 2926 C C . ASP D 1 53 ? 64.254 5.131 61.646 1.00 44.33 50 ASP D C 1
ATOM 2927 O O . ASP D 1 53 ? 63.663 5.510 62.635 1.00 43.68 50 ASP D O 1
ATOM 2932 N N . LEU D 1 54 ? 63.640 4.554 60.638 1.00 45.75 51 LEU D N 1
ATOM 2933 C CA . LEU D 1 54 ? 62.238 4.200 60.746 1.00 46.84 51 LEU D CA 1
ATOM 2934 C C . LEU D 1 54 ? 62.052 2.717 61.066 1.00 49.26 51 LEU D C 1
ATOM 2935 O O . LEU D 1 54 ? 62.203 1.864 60.191 1.00 51.76 51 LEU D O 1
ATOM 2940 N N . LEU D 1 55 ? 61.714 2.430 62.317 1.00 49.87 52 LEU D N 1
ATOM 2941 C CA . LEU D 1 55 ? 61.570 1.053 62.824 1.00 52.99 52 LEU D CA 1
ATOM 2942 C C . LEU D 1 55 ? 60.128 0.585 63.025 1.00 54.33 52 LEU D C 1
ATOM 2943 O O . LEU D 1 55 ? 59.194 1.381 63.210 1.00 53.50 52 LEU D O 1
ATOM 2948 N N . ASN D 1 56 ? 59.960 -0.726 62.995 1.00 57.02 53 ASN D N 1
ATOM 2949 C CA . ASN D 1 56 ? 58.652 -1.274 63.126 1.00 58.74 53 ASN D CA 1
ATOM 2950 C C . ASN D 1 56 ? 58.444 -1.652 64.552 1.00 60.26 53 ASN D C 1
ATOM 2951 O O . ASN D 1 56 ? 59.051 -2.599 65.028 1.00 62.97 53 ASN D O 1
ATOM 2956 N N . ASN D 1 57 ? 57.575 -0.923 65.231 1.00 59.68 54 ASN D N 1
ATOM 2957 C CA . ASN D 1 57 ? 57.228 -1.240 66.587 1.00 61.00 54 ASN D CA 1
ATOM 2958 C C . ASN D 1 57 ? 55.864 -1.860 66.583 1.00 64.13 54 ASN D C 1
ATOM 2959 O O . ASN D 1 57 ? 54.887 -1.132 66.784 1.00 64.54 54 ASN D O 1
ATOM 2964 N N . ASN D 1 58 ? 55.769 -3.173 66.360 1.00 67.24 55 ASN D N 1
ATOM 2965 C CA . ASN D 1 58 ? 54.463 -3.848 66.395 1.00 71.04 55 ASN D CA 1
ATOM 2966 C C . ASN D 1 58 ? 53.443 -3.236 65.451 1.00 70.86 55 ASN D C 1
ATOM 2967 O O . ASN D 1 58 ? 52.307 -2.983 65.864 1.00 72.46 55 ASN D O 1
ATOM 2972 N N . GLY D 1 59 ? 53.838 -2.956 64.215 1.00 69.32 56 GLY D N 1
ATOM 2973 C CA . GLY D 1 59 ? 52.914 -2.443 63.227 1.00 68.85 56 GLY D CA 1
ATOM 2974 C C . GLY D 1 59 ? 52.848 -0.935 63.201 1.00 65.41 56 GLY D C 1
ATOM 2975 O O . GLY D 1 59 ? 52.138 -0.362 62.379 1.00 66.18 56 GLY D O 1
ATOM 2976 N N . LYS D 1 60 ? 53.570 -0.267 64.085 1.00 62.39 57 LYS D N 1
ATOM 2977 C CA . LYS D 1 60 ? 53.584 1.196 64.026 1.00 59.86 57 LYS D CA 1
ATOM 2978 C C . LYS D 1 60 ? 55.008 1.729 63.936 1.00 56.06 57 LYS D C 1
ATOM 2979 O O . LYS D 1 60 ? 55.946 1.049 64.359 1.00 56.60 57 LYS D O 1
ATOM 2985 N N . VAL D 1 61 ? 55.168 2.928 63.387 1.00 52.03 58 VAL D N 1
ATOM 2986 C CA . VAL D 1 61 ? 56.494 3.454 63.172 1.00 48.91 58 VAL D CA 1
ATOM 2987 C C . VAL D 1 61 ? 57.088 3.985 64.467 1.00 47.88 58 VAL D C 1
ATOM 2988 O O . VAL D 1 61 ? 56.410 4.671 65.219 1.00 48.29 58 VAL D O 1
ATOM 2992 N N . THR D 1 62 ? 58.345 3.654 64.744 1.00 46.88 59 THR D N 1
ATOM 2993 C CA . THR D 1 62 ? 59.089 4.350 65.794 1.00 45.31 59 THR D CA 1
ATOM 2994 C C . THR D 1 62 ? 60.276 4.982 65.130 1.00 43.65 59 THR D C 1
ATOM 2995 O O . THR D 1 62 ? 60.903 4.381 64.279 1.00 44.57 59 THR D O 1
ATOM 2999 N N . VAL D 1 63 ? 60.579 6.205 65.510 1.00 41.88 60 VAL D N 1
ATOM 3000 C CA . VAL D 1 63 ? 61.680 6.915 64.929 1.00 40.70 60 VAL D CA 1
ATOM 3001 C C . VAL D 1 63 ? 62.845 6.959 65.926 1.00 41.56 60 VAL D C 1
ATOM 3002 O O . VAL D 1 63 ? 62.676 7.455 67.055 1.00 41.69 60 VAL D O 1
ATOM 3006 N N A HIS D 1 64 ? 63.996 6.391 65.541 0.50 42.06 61 HIS D N 1
ATOM 3007 N N B HIS D 1 64 ? 64.013 6.456 65.515 0.50 42.44 61 HIS D N 1
ATOM 3008 C CA A HIS D 1 64 ? 65.240 6.551 66.312 0.50 42.60 61 HIS D CA 1
ATOM 3009 C CA B HIS D 1 64 ? 65.221 6.501 66.352 0.50 43.51 61 HIS D CA 1
ATOM 3010 C C A HIS D 1 64 ? 65.909 7.776 65.725 0.50 41.81 61 HIS D C 1
ATOM 3011 C C B HIS D 1 64 ? 66.158 7.610 65.836 0.50 42.80 61 HIS D C 1
ATOM 3012 O O A HIS D 1 64 ? 66.035 7.887 64.504 0.50 41.44 61 HIS D O 1
ATOM 3013 O O B HIS D 1 64 ? 66.735 7.471 64.752 0.50 43.47 61 HIS D O 1
ATOM 3026 N N . PHE D 1 65 ? 66.280 8.709 66.594 1.00 41.76 62 PHE D N 1
ATOM 3027 C CA . PHE D 1 65 ? 67.111 9.841 66.207 1.00 41.45 62 PHE D CA 1
ATOM 3028 C C . PHE D 1 65 ? 68.563 9.667 66.698 1.00 43.28 62 PHE D C 1
ATOM 3029 O O . PHE D 1 65 ? 68.777 9.264 67.827 1.00 43.46 62 PHE D O 1
ATOM 3037 N N . SER D 1 66 ? 69.552 9.955 65.849 1.00 44.70 63 SER D N 1
ATOM 3038 C CA . SER D 1 66 ? 70.933 10.199 66.314 1.00 47.31 63 SER D CA 1
ATOM 3039 C C . SER D 1 66 ? 71.689 11.084 65.352 1.00 48.02 63 SER D C 1
ATOM 3040 O O . SER D 1 66 ? 71.162 11.469 64.305 1.00 47.06 63 SER D O 1
ATOM 3043 N N . GLN D 1 67 ? 72.936 11.375 65.708 1.00 50.48 64 GLN D N 1
ATOM 3044 C CA . GLN D 1 67 ? 73.796 12.261 64.943 1.00 52.08 64 GLN D CA 1
ATOM 3045 C C . GLN D 1 67 ? 75.276 12.006 65.299 1.00 56.19 64 GLN D C 1
ATOM 3046 O O . GLN D 1 67 ? 75.577 11.578 66.428 1.00 57.05 64 GLN D O 1
ATOM 3052 N N . GLU D 1 68 ? 76.186 12.209 64.337 1.00 59.20 65 GLU D N 1
ATOM 3053 C CA . GLU D 1 68 ? 77.587 11.852 64.564 1.00 65.22 65 GLU D CA 1
ATOM 3054 C C . GLU D 1 68 ? 78.154 12.686 65.731 1.00 66.44 65 GLU D C 1
ATOM 3055 O O . GLU D 1 68 ? 77.776 13.844 65.901 1.00 65.43 65 GLU D O 1
ATOM 3061 N N . ASN D 1 69 ? 79.051 12.087 66.517 1.00 69.31 66 ASN D N 1
ATOM 3062 C CA . ASN D 1 69 ? 79.699 12.763 67.657 1.00 72.90 66 ASN D CA 1
ATOM 3063 C C . ASN D 1 69 ? 78.768 13.341 68.742 1.00 71.19 66 ASN D C 1
ATOM 3064 O O . ASN D 1 69 ? 79.054 14.363 69.358 1.00 72.76 66 ASN D O 1
ATOM 3069 N N . SER D 1 70 ? 77.640 12.697 68.949 1.00 68.51 67 SER D N 1
ATOM 3070 C CA . SER D 1 70 ? 76.859 12.939 70.126 1.00 67.84 67 SER D CA 1
ATOM 3071 C C . SER D 1 70 ? 76.390 11.557 70.452 1.00 66.61 67 SER D C 1
ATOM 3072 O O . SER D 1 70 ? 76.015 10.781 69.549 1.00 65.12 67 SER D O 1
ATOM 3075 N N . SER D 1 71 ? 76.462 11.245 71.740 1.00 67.38 68 SER D N 1
ATOM 3076 C CA . SER D 1 71 ? 75.982 9.988 72.263 1.00 66.51 68 SER D CA 1
ATOM 3077 C C . SER D 1 71 ? 74.497 10.122 72.584 1.00 63.23 68 SER D C 1
ATOM 3078 O O . SER D 1 71 ? 73.858 9.179 73.021 1.00 62.55 68 SER D O 1
ATOM 3081 N N . VAL D 1 72 ? 73.968 11.315 72.348 1.00 61.91 69 VAL D N 1
ATOM 3082 C CA . VAL D 1 72 ? 72.580 11.655 72.615 1.00 60.25 69 VAL D CA 1
ATOM 3083 C C . VAL D 1 72 ? 71.631 11.058 71.572 1.00 57.97 69 VAL D C 1
ATOM 3084 O O . VAL D 1 72 ? 71.673 11.455 70.437 1.00 57.44 69 VAL D O 1
ATOM 3088 N N . GLU D 1 73 ? 70.794 10.100 71.966 1.00 57.92 70 GLU D N 1
ATOM 3089 C CA . GLU D 1 73 ? 69.748 9.529 71.084 1.00 56.88 70 GLU D CA 1
ATOM 3090 C C . GLU D 1 73 ? 68.337 9.812 71.633 1.00 55.03 70 GLU D C 1
ATOM 3091 O O . GLU D 1 73 ? 68.181 10.371 72.706 1.00 55.47 70 GLU D O 1
ATOM 3105 N N . ALA D 1 75 ? 64.124 7.960 71.067 1.00 50.75 72 ALA D N 1
ATOM 3106 C CA . ALA D 1 75 ? 63.216 7.026 70.396 1.00 49.39 72 ALA D CA 1
ATOM 3107 C C . ALA D 1 75 ? 61.808 7.596 70.432 1.00 48.24 72 ALA D C 1
ATOM 3108 O O . ALA D 1 75 ? 61.306 7.902 71.484 1.00 49.69 72 ALA D O 1
ATOM 3110 N N . ILE D 1 76 ? 61.163 7.770 69.293 1.00 46.64 73 ILE D N 1
ATOM 3111 C CA . ILE D 1 76 ? 59.848 8.411 69.303 1.00 45.80 73 ILE D CA 1
ATOM 3112 C C . ILE D 1 76 ? 58.807 7.488 68.709 1.00 46.63 73 ILE D C 1
ATOM 3113 O O . ILE D 1 76 ? 58.867 7.160 67.538 1.00 45.85 73 ILE D O 1
ATOM 3118 N N . ASP D 1 77 ? 57.870 7.022 69.524 1.00 48.80 74 ASP D N 1
ATOM 3119 C CA . ASP D 1 77 ? 56.862 6.134 68.985 1.00 51.03 74 ASP D CA 1
ATOM 3120 C C . ASP D 1 77 ? 55.883 7.045 68.298 1.00 50.85 74 ASP D C 1
ATOM 3121 O O . ASP D 1 77 ? 55.575 8.102 68.789 1.00 51.02 74 ASP D O 1
ATOM 3126 N N . LEU D 1 78 ? 55.428 6.646 67.130 1.00 51.36 75 LEU D N 1
ATOM 3127 C CA . LEU D 1 78 ? 54.519 7.449 66.358 1.00 51.51 75 LEU D CA 1
ATOM 3128 C C . LEU D 1 78 ? 53.167 6.746 66.284 1.00 54.66 75 LEU D C 1
ATOM 3129 O O . LEU D 1 78 ? 53.098 5.513 66.452 1.00 56.30 75 LEU D O 1
ATOM 3134 N N . PRO D 1 79 ? 52.083 7.518 66.044 1.00 56.06 76 PRO D N 1
ATOM 3135 C CA . PRO D 1 79 ? 50.785 6.882 65.826 1.00 58.77 76 PRO D CA 1
ATOM 3136 C C . PRO D 1 79 ? 50.631 6.150 64.477 1.00 59.74 76 PRO D C 1
ATOM 3137 O O . PRO D 1 79 ? 49.837 5.237 64.384 1.00 62.70 76 PRO D O 1
ATOM 3141 N N . PHE D 1 80 ? 51.396 6.515 63.455 1.00 58.55 77 PHE D N 1
ATOM 3142 C CA . PHE D 1 80 ? 51.214 5.963 62.095 1.00 59.96 77 PHE D CA 1
ATOM 3143 C C . PHE D 1 80 ? 51.531 4.476 61.919 1.00 60.66 77 PHE D C 1
ATOM 3144 O O . PHE D 1 80 ? 52.435 3.943 62.539 1.00 59.96 77 PHE D O 1
ATOM 3152 N N . SER D 1 81 ? 50.760 3.819 61.069 1.00 63.09 78 SER D N 1
ATOM 3153 C CA . SER D 1 81 ? 51.013 2.437 60.708 1.00 65.39 78 SER D CA 1
ATOM 3154 C C . SER D 1 81 ? 52.341 2.274 60.017 1.00 63.33 78 SER D C 1
ATOM 3155 O O . SER D 1 81 ? 52.764 3.167 59.295 1.00 62.05 78 SER D O 1
ATOM 3158 N N . TYR D 1 82 ? 52.984 1.126 60.216 1.00 64.20 79 TYR D N 1
ATOM 3159 C CA . TYR D 1 82 ? 54.229 0.813 59.531 1.00 63.40 79 TYR D CA 1
ATOM 3160 C C . TYR D 1 82 ? 54.002 0.109 58.184 1.00 66.17 79 TYR D C 1
ATOM 3161 O O . TYR D 1 82 ? 53.012 -0.594 57.996 1.00 69.53 79 TYR D O 1
ATOM 3170 N N . SER D 1 83 ? 54.934 0.291 57.253 1.00 65.54 80 SER D N 1
ATOM 3171 C CA . SER D 1 83 ? 54.939 -0.432 55.975 1.00 68.16 80 SER D CA 1
ATOM 3172 C C . SER D 1 83 ? 56.389 -0.809 55.611 1.00 67.84 80 SER D C 1
ATOM 3173 O O . SER D 1 83 ? 57.317 -0.016 55.824 1.00 65.19 80 SER D O 1
ATOM 3176 N N . THR D 1 84 ? 56.617 -2.020 55.102 1.00 70.86 81 THR D N 1
ATOM 3177 C CA . THR D 1 84 ? 57.990 -2.355 54.669 1.00 70.86 81 THR D CA 1
ATOM 3178 C C . THR D 1 84 ? 58.321 -1.652 53.355 1.00 69.70 81 THR D C 1
ATOM 3179 O O . THR D 1 84 ? 59.456 -1.672 52.895 1.00 69.28 81 THR D O 1
ATOM 3183 N N . ALA D 1 85 ? 57.311 -1.023 52.769 1.00 69.19 82 ALA D N 1
ATOM 3184 C CA . ALA D 1 85 ? 57.514 -0.139 51.641 1.00 68.12 82 ALA D CA 1
ATOM 3185 C C . ALA D 1 85 ? 58.364 1.059 52.018 1.00 64.60 82 ALA D C 1
ATOM 3186 O O . ALA D 1 85 ? 58.931 1.690 51.144 1.00 64.35 82 ALA D O 1
ATOM 3188 N N . TYR D 1 86 ? 58.428 1.399 53.307 1.00 62.35 83 TYR D N 1
ATOM 3189 C CA . TYR D 1 86 ? 59.042 2.663 53.724 1.00 58.46 83 TYR D CA 1
ATOM 3190 C C . TYR D 1 86 ? 60.536 2.540 53.741 1.00 58.58 83 TYR D C 1
ATOM 3191 O O . TYR D 1 86 ? 61.050 1.469 53.970 1.00 60.87 83 TYR D O 1
ATOM 3200 N N . PRO D 1 87 ? 61.251 3.648 53.523 1.00 57.14 84 PRO D N 1
ATOM 3201 C CA . PRO D 1 87 ? 62.710 3.581 53.620 1.00 56.89 84 PRO D CA 1
ATOM 3202 C C . PRO D 1 87 ? 63.094 3.373 55.075 1.00 56.13 84 PRO D C 1
ATOM 3203 O O . PRO D 1 87 ? 62.372 3.827 55.965 1.00 55.22 84 PRO D O 1
ATOM 3207 N N . SER D 1 88 ? 64.198 2.685 55.335 1.00 56.98 85 SER D N 1
ATOM 3208 C CA . SER D 1 88 ? 64.497 2.363 56.721 1.00 56.48 85 SER D CA 1
ATOM 3209 C C . SER D 1 88 ? 65.291 3.453 57.399 1.00 54.40 85 SER D C 1
ATOM 3210 O O . SER D 1 88 ? 65.234 3.574 58.618 1.00 54.19 85 SER D O 1
ATOM 3213 N N . ARG D 1 89 ? 66.024 4.259 56.640 1.00 53.26 86 ARG D N 1
ATOM 3214 C CA . ARG D 1 89 ? 66.601 5.477 57.234 1.00 5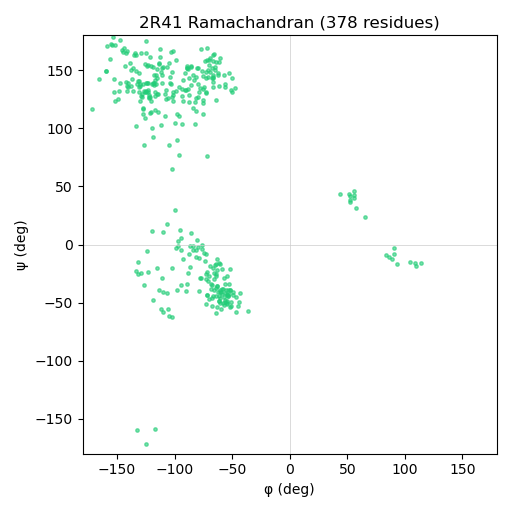1.82 86 ARG D CA 1
ATOM 3215 C C . ARG D 1 89 ? 66.396 6.691 56.366 1.00 49.19 86 ARG D C 1
ATOM 3216 O O . ARG D 1 89 ? 66.282 6.557 55.148 1.00 50.12 86 ARG D O 1
ATOM 3224 N N . ILE D 1 90 ? 66.277 7.857 57.010 1.00 46.27 87 ILE D N 1
ATOM 3225 C CA . ILE D 1 90 ? 66.259 9.155 56.321 1.00 44.76 87 ILE D CA 1
ATOM 3226 C C . ILE D 1 90 ? 67.108 10.209 57.054 1.00 43.71 87 ILE D C 1
ATOM 3227 O O . ILE D 1 90 ? 67.267 10.170 58.271 1.00 43.68 87 ILE D O 1
ATOM 3232 N N . PHE D 1 91 ? 67.670 11.144 56.307 1.00 42.92 88 PHE D N 1
ATOM 3233 C CA . PHE D 1 91 ? 68.513 12.157 56.886 1.00 42.23 88 PHE D CA 1
ATOM 3234 C C . PHE D 1 91 ? 67.819 13.492 56.830 1.00 40.67 88 PHE D C 1
ATOM 3235 O O . PHE D 1 91 ? 67.000 13.735 55.944 1.00 40.13 88 PHE D O 1
ATOM 3243 N N . ALA D 1 92 ? 68.147 14.382 57.749 1.00 39.91 89 ALA D N 1
ATOM 3244 C CA . ALA D 1 92 ? 67.676 15.751 57.588 1.00 40.15 89 ALA D CA 1
ATOM 3245 C C . ALA D 1 92 ? 68.920 16.574 57.454 1.00 41.53 89 ALA D C 1
ATOM 3246 O O . ALA D 1 92 ? 69.841 16.450 58.260 1.00 42.70 89 ALA D O 1
ATOM 3248 N N . PHE D 1 93 ? 68.962 17.372 56.400 1.00 42.33 90 PHE D N 1
ATOM 3249 C CA . PHE D 1 93 ? 70.125 18.147 56.092 1.00 44.57 90 PHE D CA 1
ATOM 3250 C C . PHE D 1 93 ? 69.802 19.628 56.032 1.00 46.15 90 PHE D C 1
ATOM 3251 O O . PHE D 1 93 ? 68.862 20.064 55.361 1.00 45.45 90 PHE D O 1
ATOM 3259 N N . ASP D 1 94 ? 70.596 20.389 56.767 1.00 48.55 91 ASP D N 1
ATOM 3260 C CA . ASP D 1 94 ? 70.465 21.813 56.802 1.00 51.39 91 ASP D CA 1
ATOM 3261 C C . ASP D 1 94 ? 71.681 22.415 56.132 1.00 54.55 91 ASP D C 1
ATOM 3262 O O . ASP D 1 94 ? 72.756 22.458 56.746 1.00 56.04 91 ASP D O 1
ATOM 3267 N N . ASP D 1 95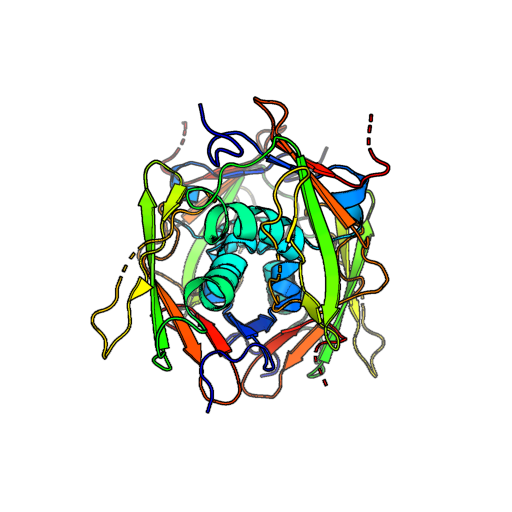 ? 71.524 22.874 54.895 1.00 55.97 92 ASP D N 1
ATOM 3268 C CA . ASP D 1 95 ? 72.651 23.364 54.110 1.00 59.71 92 ASP D CA 1
ATOM 3269 C C . ASP D 1 95 ? 72.963 24.819 54.444 1.00 62.78 92 ASP D C 1
ATOM 3270 O O . ASP D 1 95 ? 73.938 25.384 53.948 1.00 65.64 92 ASP D O 1
ATOM 3275 N N . GLY D 1 96 ? 72.131 25.420 55.288 1.00 63.01 93 GLY D N 1
ATOM 3276 C CA . GLY D 1 96 ? 72.449 26.700 55.891 1.00 67.44 93 GLY D CA 1
ATOM 3277 C C . GLY D 1 96 ? 71.516 27.805 55.435 1.00 70.08 93 GLY D C 1
ATOM 3278 O O . GLY D 1 96 ? 71.453 28.870 56.048 1.00 72.80 93 GLY D O 1
ATOM 3279 N N . HIS D 1 97 ? 70.789 27.548 54.352 1.00 69.81 94 HIS D N 1
ATOM 3280 C CA . HIS D 1 97 ? 69.622 28.350 54.005 1.00 71.87 94 HIS D CA 1
ATOM 3281 C C . HIS D 1 97 ? 68.438 27.466 53.631 1.00 68.33 94 HIS D C 1
ATOM 3282 O O . HIS D 1 97 ? 67.284 27.889 53.713 1.00 69.22 94 HIS D O 1
ATOM 3289 N N . ARG D 1 98 ? 68.731 26.237 53.219 1.00 65.41 95 ARG D N 1
ATOM 3290 C CA . ARG D 1 98 ? 67.692 25.295 52.819 1.00 62.08 95 ARG D CA 1
ATOM 3291 C C . ARG D 1 98 ? 67.795 23.993 53.607 1.00 58.37 95 ARG D C 1
ATOM 3292 O O . ARG D 1 98 ? 68.875 23.416 53.732 1.00 57.80 95 ARG D O 1
ATOM 3300 N N . GLU D 1 99 ? 66.665 23.537 54.137 1.00 55.18 96 GLU D N 1
ATOM 3301 C CA . GLU D 1 99 ? 66.628 22.324 54.910 1.00 51.95 96 GLU D CA 1
ATOM 3302 C C . GLU D 1 99 ? 65.877 21.264 54.138 1.00 49.62 96 GLU D C 1
ATOM 3303 O O . GLU D 1 99 ? 64.846 21.540 53.524 1.00 49.31 96 GLU D O 1
ATOM 3309 N N . THR D 1 100 ? 66.396 20.040 54.183 1.00 47.84 97 THR D N 1
ATOM 3310 C CA . THR D 1 100 ? 65.877 18.949 53.361 1.00 45.77 97 THR D CA 1
ATOM 3311 C C . THR D 1 100 ? 65.867 17.609 54.070 1.00 43.39 97 THR D C 1
ATOM 3312 O O . THR D 1 100 ? 66.778 17.286 54.774 1.00 43.35 97 THR D O 1
ATOM 3316 N N . ILE D 1 101 ? 64.811 16.846 53.867 1.00 42.11 98 ILE D N 1
ATOM 3317 C CA . ILE D 1 101 ? 64.722 15.463 54.272 1.00 41.22 98 ILE D CA 1
ATOM 3318 C C . ILE D 1 101 ? 64.960 14.608 53.034 1.00 41.93 98 ILE D C 1
ATOM 3319 O O . ILE D 1 101 ? 64.254 14.743 52.023 1.00 42.99 98 ILE D O 1
ATOM 3324 N N . LEU D 1 102 ? 65.945 13.723 53.098 1.00 42.05 99 LEU D N 1
ATOM 3325 C CA . LEU D 1 102 ? 66.320 12.945 51.925 1.00 43.17 99 LEU D CA 1
ATOM 3326 C C . LEU D 1 102 ? 66.778 11.540 52.298 1.00 43.98 99 LEU D C 1
ATOM 3327 O O . LEU D 1 102 ? 67.012 11.243 53.475 1.00 44.36 99 LEU D O 1
ATOM 3332 N N . LEU D 1 103 ? 66.891 10.666 51.305 1.00 44.76 100 LEU D N 1
ATOM 3333 C CA . LEU D 1 103 ? 67.397 9.329 51.538 1.00 45.29 100 LEU D CA 1
ATOM 3334 C C . LEU D 1 103 ? 68.918 9.327 51.434 1.00 47.29 100 LEU D C 1
ATOM 3335 O O . LEU D 1 103 ? 69.487 10.044 50.605 1.00 48.61 100 LEU D O 1
ATOM 3340 N N . PRO D 1 104 ? 69.569 8.525 52.271 1.00 48.03 101 PRO D N 1
ATOM 3341 C CA . PRO D 1 104 ? 71.030 8.409 52.247 1.00 49.47 101 PRO D CA 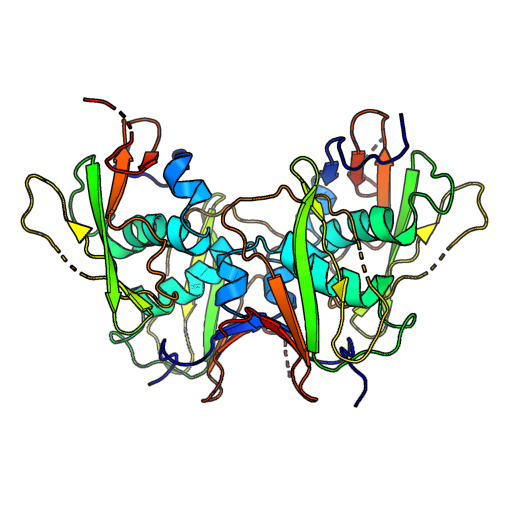1
ATOM 3342 C C . PRO D 1 104 ? 71.567 8.311 50.823 1.00 51.85 101 PRO D C 1
ATOM 3343 O O . PRO D 1 104 ? 72.585 8.926 50.505 1.00 53.35 101 PRO D O 1
ATOM 3347 N N . ALA D 1 105 ? 70.885 7.542 49.981 1.00 53.05 102 ALA D N 1
ATOM 3348 C CA . ALA D 1 105 ? 71.320 7.342 48.603 1.00 54.99 102 ALA D CA 1
ATOM 3349 C C . ALA D 1 105 ? 71.335 8.658 47.833 1.00 55.29 102 ALA D C 1
ATOM 3350 O O . ALA D 1 105 ? 71.944 8.757 46.768 1.00 57.70 102 ALA D O 1
ATOM 3352 N N . GLU D 1 106 ? 70.662 9.665 48.379 1.00 53.74 103 GLU D N 1
ATOM 3353 C CA . GLU D 1 106 ? 70.456 10.922 47.669 1.00 55.07 103 GLU D CA 1
ATOM 3354 C C . GLU D 1 106 ? 71.402 12.004 48.180 1.00 55.91 103 GLU D C 1
ATOM 3355 O O . GLU D 1 106 ? 71.401 13.129 47.679 1.00 56.42 103 GLU D O 1
ATOM 3369 N N . LEU D 1 108 ? 75.387 13.398 48.626 1.00 65.84 105 LEU D N 1
ATOM 3370 C CA . LEU D 1 108 ? 76.319 13.728 47.554 1.00 69.04 105 LEU D CA 1
ATOM 3371 C C . LEU D 1 108 ? 77.747 13.343 47.926 1.00 72.77 105 LEU D C 1
ATOM 3372 O O . LEU D 1 108 ? 77.967 12.404 48.691 1.00 73.20 105 LEU D O 1
#

B-factor: mean 51.41, std 11.55, range [13.72, 109.65]

Radius of gyration: 22.01 Å; Cα contacts (8 Å, |Δi|>4): 851; chains: 4; bounding box: 62×54×59 Å

Secondary structure (DSSP, 8-state):
--S-TTS-EEEEHHHHTTS-HHHHHHHHHIIIIIIBTTB---SEEEEEEEEETTEEEEEEEETT-----EEEEEEP-TTS-SEEEEEE-SS-EEEE-TT--/--TT-TTSEEEEEHHHHTTS-HHHHHHHHHHIIIIITTTS---SEEEEEEEEEBTEEEEEEEETT-----EEEEEEP-TTS-SEEEEEE-SSEEEEE-TT-/--TT-TTSEEEE-HHHHTTS-HHHHHHHHHIIIIIITTTS---SEEEEEEEEETTEEEEEEE-TT-----EEEEEEP-TTS-SEEEEEE-SSEEEEE-TT---/--TT-SSSEEEE-HHHHTTS-HHHHHHHHHHIIIIITTTS---SEEEEEEEEETTEEEEEEE-TT-----EEEEEEP-TTS-SEEEEEE-SSEEEEE-TT--

InterPro domains:
  IPR009303 Protein of unknown function DUF960 [PF06124] (10-103)

Organism: Enterococcus faecalis (strain ATCC 700802 / V583) (NCBI:txid226185)

Foldseek 3Di:
DAVPVPFAEEEDPAQPVADPPVVVVVVNVCCVVPNPPPDDDDQKKKWFWDDDPQFTWTKIDDPPDDDIIHTDGHGDDPRHQRMWMWGDPPHYIYIYHPVPD/DQALDPVAAEEEDPVQPVQDPPVVVVVVNCCCVPPNPVHDGDDQKKKWFWDADPQFTWIWIDDDPDDDIIHTDHHGDDPRHDGMWMWGHDPHYIYIYHPVD/DAQLDPVFAEEEDPVQPVQDDPVVVVVVSVCCVPPNVVHDDDDQKKKWFWDDDPQFTWIWIDDPPDDDIIDTDPHGDDPSHQGMWMWGDPPRYIYIYHPVPPD/DAALDPPFDEEEDPVQPPQDDVVVVVVVSCCCVPPNPPPDHDDQKKKWFWDADPQFTKIKIDDPPDPDIIHTDPHGDDPSHDGMWMWGDPPRYIYIYRPVPD

Sequence (407 aa):
ERFDSDRSRYASLGVVSSLPSGLIDSIWLIIDLNLKGVIPLNDLLHFDLLNNNGKVTVHFSQENSSVEAIDLPFSYSTAYPSRRIFAFDDGHHRETILLPAELFERFDSDRSRYASLGVVSSLPSGLIDSIWLIIDLNLKGVIPLNDLLHFDLLNNNGKVTVHHFSQENSSVEAIDLPFSYSTAYPSRIFAFDDGHHRETILLPAEFERFDSDRSRYASLGVVSSLPSGLIDSIWLIIDLNLKGVIPLNDLLHFDLLNNNGKVTVHHFSQEENSSVEAIDLPFSYSTAYPSRIFAFDDGHRETILLPAELEFERFDSDRSRYASLGVVSSLPSGLIDSIWLIIDLNLKGVIPLNDLLHFDLLNNNGKVTVHHFSQENSSVEAIDLPFSYSTAYPSRIFAFDDGHRETILLPAEL

CATH classification: 3.10.450.150

Nearest PDB structures (foldseek):
  2r41-assembly1_C  TM=1.002E+00  e=1.454E-20  Enterococcus faecalis V583
  4x9l-assembly1_A  TM=5.149E-01  e=1.268E+00  Oryza sativa Japonica Group
  6hxi-assembly1_C-2  TM=4.374E-01  e=1.268E+00  Methanothrix soehngenii
  2cgf-assembly1_A-2  TM=4.048E-01  e=3.261E+00  Saccharomyces cerevisiae
  1eif-assembly1_A  TM=3.546E-01  e=5.068E+00  Methanocaldococcus jannaschii